Protein AF-A0A4S2UWN7-F1 (afdb_monomer)

Foldseek 3Di:
DDPVVVVVVVVVVVVVVVVVVVVVVVVVVVPDPPPPPQPPQPFDPVLVVLLVVLLVQLLVLVVLLVVLLVQQVVLVVVLVVLVVVLVVLVVVQVVVVVVPDRDPVSVVVNVVSVVVNVVSVVVNVVSQVVSVVSNVVSVVSNVVSLVSNVVSVVPRPDQPAFPVDAVADQPAAADDPDDDDQKDKDWDDQQLKTKIWIWHAFSSCSVSNHHALKDWDWDFLVQAPFTKIKTKIKGFDPQQQCSSVLNVLLRVLLSVLCNVCRPQCNCLFPNPPRDPVSNLVSQLVSLQSSLVSSQVSQQQSDVVRGRDFSNHWMWMKMKMWGGAAAQKTKMKIKTFAAWFKWKQDPLDIDTPDGQQPDPVRNHDTPPPNSNSMRMDMDIDGAQMKIKGWDNQQSVQCNDPVRVSVVSVVPGLANDDRVRVNCSQSDSGDTPRHMTIIMMMHRRHGSVSSVVSDD

Sequence (454 aa):
MTTTTWLIILLVLSVVANVALTARLTARRRARPALSPATAVTDSPQTLRELETTRLELDQARRAADHATGLVQGRDLELGRVRGLLAQARAQTADAAAAAEESLALRKEREELLARLRELEEDVRRRSRERDDSQAQALARIHELERRLAEAEDRAEGPLGPEPVSPAIPRQLPVGRDTTADSSVDGADLGPVVVRAASARGDRARHDGEHRRDAVLLRFAEEIPAPTLLSAVAAGSPRGRWSQSAADRACRSLATQVGRYGEGLGRALYGPDGDDGALGALLRTALQGVAHSMRLVTRGEGPGGEADDAAIEVALTGLLTRLGDGREREHLAFGIGDGALLRLRDGEWSTVFTPGDSAPHRTLRLPADAARVGWERLTTLPGDVLAVCSPPMAELLLRDDAGPWFAARWAGRQPYLTSFLSEVNVPVRSTGGDRSVVCLWDFGDAREARSATP

pLDDT: mean 82.29, std 15.59, range [32.41, 98.81]

Mean predicted aligned error: 13.96 Å

Secondary structure (DSSP, 8-state):
--HHHHHHHHHHHHHHHHHHHHHHHHHHHH-PPP----------HHHHHHHHHHHHHHHHHHHHHHHHHHHHHHHHHHHHHHHHHHHHHHHHHHHHHTTT---HHHHHHHHHHHHHHHHHHHHHHHHHHHHHHHHHHHHHHHHHHHHHHHHHHHTS-S-----TTSSPP--SPPPSS----SEEEEEEEETTEEEEEEEE--HHHHHTTPPP-EEEEEEE-TTSSS-EEEEEEEEE-TT-TTHHHHHHHHHHHHHHHHHHTHHHHHHHHHSTT--HHHHHHHHHHHHHHHHHHHHTSSTTTSGGG---GGGG-EEEEEEEEE-SS-SSEEEEEEEESS-EEEEEETTEEEEEE-S-SSTTGGG--BTTTTT--EEEEEEE-TT-EEEEE-HHHHHHHH-TTTHHHHHHHHTT----HHHHHHHHT-S----S--EEEEEEEE--SHHHHTTS--

Structure (mmCIF, N/CA/C/O backbone):
data_AF-A0A4S2UWN7-F1
#
_entry.id   AF-A0A4S2UWN7-F1
#
loop_
_atom_site.group_PDB
_atom_site.id
_atom_site.type_symbol
_atom_site.label_atom_id
_atom_site.label_alt_id
_atom_site.label_comp_id
_atom_site.label_asym_id
_atom_site.label_entity_id
_atom_site.label_seq_id
_atom_site.pdbx_PDB_ins_code
_atom_site.Cartn_x
_atom_site.Cartn_y
_atom_site.Cartn_z
_atom_site.occupancy
_atom_site.B_iso_or_equiv
_atom_site.auth_seq_id
_atom_site.auth_comp_id
_atom_site.auth_asym_id
_atom_site.auth_atom_id
_atom_site.pdbx_PDB_model_num
ATOM 1 N N . MET A 1 1 ? -10.203 -1.532 75.865 1.00 55.03 1 MET A N 1
ATOM 2 C CA . MET A 1 1 ? -9.142 -2.049 74.970 1.00 55.03 1 MET A CA 1
ATOM 3 C C . MET A 1 1 ? -8.257 -0.878 74.581 1.00 55.03 1 MET A C 1
ATOM 5 O O . MET A 1 1 ? -8.795 0.165 74.237 1.00 55.03 1 MET A O 1
ATOM 9 N N . THR A 1 2 ? -6.939 -0.995 74.737 1.00 77.50 2 THR A N 1
ATOM 10 C CA . THR A 1 2 ? -5.992 0.112 74.515 1.00 77.50 2 THR A CA 1
ATOM 11 C C . THR A 1 2 ? -5.817 0.396 73.022 1.00 77.50 2 THR A C 1
ATOM 13 O O . THR A 1 2 ? -5.992 -0.498 72.194 1.00 77.50 2 THR A O 1
ATOM 16 N N . THR A 1 3 ? -5.450 1.628 72.666 1.00 76.06 3 THR A N 1
ATOM 17 C CA . THR A 1 3 ? -5.136 2.075 71.291 1.00 76.06 3 THR A CA 1
ATOM 18 C C . THR A 1 3 ? -4.150 1.150 70.570 1.00 76.06 3 THR A C 1
ATOM 20 O O . THR A 1 3 ? -4.300 0.892 69.378 1.00 76.06 3 THR A O 1
ATOM 23 N N . THR A 1 4 ? -3.214 0.546 71.302 1.00 79.31 4 THR A N 1
ATOM 24 C CA . THR A 1 4 ? -2.275 -0.467 70.798 1.00 79.31 4 THR A CA 1
ATOM 25 C C . THR A 1 4 ? -2.976 -1.726 70.281 1.00 79.31 4 THR A C 1
ATOM 27 O O . THR A 1 4 ? -2.561 -2.308 69.285 1.00 79.31 4 THR A O 1
ATOM 30 N N . THR A 1 5 ? -4.079 -2.127 70.918 1.00 86.06 5 THR A N 1
ATOM 31 C CA . THR A 1 5 ? -4.847 -3.320 70.528 1.00 86.06 5 THR A CA 1
ATOM 32 C C . THR A 1 5 ? -5.555 -3.098 69.189 1.00 86.06 5 THR A C 1
ATOM 34 O O . THR A 1 5 ? -5.565 -3.980 68.337 1.00 86.06 5 THR A O 1
ATOM 37 N N . TRP A 1 6 ? -6.080 -1.891 68.964 1.00 88.62 6 TRP A N 1
ATOM 38 C CA . TRP A 1 6 ? -6.693 -1.503 67.690 1.00 88.62 6 TRP A CA 1
ATOM 39 C C . TRP A 1 6 ? -5.685 -1.445 66.542 1.00 88.62 6 TRP A C 1
ATOM 41 O O . TRP A 1 6 ? -5.987 -1.877 65.431 1.00 88.62 6 TRP A O 1
ATOM 51 N N . LEU A 1 7 ? -4.474 -0.964 66.817 1.00 83.69 7 LEU A N 1
ATOM 52 C CA . LEU A 1 7 ? -3.415 -0.859 65.815 1.00 83.69 7 LEU A CA 1
ATOM 53 C C . LEU A 1 7 ? -2.923 -2.245 65.368 1.00 83.69 7 LEU A C 1
ATOM 55 O O . LEU A 1 7 ? -2.720 -2.471 64.178 1.00 83.69 7 LEU A O 1
ATOM 59 N N . ILE A 1 8 ? -2.836 -3.199 66.302 1.00 87.31 8 ILE A N 1
ATOM 60 C CA . ILE A 1 8 ? -2.527 -4.604 65.999 1.00 87.31 8 ILE A CA 1
ATOM 61 C C . ILE A 1 8 ? -3.642 -5.238 65.156 1.00 87.31 8 ILE A C 1
ATOM 63 O O . ILE A 1 8 ? -3.352 -5.898 64.162 1.00 87.31 8 ILE A O 1
ATOM 67 N N . ILE A 1 9 ? -4.913 -5.003 65.496 1.00 90.62 9 ILE A N 1
ATOM 68 C CA . ILE A 1 9 ? -6.055 -5.539 64.737 1.00 90.62 9 ILE A CA 1
ATOM 69 C C . ILE A 1 9 ? -6.065 -5.004 63.296 1.00 90.62 9 ILE A C 1
ATOM 71 O O . ILE A 1 9 ? -6.241 -5.780 62.356 1.00 90.62 9 ILE A O 1
ATOM 75 N N . LEU A 1 10 ? -5.820 -3.705 63.104 1.00 88.69 10 LEU A N 1
ATOM 76 C CA . LEU A 1 10 ? -5.747 -3.092 61.773 1.00 88.69 10 LEU A CA 1
ATOM 77 C C . LEU A 1 10 ? -4.553 -3.604 60.958 1.00 88.69 10 LEU A C 1
ATOM 79 O O . LEU A 1 10 ? -4.694 -3.848 59.759 1.00 88.69 10 LEU A O 1
ATOM 83 N N . LEU A 1 11 ? -3.400 -3.822 61.599 1.00 87.00 11 LEU A N 1
ATOM 84 C CA . LEU A 1 11 ? -2.228 -4.403 60.945 1.00 87.00 11 LEU A CA 1
ATOM 85 C C . LEU A 1 11 ? -2.520 -5.832 60.465 1.00 87.00 11 LEU A C 1
ATOM 87 O O . LEU A 1 11 ? -2.230 -6.171 59.320 1.00 87.00 11 LEU A O 1
ATOM 91 N N . VAL A 1 12 ? -3.154 -6.651 61.310 1.00 91.94 12 VAL A N 1
ATOM 92 C CA . VAL A 1 12 ? -3.537 -8.027 60.965 1.00 91.94 12 VAL A CA 1
ATOM 93 C C . VAL A 1 12 ? -4.555 -8.040 59.822 1.00 91.94 12 VAL A C 1
ATOM 95 O O . VAL A 1 12 ? -4.377 -8.789 58.864 1.00 91.94 12 VAL A O 1
ATOM 98 N N . LEU A 1 13 ? -5.570 -7.171 59.856 1.00 90.94 13 LEU A N 1
ATOM 99 C CA . LEU A 1 13 ? -6.546 -7.030 58.767 1.00 90.94 13 LEU A CA 1
ATOM 100 C C . LEU A 1 13 ? -5.893 -6.609 57.443 1.00 90.94 13 LEU A C 1
ATOM 102 O O . LEU A 1 13 ? -6.221 -7.170 56.400 1.00 90.94 13 LEU A O 1
ATOM 106 N N . SER A 1 14 ? -4.944 -5.671 57.482 1.00 82.69 14 SER A N 1
ATOM 107 C CA . SER A 1 14 ? -4.195 -5.221 56.301 1.00 82.69 14 SER A CA 1
ATOM 108 C C . SER A 1 14 ? -3.343 -6.342 55.700 1.00 82.69 14 SER A C 1
ATOM 110 O O . SER A 1 14 ? -3.373 -6.569 54.490 1.00 82.69 14 SER A O 1
ATOM 112 N N . VAL A 1 15 ? -2.645 -7.115 56.540 1.00 87.12 15 VAL A N 1
ATOM 113 C CA . VAL A 1 15 ? -1.847 -8.267 56.093 1.00 87.12 15 VAL A CA 1
ATOM 114 C C . VAL A 1 15 ? -2.741 -9.345 55.481 1.00 87.12 15 VAL A C 1
ATOM 116 O O . VAL A 1 15 ? -2.436 -9.845 54.400 1.00 87.12 15 VAL A O 1
ATOM 119 N N . VAL A 1 16 ? -3.876 -9.664 56.109 1.00 91.31 16 VAL A N 1
ATOM 120 C CA . VAL A 1 16 ? -4.836 -10.645 55.577 1.00 91.31 16 VAL A CA 1
ATOM 121 C C . VAL A 1 16 ? -5.428 -10.177 54.244 1.00 91.31 16 VAL A C 1
ATOM 123 O O . VAL A 1 16 ? -5.508 -10.967 53.302 1.00 91.31 16 VAL A O 1
ATOM 126 N N . ALA A 1 17 ? -5.776 -8.893 54.120 1.00 85.69 17 ALA A N 1
ATOM 127 C CA . ALA A 1 17 ? -6.272 -8.316 52.873 1.00 85.69 17 ALA A CA 1
ATOM 128 C C . ALA A 1 17 ? -5.215 -8.362 51.757 1.00 85.69 17 ALA A C 1
ATOM 130 O O . ALA A 1 17 ? -5.532 -8.750 50.631 1.00 85.69 17 ALA A O 1
ATOM 131 N N . ASN A 1 18 ? -3.953 -8.051 52.069 1.00 77.44 18 ASN A N 1
ATOM 132 C CA . ASN A 1 18 ? -2.852 -8.141 51.110 1.00 77.44 18 ASN A CA 1
ATOM 133 C C . ASN A 1 18 ? -2.587 -9.585 50.676 1.00 77.44 18 ASN A C 1
ATOM 135 O O . ASN A 1 18 ? -2.419 -9.844 49.484 1.00 77.44 18 ASN A O 1
ATOM 139 N N . VAL A 1 19 ? -2.609 -10.548 51.599 1.00 85.00 19 VAL A N 1
ATOM 140 C CA . VAL A 1 19 ? -2.453 -11.973 51.268 1.00 85.00 19 VAL A CA 1
ATOM 141 C C . VAL A 1 19 ? -3.609 -12.455 50.388 1.00 85.00 19 VAL A C 1
ATOM 143 O O . VAL A 1 19 ? -3.368 -13.119 49.380 1.00 85.00 19 VAL A O 1
ATOM 146 N N . ALA A 1 20 ? -4.849 -12.062 50.688 1.00 83.81 20 ALA A N 1
ATOM 147 C CA . ALA A 1 20 ? -6.017 -12.403 49.875 1.00 83.81 20 ALA A CA 1
ATOM 148 C C . ALA A 1 20 ? -5.969 -11.772 48.471 1.00 83.81 20 ALA A C 1
ATOM 150 O O . ALA A 1 20 ? -6.304 -12.430 47.481 1.00 83.81 20 ALA A O 1
ATOM 151 N N . LEU A 1 21 ? -5.512 -10.520 48.358 1.00 76.62 21 LEU A N 1
ATOM 152 C CA . LEU A 1 21 ? -5.334 -9.835 47.077 1.00 76.62 21 LEU A CA 1
ATOM 153 C C . LEU A 1 21 ? -4.227 -10.500 46.249 1.00 76.62 21 LEU A C 1
ATOM 155 O O . LEU A 1 21 ? -4.420 -10.777 45.065 1.00 76.62 21 LEU A O 1
ATOM 159 N N . THR A 1 22 ? -3.107 -10.846 46.884 1.00 74.31 22 THR A N 1
ATOM 160 C CA . THR A 1 22 ? -1.981 -11.537 46.238 1.00 74.31 22 THR A CA 1
ATOM 161 C C . THR A 1 22 ? -2.382 -12.947 45.790 1.00 74.31 22 THR A C 1
ATOM 163 O O . THR A 1 22 ? -2.046 -13.365 44.679 1.00 74.31 22 THR A O 1
ATOM 166 N N . ALA A 1 23 ? -3.182 -13.661 46.589 1.00 76.00 23 ALA A N 1
ATOM 167 C CA . ALA A 1 23 ? -3.763 -14.954 46.230 1.00 76.00 23 ALA A CA 1
ATOM 168 C C . ALA A 1 23 ? -4.744 -14.845 45.046 1.00 76.00 23 ALA A C 1
ATOM 170 O O . ALA A 1 23 ? -4.698 -15.660 44.127 1.00 76.00 23 ALA A O 1
ATOM 171 N N . ARG A 1 24 ? -5.587 -13.802 44.995 1.00 72.12 24 ARG A N 1
ATOM 172 C CA . ARG A 1 24 ? -6.478 -13.541 43.846 1.00 72.12 24 ARG A CA 1
ATOM 173 C C . ARG A 1 24 ? -5.713 -13.180 42.574 1.00 72.12 24 ARG A C 1
ATOM 175 O O . ARG A 1 24 ? -6.075 -13.650 41.497 1.00 72.12 24 ARG A O 1
ATOM 182 N N . LEU A 1 25 ? -4.658 -12.374 42.679 1.00 64.19 25 LEU A N 1
ATOM 183 C CA . LEU A 1 25 ? -3.822 -11.988 41.539 1.00 64.19 25 LEU A CA 1
ATOM 184 C C . LEU A 1 25 ? -3.011 -13.175 41.002 1.00 64.19 25 LEU A C 1
ATOM 186 O O . LEU A 1 25 ? -2.896 -13.347 39.788 1.00 64.19 25 LEU A O 1
ATOM 190 N N . THR A 1 26 ? -2.508 -14.043 41.883 1.00 65.50 26 THR A N 1
ATOM 191 C CA . THR A 1 26 ? -1.837 -15.289 41.478 1.00 65.50 26 THR A CA 1
ATOM 192 C C . THR A 1 26 ? -2.810 -16.331 40.919 1.00 65.50 26 THR A C 1
ATOM 194 O O . THR A 1 26 ? -2.474 -16.992 39.937 1.00 65.50 26 THR A O 1
ATOM 197 N N . ALA A 1 27 ? -4.039 -16.421 41.439 1.00 65.31 27 ALA A N 1
ATOM 198 C CA . ALA A 1 27 ? -5.100 -17.248 40.860 1.00 65.31 27 ALA A CA 1
ATOM 199 C C . ALA A 1 27 ? -5.520 -16.759 39.459 1.00 65.31 27 ALA A C 1
ATOM 201 O O . ALA A 1 27 ? -5.632 -17.571 38.543 1.00 65.31 27 ALA A O 1
ATOM 202 N N . ARG A 1 28 ? -5.650 -15.439 39.246 1.00 54.16 28 ARG A N 1
ATOM 203 C CA . ARG A 1 28 ? -5.915 -14.850 37.916 1.00 54.16 28 ARG A CA 1
ATOM 204 C C . ARG A 1 28 ? -4.761 -15.047 36.929 1.00 54.16 28 ARG A C 1
ATOM 206 O O . ARG A 1 28 ? -5.018 -15.265 35.755 1.00 54.16 28 ARG A O 1
ATOM 213 N N . ARG A 1 29 ? -3.499 -15.039 37.384 1.00 52.16 29 ARG A N 1
ATOM 214 C CA . ARG A 1 29 ? -2.340 -15.391 36.535 1.00 52.16 29 ARG A CA 1
ATOM 215 C C . ARG A 1 29 ? -2.294 -16.877 36.158 1.00 52.16 29 ARG A C 1
ATOM 217 O O . ARG A 1 29 ? -1.770 -17.203 35.097 1.00 52.16 29 ARG A O 1
ATOM 224 N N . ARG A 1 30 ? -2.818 -17.770 37.009 1.00 48.50 30 ARG A N 1
ATOM 225 C CA . ARG A 1 30 ? -2.950 -19.209 36.708 1.00 48.50 30 ARG A CA 1
ATOM 226 C C . ARG A 1 30 ? -4.137 -19.516 35.798 1.00 48.50 30 ARG A C 1
ATOM 228 O O . ARG A 1 30 ? -4.046 -20.453 35.016 1.00 48.50 30 ARG A O 1
ATOM 235 N N . ALA A 1 31 ? -5.187 -18.697 35.830 1.00 42.59 31 ALA A N 1
ATOM 236 C CA . ALA A 1 31 ? -6.267 -18.705 34.848 1.00 42.59 31 ALA A CA 1
ATOM 237 C C . ALA A 1 31 ? -5.829 -18.033 33.531 1.00 42.59 31 ALA A C 1
ATOM 239 O O . ALA A 1 31 ? -6.446 -17.084 33.054 1.00 42.59 31 ALA A O 1
ATOM 240 N N . ARG A 1 32 ? -4.743 -18.525 32.924 1.00 41.44 32 ARG A N 1
ATOM 241 C CA . ARG A 1 32 ? -4.624 -18.436 31.468 1.00 41.44 32 ARG A CA 1
ATOM 242 C C . ARG A 1 32 ? -5.780 -19.269 30.904 1.00 41.44 32 ARG A C 1
ATOM 244 O O . ARG A 1 32 ? -5.965 -20.383 31.402 1.00 41.44 32 ARG A O 1
ATOM 251 N N . PRO A 1 33 ? -6.546 -18.799 29.903 1.00 40.59 33 PRO A N 1
ATOM 252 C CA . PRO A 1 33 ? -7.322 -19.740 29.109 1.00 40.59 33 PRO A CA 1
ATOM 253 C C . PRO A 1 33 ? -6.336 -20.815 28.657 1.00 40.59 33 PRO A C 1
ATOM 255 O O . PRO A 1 33 ? -5.227 -20.489 28.217 1.00 40.59 33 PRO A O 1
ATOM 258 N N . ALA A 1 34 ? -6.679 -22.082 28.888 1.00 35.16 34 ALA A N 1
ATOM 259 C CA . ALA A 1 34 ? -5.910 -23.169 28.317 1.00 35.16 34 ALA A CA 1
ATOM 260 C C . ALA A 1 34 ? -5.764 -22.835 26.832 1.00 35.16 34 ALA A C 1
ATOM 262 O O . ALA A 1 34 ? -6.766 -22.596 26.159 1.00 35.16 34 ALA A O 1
ATOM 263 N N . LEU A 1 35 ? -4.522 -22.726 26.352 1.00 38.28 35 LEU A N 1
ATOM 264 C CA . LEU A 1 35 ? -4.270 -22.829 24.925 1.00 38.28 35 LEU A CA 1
ATOM 265 C C . LEU A 1 35 ? -4.975 -24.120 24.529 1.00 38.28 35 LEU A C 1
ATOM 267 O O . LEU A 1 35 ? -4.591 -25.182 25.030 1.00 38.28 35 LEU A O 1
ATOM 271 N N . SER A 1 36 ? -6.053 -24.017 23.746 1.00 34.66 36 SER A N 1
ATOM 272 C CA . SER A 1 36 ? -6.641 -25.194 23.120 1.00 34.66 36 SER A CA 1
ATOM 273 C C . SER A 1 36 ? -5.472 -25.993 22.555 1.00 34.66 36 SER A C 1
ATOM 275 O O . SER A 1 36 ? -4.597 -25.380 21.928 1.00 34.66 36 SER A O 1
ATOM 277 N N . PRO A 1 37 ? -5.373 -27.305 22.838 1.00 32.41 37 PRO A N 1
ATOM 278 C CA . PRO A 1 37 ? -4.341 -28.104 22.206 1.00 32.41 37 PRO A CA 1
ATOM 279 C C . PRO A 1 37 ? -4.462 -27.825 20.715 1.00 32.41 37 PRO A C 1
ATOM 281 O O . PRO A 1 37 ? -5.573 -27.891 20.183 1.00 32.41 37 PRO A O 1
ATOM 284 N N . ALA A 1 38 ? -3.354 -27.407 20.094 1.00 37.50 38 ALA A N 1
ATOM 285 C CA . ALA A 1 38 ? -3.301 -27.220 18.656 1.00 37.50 38 ALA A CA 1
ATOM 286 C C . ALA A 1 38 ? -3.914 -28.488 18.071 1.00 37.50 38 ALA A C 1
ATOM 288 O O . ALA A 1 38 ? -3.426 -29.587 18.352 1.00 37.50 38 ALA A O 1
ATOM 289 N N . THR A 1 39 ? -5.053 -28.351 17.399 1.00 36.25 39 THR A N 1
ATOM 290 C CA . THR A 1 39 ? -5.679 -29.452 16.687 1.00 36.25 39 THR A CA 1
ATOM 291 C C . THR A 1 39 ? -4.582 -30.004 15.796 1.00 36.25 39 THR A C 1
ATOM 293 O O . THR A 1 39 ? -4.101 -29.311 14.903 1.00 36.25 39 THR A O 1
ATOM 296 N N . ALA A 1 40 ? -4.091 -31.200 16.119 1.00 39.38 40 ALA A N 1
ATOM 297 C CA . ALA A 1 40 ? -3.106 -31.880 15.306 1.00 39.38 40 ALA A CA 1
ATOM 298 C C . ALA A 1 40 ? -3.831 -32.293 14.026 1.00 39.38 40 ALA A C 1
ATOM 300 O O . ALA A 1 40 ? -4.412 -33.374 13.942 1.00 39.38 40 ALA A O 1
ATOM 301 N N . VAL A 1 41 ? -3.872 -31.371 13.069 1.00 45.06 41 VAL A N 1
ATOM 302 C CA . VAL A 1 41 ? -4.258 -31.656 11.697 1.00 45.06 41 VAL A CA 1
ATOM 303 C C . VAL A 1 41 ? -3.180 -32.584 11.159 1.00 45.06 41 VAL A C 1
ATOM 305 O O . VAL A 1 41 ? -1.990 -32.267 11.165 1.00 45.06 41 VAL A O 1
ATOM 308 N N . THR A 1 42 ? -3.594 -33.794 10.809 1.00 47.53 42 THR A N 1
ATOM 309 C CA . THR A 1 42 ? -2.724 -34.808 10.224 1.00 47.53 42 THR A CA 1
ATOM 310 C C . THR A 1 42 ? -2.750 -34.604 8.720 1.00 47.53 42 THR A C 1
ATOM 312 O O . THR A 1 42 ? -3.496 -35.270 8.011 1.00 47.53 42 THR A O 1
ATOM 315 N N . ASP A 1 43 ? -1.963 -33.646 8.230 1.00 52.25 43 ASP A N 1
ATOM 316 C CA . ASP A 1 43 ? -1.778 -33.510 6.789 1.00 52.25 43 ASP A CA 1
ATOM 317 C C . ASP A 1 43 ? -1.203 -34.809 6.224 1.00 52.25 43 ASP A C 1
ATOM 319 O O . ASP A 1 43 ? -0.278 -35.410 6.787 1.00 52.25 43 ASP A O 1
ATOM 323 N N . SER A 1 44 ? -1.739 -35.248 5.085 1.00 56.69 44 SER A N 1
ATOM 324 C CA . SER A 1 44 ? -1.167 -36.383 4.372 1.00 56.69 44 SER A CA 1
ATOM 325 C C . SER A 1 44 ? 0.285 -36.046 3.998 1.00 56.69 44 SER A C 1
ATOM 327 O O . SER A 1 44 ? 0.536 -35.002 3.389 1.00 56.69 44 SER A O 1
ATOM 329 N N . PRO A 1 45 ? 1.264 -36.933 4.263 1.00 62.69 45 PRO A N 1
ATOM 330 C CA . PRO A 1 45 ? 2.653 -36.763 3.832 1.00 62.69 45 PRO A CA 1
ATOM 331 C C . PRO A 1 45 ? 2.819 -36.536 2.322 1.00 62.69 45 PRO A C 1
ATOM 333 O O . PRO A 1 45 ? 3.917 -36.213 1.872 1.00 62.69 45 PRO A O 1
ATOM 336 N N . GLN A 1 46 ? 1.775 -36.790 1.529 1.00 64.31 46 GLN A N 1
ATOM 337 C CA . GLN A 1 46 ? 1.722 -36.499 0.099 1.00 64.31 46 GLN A CA 1
ATOM 338 C C . GLN A 1 46 ? 1.474 -35.009 -0.169 1.00 64.31 46 GLN A C 1
ATOM 340 O O . GLN A 1 46 ? 2.233 -34.427 -0.934 1.00 64.31 46 GLN A O 1
ATOM 345 N N . THR A 1 47 ? 0.527 -34.367 0.522 1.00 63.62 47 THR A N 1
ATOM 346 C CA . THR A 1 47 ? 0.211 -32.935 0.362 1.00 63.62 47 THR A CA 1
ATOM 347 C C . THR A 1 47 ? 1.411 -32.050 0.705 1.00 63.62 47 THR A C 1
ATOM 349 O O . THR A 1 47 ? 1.750 -31.135 -0.039 1.00 63.62 47 THR A O 1
ATOM 352 N N . LEU A 1 48 ? 2.133 -32.374 1.785 1.00 60.28 48 LEU A N 1
ATOM 353 C CA . LEU A 1 48 ? 3.356 -31.653 2.165 1.00 60.28 48 LEU A CA 1
ATOM 354 C C . LEU A 1 48 ? 4.476 -31.814 1.126 1.00 60.28 48 LEU A C 1
ATOM 356 O O . LEU A 1 48 ? 5.148 -30.844 0.787 1.00 60.28 48 LEU A O 1
ATOM 360 N N . ARG A 1 49 ? 4.641 -33.017 0.562 1.00 67.00 49 ARG A N 1
ATOM 361 C CA . ARG A 1 49 ? 5.601 -33.259 -0.526 1.00 67.00 49 ARG A CA 1
ATOM 362 C C . ARG A 1 49 ? 5.208 -32.528 -1.810 1.00 67.00 49 ARG A C 1
ATOM 364 O O . ARG A 1 49 ? 6.077 -32.015 -2.508 1.00 67.00 49 ARG A O 1
ATOM 371 N N . GLU A 1 50 ? 3.920 -32.448 -2.128 1.00 71.12 50 GLU A N 1
ATOM 372 C CA . GLU A 1 50 ? 3.413 -31.671 -3.265 1.00 71.12 50 GLU A CA 1
ATOM 373 C C . GLU A 1 50 ? 3.662 -30.165 -3.089 1.00 71.12 50 GLU A C 1
ATOM 375 O O . GLU A 1 50 ? 4.080 -29.499 -4.038 1.00 71.12 50 GLU A O 1
ATOM 380 N N . LEU A 1 51 ? 3.498 -29.634 -1.875 1.00 64.88 51 LEU A N 1
ATOM 381 C CA . LEU A 1 51 ? 3.838 -28.245 -1.550 1.00 64.88 51 LEU A CA 1
ATOM 382 C C . LEU A 1 51 ? 5.342 -27.984 -1.691 1.00 64.88 51 LEU A C 1
ATOM 384 O O . LEU A 1 51 ? 5.739 -27.044 -2.376 1.00 64.88 51 LEU A O 1
ATOM 388 N N . GLU A 1 52 ? 6.190 -28.825 -1.095 1.00 69.12 52 GLU A N 1
ATOM 389 C CA . GLU A 1 52 ? 7.652 -28.692 -1.183 1.00 69.12 52 GLU A CA 1
ATOM 390 C C . GLU A 1 52 ? 8.160 -28.787 -2.628 1.00 69.12 52 GLU A C 1
ATOM 392 O O . GLU A 1 52 ? 9.000 -27.991 -3.048 1.00 69.12 52 GLU A O 1
ATOM 397 N N . THR A 1 53 ? 7.628 -29.724 -3.415 1.00 74.31 53 THR A N 1
ATOM 398 C CA . THR A 1 53 ? 7.999 -29.876 -4.832 1.00 74.31 53 THR A CA 1
ATOM 399 C C . THR A 1 53 ? 7.539 -28.689 -5.670 1.00 74.31 53 THR A C 1
ATOM 401 O O . THR A 1 53 ? 8.330 -28.159 -6.450 1.00 74.31 53 THR A O 1
ATOM 404 N N . THR A 1 54 ? 6.309 -28.209 -5.471 1.00 71.12 54 THR A N 1
ATOM 405 C CA . THR A 1 54 ? 5.791 -27.025 -6.175 1.00 71.12 54 THR A CA 1
ATOM 406 C C . THR A 1 54 ? 6.590 -25.772 -5.814 1.00 71.12 54 THR A C 1
ATOM 408 O O . THR A 1 54 ? 6.924 -24.987 -6.701 1.00 71.12 54 THR A O 1
ATOM 411 N N . ARG A 1 55 ? 6.980 -25.612 -4.540 1.00 69.00 55 ARG A N 1
ATOM 412 C CA . ARG A 1 55 ? 7.884 -24.539 -4.095 1.00 69.00 55 ARG A CA 1
ATOM 413 C C . ARG A 1 55 ? 9.238 -24.625 -4.797 1.00 69.00 55 ARG A C 1
ATOM 415 O O . ARG A 1 55 ? 9.702 -23.622 -5.323 1.00 69.00 55 ARG A O 1
ATOM 422 N N . LEU A 1 56 ? 9.837 -25.812 -4.889 1.00 74.31 56 LEU A N 1
ATOM 423 C CA . LEU A 1 56 ? 11.126 -25.999 -5.563 1.00 74.31 56 LEU A CA 1
ATOM 424 C C . LEU A 1 56 ? 11.054 -25.711 -7.074 1.00 74.31 56 LEU A C 1
ATOM 426 O O . LEU A 1 56 ? 11.971 -25.099 -7.627 1.00 74.31 56 LEU A O 1
ATOM 430 N N . GLU A 1 57 ? 9.965 -26.107 -7.740 1.00 74.81 57 GLU A N 1
ATOM 431 C CA . GLU A 1 57 ? 9.697 -25.758 -9.144 1.00 74.81 57 GLU A CA 1
ATOM 432 C C . GLU A 1 57 ? 9.545 -24.241 -9.330 1.00 74.81 57 GLU A C 1
ATOM 434 O O . GLU A 1 57 ? 10.071 -23.681 -10.295 1.00 74.81 57 GLU A O 1
ATOM 439 N N . LEU A 1 58 ? 8.853 -23.566 -8.406 1.00 67.38 58 LEU A N 1
ATOM 440 C CA . LEU A 1 58 ? 8.663 -22.114 -8.434 1.00 67.38 58 LEU A CA 1
ATOM 441 C C . LEU A 1 58 ? 10.000 -21.387 -8.291 1.00 67.38 58 LEU A C 1
ATOM 443 O O . LEU A 1 58 ? 10.297 -20.463 -9.045 1.00 67.38 58 LEU A O 1
ATOM 447 N N . ASP A 1 59 ? 10.836 -21.871 -7.383 1.00 67.31 59 ASP A N 1
ATOM 448 C CA . ASP A 1 59 ? 12.169 -21.350 -7.120 1.00 67.31 59 ASP A CA 1
ATOM 449 C C . ASP A 1 59 ? 13.093 -21.489 -8.346 1.00 67.31 59 ASP A C 1
ATOM 451 O O . ASP A 1 59 ? 13.856 -20.587 -8.699 1.00 67.31 59 ASP A O 1
ATOM 455 N N . GLN A 1 60 ? 12.992 -22.611 -9.068 1.00 74.56 60 GLN A N 1
ATOM 456 C CA . GLN A 1 60 ? 13.686 -22.804 -10.346 1.00 74.56 60 GLN A CA 1
ATOM 457 C C . GLN A 1 60 ? 13.169 -21.861 -11.439 1.00 74.56 60 GLN A C 1
ATOM 459 O O . GLN A 1 60 ? 13.975 -21.292 -12.178 1.00 74.56 60 GLN A O 1
ATOM 464 N N . ALA A 1 61 ? 11.852 -21.667 -11.534 1.00 70.44 61 ALA A N 1
ATOM 465 C CA . ALA A 1 61 ? 11.254 -20.765 -12.514 1.00 70.44 61 ALA A CA 1
ATOM 466 C C . ALA A 1 61 ? 11.647 -19.297 -12.261 1.00 70.44 61 ALA A C 1
ATOM 468 O O . ALA A 1 61 ? 11.957 -18.574 -13.209 1.00 70.44 61 ALA A O 1
ATOM 469 N N . ARG A 1 62 ? 11.724 -18.874 -10.992 1.00 69.19 62 ARG A N 1
ATOM 470 C CA . ARG A 1 62 ? 12.224 -17.543 -10.606 1.00 69.19 62 ARG A CA 1
ATOM 471 C C . ARG A 1 62 ? 13.687 -17.348 -10.989 1.00 69.19 62 ARG A C 1
ATOM 473 O O . ARG A 1 62 ? 14.004 -16.381 -11.675 1.00 69.19 62 ARG A O 1
ATOM 480 N N . ARG A 1 63 ? 14.557 -18.320 -10.687 1.00 69.44 63 ARG A N 1
ATOM 481 C CA . ARG A 1 63 ? 15.966 -18.285 -11.127 1.00 69.44 63 ARG A CA 1
ATOM 482 C C . ARG A 1 63 ? 16.111 -18.179 -12.647 1.00 69.44 63 ARG A C 1
ATOM 484 O O . ARG A 1 63 ? 17.014 -17.496 -13.126 1.00 69.44 63 ARG A O 1
ATOM 491 N N . ALA A 1 64 ? 15.238 -18.831 -13.415 1.00 71.06 64 ALA A N 1
ATOM 492 C CA . ALA A 1 64 ? 15.234 -18.710 -14.872 1.00 71.06 64 ALA A CA 1
ATOM 493 C C . ALA A 1 64 ? 14.844 -17.293 -15.337 1.00 71.06 64 ALA A C 1
ATOM 495 O O . ALA A 1 64 ? 15.461 -16.767 -16.265 1.00 71.06 64 ALA A O 1
ATOM 496 N N . ALA A 1 65 ? 13.878 -16.651 -14.671 1.00 67.12 65 ALA A N 1
ATOM 497 C CA . ALA A 1 65 ? 13.503 -15.261 -14.937 1.00 67.12 65 ALA A CA 1
ATOM 498 C C . ALA A 1 65 ? 14.638 -14.271 -14.594 1.00 67.12 65 ALA A C 1
ATOM 500 O O . ALA A 1 65 ? 14.919 -13.346 -15.365 1.00 67.12 65 ALA A O 1
ATOM 501 N N . ASP A 1 66 ? 15.341 -14.492 -13.481 1.00 63.16 66 ASP A N 1
ATOM 502 C CA . ASP A 1 66 ? 16.511 -13.693 -13.096 1.00 63.16 66 ASP A CA 1
ATOM 503 C C . ASP A 1 66 ? 17.655 -13.861 -14.101 1.00 63.16 66 ASP A C 1
ATOM 505 O O . ASP A 1 66 ? 18.254 -12.881 -14.550 1.00 63.16 66 ASP A O 1
ATOM 509 N N . HIS A 1 67 ? 17.914 -15.099 -14.527 1.00 70.50 67 HIS A N 1
ATOM 510 C CA . HIS A 1 67 ? 18.900 -15.388 -15.563 1.00 70.50 67 HIS A CA 1
ATOM 511 C C . HIS A 1 67 ? 18.556 -14.691 -16.885 1.00 70.50 67 HIS A C 1
ATOM 513 O O . HIS A 1 67 ? 19.436 -14.082 -17.493 1.00 70.50 67 HIS A O 1
ATOM 519 N N . ALA A 1 68 ? 17.285 -14.722 -17.309 1.00 70.62 68 ALA A N 1
ATOM 520 C CA . ALA A 1 68 ? 16.829 -13.998 -18.494 1.00 70.62 68 ALA A CA 1
ATOM 521 C C . ALA A 1 68 ? 17.135 -12.496 -18.372 1.00 70.62 68 ALA A C 1
ATOM 523 O O . ALA A 1 68 ? 17.710 -11.904 -19.285 1.00 70.62 68 ALA A O 1
ATOM 524 N N . THR A 1 69 ? 16.861 -11.900 -17.210 1.00 64.62 69 THR A N 1
ATOM 525 C CA . THR A 1 69 ? 17.170 -10.488 -16.922 1.00 64.62 69 THR A CA 1
ATOM 526 C C . THR A 1 69 ? 18.673 -10.187 -17.060 1.00 64.62 69 THR A C 1
ATOM 528 O O . THR A 1 69 ? 19.058 -9.144 -17.591 1.00 64.62 69 THR A O 1
ATOM 531 N N . GLY A 1 70 ? 19.536 -11.124 -16.660 1.00 68.00 70 GLY A N 1
ATOM 532 C CA . GLY A 1 70 ? 20.993 -11.009 -16.784 1.00 68.00 70 GLY A CA 1
ATOM 533 C C . GLY A 1 70 ? 21.552 -11.108 -18.213 1.00 68.00 70 GLY A C 1
ATOM 534 O O . GLY A 1 70 ? 22.711 -10.748 -18.427 1.00 68.00 70 GLY A O 1
ATOM 535 N N . LEU A 1 71 ? 20.766 -11.544 -19.210 1.00 74.31 71 LEU A N 1
ATOM 536 C CA . LEU A 1 71 ? 21.260 -11.826 -20.573 1.00 74.31 71 LEU A CA 1
ATOM 537 C C . LEU A 1 71 ? 21.845 -10.605 -21.306 1.00 74.31 71 LEU A C 1
ATOM 539 O O . LEU A 1 71 ? 22.688 -10.769 -22.202 1.00 74.31 71 LEU A O 1
ATOM 543 N N . VAL A 1 72 ? 21.414 -9.393 -20.938 1.00 71.81 72 VAL A N 1
ATOM 544 C CA . VAL A 1 72 ? 21.737 -8.148 -21.660 1.00 71.81 72 VAL A CA 1
ATOM 545 C C . VAL A 1 72 ? 22.786 -7.289 -20.930 1.00 71.81 72 VAL A C 1
ATOM 547 O O . VAL A 1 72 ? 23.592 -6.635 -21.594 1.00 71.81 72 VAL A O 1
ATOM 550 N N . GLN A 1 73 ? 22.897 -7.389 -19.596 1.00 72.12 73 GLN A N 1
ATOM 551 C CA . GLN A 1 73 ? 23.763 -6.528 -18.764 1.00 72.12 73 GLN A CA 1
ATOM 552 C C . GLN A 1 73 ? 25.222 -6.458 -19.245 1.00 72.12 73 GLN A C 1
ATOM 554 O O . GLN A 1 73 ? 25.814 -5.382 -19.325 1.00 72.12 73 GLN A O 1
ATOM 559 N N . GLY A 1 74 ? 25.818 -7.600 -19.603 1.00 74.56 74 GLY A N 1
ATOM 560 C CA . GLY A 1 74 ? 27.208 -7.642 -20.067 1.00 74.56 74 GLY A CA 1
ATOM 561 C C . GLY A 1 74 ? 27.432 -6.973 -21.429 1.00 74.56 74 GLY A C 1
ATOM 562 O O . GLY A 1 74 ? 28.515 -6.448 -21.679 1.00 74.56 74 GLY A O 1
ATOM 563 N N . ARG A 1 75 ? 26.425 -6.979 -22.315 1.00 79.25 75 ARG A N 1
ATOM 564 C CA . ARG A 1 75 ? 26.520 -6.355 -23.644 1.00 79.25 75 ARG A CA 1
ATOM 565 C C . ARG A 1 75 ? 26.285 -4.851 -23.579 1.00 79.25 75 ARG A C 1
ATOM 567 O O . ARG A 1 75 ? 27.000 -4.122 -24.259 1.00 79.25 75 ARG A O 1
ATOM 574 N N . ASP A 1 76 ? 25.375 -4.386 -22.726 1.00 73.06 76 ASP A N 1
ATOM 575 C CA . ASP A 1 76 ? 25.135 -2.950 -22.535 1.00 73.06 76 ASP A CA 1
ATOM 576 C C . ASP A 1 76 ? 26.378 -2.224 -22.005 1.00 73.06 76 ASP A C 1
ATOM 578 O O . ASP A 1 76 ? 26.708 -1.130 -22.467 1.00 73.06 76 ASP A O 1
ATOM 582 N N . LEU A 1 77 ? 27.134 -2.863 -21.104 1.00 73.31 77 LEU A N 1
ATOM 583 C CA . LEU A 1 77 ? 28.420 -2.342 -20.629 1.00 73.31 77 LEU A CA 1
ATOM 584 C C . LEU A 1 77 ? 29.454 -2.220 -21.762 1.00 73.31 77 LEU A C 1
ATOM 586 O O . LEU A 1 77 ? 30.158 -1.211 -21.857 1.00 73.31 77 LEU A O 1
ATOM 590 N N . GLU A 1 78 ? 29.543 -3.224 -22.639 1.00 78.50 78 GLU A N 1
ATOM 591 C CA . GLU A 1 78 ? 30.444 -3.198 -23.800 1.00 78.50 78 GLU A CA 1
ATOM 592 C C . GLU A 1 78 ? 30.026 -2.111 -24.801 1.00 78.50 78 GLU A C 1
ATOM 594 O O . GLU A 1 78 ? 30.860 -1.342 -25.280 1.00 78.50 78 GLU A O 1
ATOM 599 N N . LEU A 1 79 ? 28.725 -1.987 -25.055 1.00 74.88 79 LEU A N 1
ATOM 600 C CA . LEU A 1 79 ? 28.150 -0.986 -25.945 1.00 74.88 79 LEU A CA 1
ATOM 601 C C . LEU A 1 79 ? 28.393 0.440 -25.420 1.00 74.88 79 LEU A C 1
ATOM 603 O O . LEU A 1 79 ? 28.810 1.321 -26.178 1.00 74.88 79 LEU A O 1
ATOM 607 N N . GLY A 1 80 ? 28.231 0.659 -24.112 1.00 71.56 80 GLY A N 1
ATOM 608 C CA . GLY A 1 80 ? 28.600 1.908 -23.441 1.00 71.56 80 GLY A CA 1
ATOM 609 C C . GLY A 1 80 ? 30.090 2.239 -23.578 1.00 71.56 80 GLY A C 1
ATOM 610 O O . GLY A 1 80 ? 30.442 3.378 -23.894 1.00 71.56 80 GLY A O 1
ATOM 611 N N . ARG A 1 81 ? 30.972 1.239 -23.433 1.00 82.00 81 ARG A N 1
ATOM 612 C CA . ARG A 1 81 ? 32.424 1.401 -23.618 1.00 82.00 81 ARG A CA 1
ATOM 613 C C . ARG A 1 81 ? 32.776 1.832 -25.043 1.00 82.00 81 ARG A C 1
ATOM 615 O O . ARG A 1 81 ? 33.543 2.776 -25.211 1.00 82.00 81 ARG A O 1
ATOM 622 N N . VAL A 1 82 ? 32.201 1.186 -26.060 1.00 81.88 82 VAL A N 1
ATOM 623 C CA . VAL A 1 82 ? 32.453 1.519 -27.476 1.00 81.88 82 VAL A CA 1
ATOM 624 C C . VAL A 1 82 ? 31.936 2.917 -27.822 1.00 81.88 82 VAL A C 1
ATOM 626 O O . VAL A 1 82 ? 32.633 3.671 -28.499 1.00 81.88 82 VAL A O 1
ATOM 629 N N . ARG A 1 83 ? 30.767 3.319 -27.303 1.00 83.25 83 ARG A N 1
ATOM 630 C CA . ARG A 1 83 ? 30.269 4.701 -27.445 1.00 83.25 83 ARG A CA 1
ATOM 631 C C . ARG A 1 83 ? 31.227 5.724 -26.829 1.00 83.25 83 ARG A C 1
ATOM 633 O O . ARG A 1 83 ? 31.472 6.761 -27.443 1.00 83.25 83 ARG A O 1
ATOM 640 N N . GLY A 1 84 ? 31.789 5.419 -25.658 1.00 79.75 84 GLY A N 1
ATOM 641 C CA . GLY A 1 84 ? 32.803 6.251 -25.006 1.00 79.75 84 GLY A CA 1
ATOM 642 C C . GLY A 1 84 ? 34.071 6.406 -25.849 1.00 79.75 84 GLY A C 1
ATOM 643 O O . GLY A 1 84 ? 34.512 7.528 -26.086 1.00 79.75 84 GLY A O 1
ATOM 644 N N . LEU A 1 85 ? 34.603 5.299 -26.377 1.00 85.62 85 LEU A N 1
ATOM 645 C CA . LEU A 1 85 ? 35.769 5.314 -27.272 1.00 85.62 85 LEU A CA 1
ATOM 646 C C . LEU A 1 85 ? 35.495 6.106 -28.556 1.00 85.62 85 LEU A C 1
ATOM 648 O O . LEU A 1 85 ? 36.324 6.906 -28.977 1.00 85.62 85 LEU A O 1
ATOM 652 N N . LEU A 1 86 ? 34.307 5.956 -29.148 1.00 83.69 86 LEU A N 1
ATOM 653 C CA . LEU A 1 86 ? 33.917 6.714 -30.335 1.00 83.69 86 LEU A CA 1
ATOM 654 C C . LEU A 1 86 ? 33.825 8.223 -30.050 1.00 83.69 86 LEU A C 1
ATOM 656 O O . LEU A 1 86 ? 34.208 9.033 -30.893 1.00 83.69 86 LEU A O 1
ATOM 660 N N . ALA A 1 87 ? 33.324 8.616 -28.875 1.00 81.81 87 ALA A N 1
ATOM 661 C CA . ALA A 1 87 ? 33.291 10.015 -28.454 1.00 81.81 87 ALA A CA 1
ATOM 662 C C . ALA A 1 87 ? 34.707 10.580 -28.246 1.00 81.81 87 ALA A C 1
ATOM 664 O O . ALA A 1 87 ? 34.988 11.695 -28.686 1.00 81.81 87 ALA A O 1
ATOM 665 N N . GLN A 1 88 ? 35.606 9.793 -27.650 1.00 83.69 88 GLN A N 1
ATOM 666 C CA . GLN A 1 88 ? 37.012 10.154 -27.481 1.00 83.69 88 GLN A CA 1
ATOM 667 C C . GLN A 1 88 ? 37.725 10.315 -28.831 1.00 83.69 88 GLN A C 1
ATOM 669 O O . GLN A 1 88 ? 38.376 11.334 -29.053 1.00 83.69 88 GLN A O 1
ATOM 674 N N . ALA A 1 89 ? 37.539 9.368 -29.754 1.00 81.81 89 ALA A N 1
ATOM 675 C CA . ALA A 1 89 ? 38.092 9.445 -31.104 1.00 81.81 89 ALA A CA 1
ATOM 676 C C . ALA A 1 89 ? 37.580 10.689 -31.850 1.00 81.81 89 ALA A C 1
ATOM 678 O O . ALA A 1 89 ? 38.353 11.387 -32.500 1.00 81.81 89 ALA A O 1
ATOM 679 N N . ARG A 1 90 ? 36.290 11.035 -31.702 1.00 80.06 90 ARG A N 1
ATOM 680 C CA . ARG A 1 90 ? 35.716 12.268 -32.273 1.00 80.06 90 ARG A CA 1
ATOM 681 C C . ARG A 1 90 ? 36.366 13.535 -31.713 1.00 80.06 90 ARG A C 1
ATOM 683 O O . ARG A 1 90 ? 36.671 14.437 -32.490 1.00 80.06 90 ARG A O 1
ATOM 690 N N . ALA A 1 91 ? 36.595 13.600 -30.402 1.00 81.25 91 ALA A N 1
ATOM 691 C CA . ALA A 1 91 ? 37.278 14.732 -29.776 1.00 81.25 91 ALA A CA 1
ATOM 692 C C . ALA A 1 91 ? 38.719 14.873 -30.300 1.00 81.25 91 ALA A C 1
ATOM 694 O O . ALA A 1 91 ? 39.103 15.944 -30.756 1.00 81.25 91 ALA A O 1
ATOM 695 N N . GLN A 1 92 ? 39.462 13.765 -30.374 1.00 75.81 92 GLN A N 1
ATOM 696 C CA . GLN A 1 92 ? 40.821 13.742 -30.926 1.00 75.81 92 GLN A CA 1
ATOM 697 C C . GLN A 1 92 ? 40.869 14.172 -32.397 1.00 75.81 92 GLN A C 1
ATOM 699 O O . GLN A 1 92 ? 41.786 14.883 -32.798 1.00 75.81 92 GLN A O 1
ATOM 704 N N . THR A 1 93 ? 39.879 13.786 -33.212 1.00 69.06 93 THR A N 1
ATOM 705 C CA . THR A 1 93 ? 39.792 14.253 -34.605 1.00 69.06 93 THR A CA 1
ATOM 706 C C . THR A 1 93 ? 39.446 15.736 -34.716 1.00 69.06 93 THR A C 1
ATOM 708 O O . THR A 1 93 ? 39.927 16.383 -35.639 1.00 69.06 93 THR A O 1
ATOM 711 N N . ALA A 1 94 ? 38.657 16.296 -33.792 1.00 71.19 94 ALA A N 1
ATOM 712 C CA . ALA A 1 94 ? 38.371 17.731 -33.761 1.00 71.19 94 ALA A CA 1
ATOM 713 C C . ALA A 1 94 ? 39.628 18.543 -33.399 1.00 71.19 94 ALA A C 1
ATOM 715 O O . ALA A 1 94 ? 39.917 19.544 -34.056 1.00 71.19 94 ALA A O 1
ATOM 716 N N . ASP A 1 95 ? 40.420 18.054 -32.441 1.00 68.75 95 ASP A N 1
ATOM 717 C CA . ASP A 1 95 ? 41.707 18.648 -32.062 1.00 68.75 95 ASP A CA 1
ATOM 718 C C . ASP A 1 95 ? 42.757 18.510 -33.185 1.00 68.75 95 ASP A C 1
ATOM 720 O O . ASP A 1 95 ? 43.494 19.450 -33.479 1.00 68.75 95 ASP A O 1
ATOM 724 N N . ALA A 1 96 ? 42.797 17.363 -33.875 1.00 63.28 96 ALA A N 1
ATOM 725 C CA . ALA A 1 96 ? 43.705 17.119 -35.000 1.00 63.28 96 ALA A CA 1
ATOM 726 C C . ALA A 1 96 ? 43.316 17.893 -36.275 1.00 63.28 96 ALA A C 1
ATOM 728 O O . ALA A 1 96 ? 44.191 18.342 -37.014 1.00 63.28 96 ALA A O 1
ATOM 729 N N . ALA A 1 97 ? 42.019 18.094 -36.531 1.00 58.16 97 ALA A N 1
ATOM 730 C CA . ALA A 1 97 ? 41.530 18.931 -37.628 1.00 58.16 97 ALA A CA 1
ATOM 731 C C . ALA A 1 97 ? 41.888 20.413 -37.421 1.00 58.16 97 ALA A C 1
ATOM 733 O O . ALA A 1 97 ? 42.177 21.110 -38.393 1.00 58.16 97 ALA A O 1
ATOM 734 N N . ALA A 1 98 ? 41.958 20.877 -36.167 1.00 60.78 98 ALA A N 1
ATOM 735 C CA . ALA A 1 98 ? 42.531 22.181 -35.830 1.00 60.78 98 ALA A CA 1
ATOM 736 C C . ALA A 1 98 ? 44.061 22.247 -36.060 1.00 60.78 98 ALA A C 1
ATOM 738 O O . ALA A 1 98 ? 44.609 23.341 -36.183 1.00 60.78 98 ALA A O 1
ATOM 739 N N . ALA A 1 99 ? 44.738 21.095 -36.173 1.00 57.22 99 ALA A N 1
ATOM 740 C CA . ALA A 1 99 ? 46.185 20.945 -36.368 1.00 57.22 99 ALA A CA 1
ATOM 741 C C . ALA A 1 99 ? 46.616 20.530 -37.801 1.00 57.22 99 ALA A C 1
ATOM 743 O O . ALA A 1 99 ? 47.779 20.201 -38.016 1.00 57.22 99 ALA A O 1
ATOM 744 N N . ALA A 1 100 ? 45.720 20.640 -38.789 1.00 57.62 100 ALA A N 1
ATOM 745 C CA . ALA A 1 100 ? 45.964 20.574 -40.242 1.00 57.62 100 ALA A CA 1
ATOM 746 C C . ALA A 1 100 ? 45.963 19.211 -40.977 1.00 57.62 100 ALA A C 1
ATOM 748 O O . ALA A 1 100 ? 45.922 19.243 -42.203 1.00 57.62 100 ALA A O 1
ATOM 749 N N . GL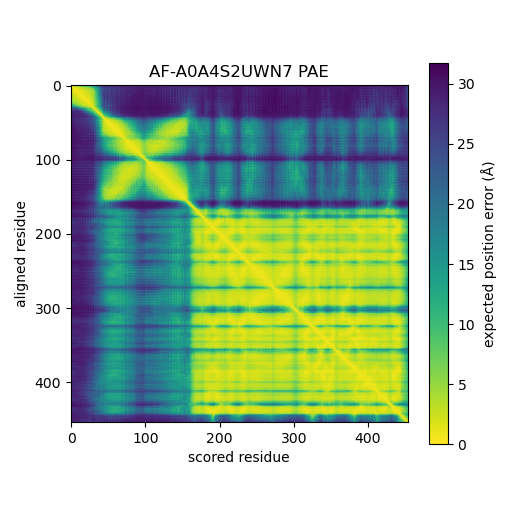U A 1 101 ? 45.878 18.036 -40.339 1.00 62.53 101 GLU A N 1
ATOM 750 C CA . GLU A 1 101 ? 45.603 16.786 -41.087 1.00 62.53 101 GLU A CA 1
ATOM 751 C C . GLU A 1 101 ? 45.058 15.658 -40.190 1.00 62.53 101 GLU A C 1
ATOM 753 O O . GLU A 1 101 ? 45.744 15.132 -39.314 1.00 62.53 101 GLU A O 1
ATOM 758 N N . GLU A 1 102 ? 43.805 15.244 -40.412 1.00 66.56 102 GLU A N 1
ATOM 759 C CA . GLU A 1 102 ? 43.245 14.050 -39.766 1.00 66.56 102 GLU A CA 1
ATOM 760 C C . GLU A 1 102 ? 43.965 12.803 -40.314 1.00 66.56 102 GLU A C 1
ATOM 762 O O . GLU A 1 102 ? 43.870 12.472 -41.502 1.00 66.56 102 GLU A O 1
ATOM 767 N N . SER A 1 103 ? 44.706 12.121 -39.437 1.00 69.19 103 SER A N 1
ATOM 768 C CA . SER A 1 103 ? 45.510 10.951 -39.790 1.00 69.19 103 SER A CA 1
ATOM 769 C C . SER A 1 103 ? 44.625 9.811 -40.316 1.00 69.19 103 SER A C 1
ATOM 771 O O . SER A 1 103 ? 43.560 9.510 -39.770 1.00 69.19 103 SER A O 1
ATOM 773 N N . LEU A 1 104 ? 45.082 9.132 -41.374 1.00 77.31 104 LEU A N 1
ATOM 774 C CA . LEU A 1 104 ? 44.419 7.945 -41.931 1.00 77.31 104 LEU A CA 1
ATOM 775 C C . LEU A 1 104 ? 44.163 6.864 -40.862 1.00 77.31 104 LEU A C 1
ATOM 777 O O . LEU A 1 104 ? 43.167 6.148 -40.941 1.00 77.31 104 LEU A O 1
ATOM 781 N N . ALA A 1 105 ? 45.029 6.776 -39.846 1.00 77.62 105 ALA A N 1
ATOM 782 C CA . ALA A 1 105 ? 44.884 5.828 -38.747 1.00 77.62 105 ALA A CA 1
ATOM 783 C C . ALA A 1 105 ? 43.666 6.144 -37.862 1.00 77.62 105 ALA A C 1
ATOM 785 O O . ALA A 1 105 ? 42.904 5.232 -37.558 1.00 77.62 105 ALA A O 1
ATOM 786 N N . LEU A 1 106 ? 43.424 7.420 -37.533 1.00 76.00 106 LEU A N 1
ATOM 787 C CA . LEU A 1 106 ? 42.256 7.837 -36.741 1.00 76.00 106 LEU A CA 1
ATOM 788 C C . LEU A 1 106 ? 40.940 7.603 -37.496 1.00 76.00 106 LEU A C 1
ATOM 790 O O . LEU A 1 106 ? 39.947 7.181 -36.903 1.00 76.00 106 LEU A O 1
ATOM 794 N N . ARG A 1 107 ? 40.929 7.821 -38.821 1.00 78.69 107 ARG A N 1
ATOM 795 C CA . ARG A 1 107 ? 39.761 7.497 -39.663 1.00 78.69 107 ARG A CA 1
ATOM 796 C C . ARG A 1 107 ? 39.448 6.009 -39.642 1.00 78.69 107 ARG A C 1
ATOM 798 O O . ARG A 1 107 ? 38.296 5.634 -39.437 1.00 78.69 107 ARG A O 1
ATOM 805 N N . LYS A 1 108 ? 40.478 5.178 -39.818 1.00 84.56 108 LYS A N 1
ATOM 806 C CA . LYS A 1 108 ? 40.346 3.721 -39.802 1.00 84.56 108 LYS A CA 1
ATOM 807 C C . LYS A 1 108 ? 39.849 3.218 -38.443 1.00 84.56 108 LYS A C 1
ATOM 809 O O . LYS A 1 108 ? 38.900 2.446 -38.397 1.00 84.56 108 LYS A O 1
ATOM 814 N N . GLU A 1 109 ? 40.413 3.724 -37.348 1.00 83.94 109 GLU A N 1
ATOM 815 C CA . GLU A 1 109 ? 39.971 3.404 -35.985 1.00 83.94 109 GLU A CA 1
ATOM 816 C C . GLU A 1 109 ? 38.499 3.791 -35.756 1.00 83.94 109 GLU A C 1
ATOM 818 O O . GLU A 1 109 ? 37.717 3.016 -35.204 1.00 83.94 109 GLU A O 1
ATOM 823 N N . ARG A 1 110 ? 38.068 4.959 -36.249 1.00 83.19 110 ARG A N 1
ATOM 824 C CA . ARG A 1 110 ? 36.663 5.385 -36.171 1.00 83.19 110 ARG A CA 1
ATOM 825 C C . ARG A 1 110 ? 35.730 4.467 -36.959 1.00 83.19 110 ARG A C 1
ATOM 827 O O . ARG A 1 110 ? 34.637 4.161 -36.482 1.00 83.19 110 ARG A O 1
ATOM 834 N N . GLU A 1 111 ? 36.116 4.068 -38.168 1.00 87.38 111 GLU A N 1
ATOM 835 C CA . GLU A 1 111 ? 35.339 3.136 -38.994 1.00 87.38 111 GLU A CA 1
ATOM 836 C C . GLU A 1 111 ? 35.218 1.759 -38.334 1.00 87.38 111 GLU A C 1
ATOM 838 O O . GLU A 1 111 ? 34.119 1.199 -38.303 1.00 87.38 111 GLU A O 1
ATOM 843 N N . GLU A 1 112 ? 36.299 1.259 -37.730 1.00 89.44 112 GLU A N 1
ATOM 844 C CA . GLU A 1 112 ? 36.309 0.016 -36.951 1.00 89.44 112 GLU A CA 1
ATOM 845 C C . GLU A 1 112 ? 35.380 0.110 -35.728 1.00 89.44 112 GLU A C 1
ATOM 847 O O . GLU A 1 112 ? 34.540 -0.769 -35.520 1.00 89.44 112 GLU A O 1
ATOM 852 N N . LEU A 1 113 ? 35.435 1.210 -34.966 1.00 85.69 113 LEU A N 1
ATOM 853 C CA . LEU A 1 113 ? 34.530 1.448 -33.833 1.00 85.69 113 LEU A CA 1
ATOM 854 C C . LEU A 1 113 ? 33.059 1.560 -34.266 1.00 85.69 113 LEU A C 1
ATOM 856 O O . LEU A 1 113 ? 32.180 1.046 -33.577 1.00 85.69 113 LEU A O 1
ATOM 860 N N . LEU A 1 114 ? 32.766 2.197 -35.405 1.00 85.62 114 LEU A N 1
ATOM 861 C CA . LEU A 1 114 ? 31.407 2.289 -35.959 1.00 85.62 114 LEU A CA 1
ATOM 862 C C . LEU A 1 114 ? 30.886 0.938 -36.465 1.00 85.62 114 LEU A C 1
ATOM 864 O O . LEU A 1 114 ? 29.697 0.646 -36.328 1.00 85.62 114 LEU A O 1
ATOM 868 N N . ALA A 1 115 ? 31.746 0.113 -37.064 1.00 90.56 115 ALA A N 1
ATOM 869 C CA . ALA A 1 115 ? 31.399 -1.255 -37.436 1.00 90.56 115 ALA A CA 1
ATOM 870 C C . ALA A 1 115 ? 31.092 -2.093 -36.188 1.00 90.56 115 ALA A C 1
ATOM 872 O O . ALA A 1 115 ? 30.034 -2.718 -36.121 1.00 90.56 115 ALA A O 1
ATOM 873 N N . ARG A 1 116 ? 31.948 -2.005 -35.163 1.00 89.31 116 ARG A N 1
ATOM 874 C CA . ARG A 1 116 ? 31.753 -2.704 -33.890 1.00 89.31 116 ARG A CA 1
ATOM 875 C C . ARG A 1 116 ? 30.503 -2.239 -33.143 1.00 89.31 116 ARG A C 1
ATOM 877 O O . ARG A 1 116 ? 29.811 -3.059 -32.548 1.00 89.31 116 ARG A O 1
ATOM 884 N N . LEU A 1 117 ? 30.187 -0.944 -33.187 1.00 82.25 117 LEU A N 1
ATOM 885 C CA . LEU A 1 117 ? 28.961 -0.400 -32.601 1.00 82.25 117 LEU A CA 1
ATOM 886 C C . LEU A 1 117 ? 27.714 -1.002 -33.258 1.00 82.25 117 LEU A C 1
ATOM 888 O O . LEU A 1 117 ? 26.809 -1.415 -32.544 1.00 82.25 117 LEU A O 1
ATOM 892 N N . ARG A 1 118 ? 27.680 -1.088 -34.596 1.00 86.31 118 ARG A N 1
ATOM 893 C CA . ARG A 1 118 ? 26.551 -1.688 -35.328 1.00 86.31 118 ARG A CA 1
ATOM 894 C C . ARG A 1 118 ? 26.361 -3.163 -34.980 1.00 86.31 118 ARG A C 1
ATOM 896 O O . ARG A 1 118 ? 25.241 -3.570 -34.695 1.00 86.31 118 ARG A O 1
ATOM 903 N N . GLU A 1 119 ? 27.450 -3.927 -34.941 1.00 90.69 119 GLU A N 1
ATOM 904 C CA . GLU A 1 119 ? 27.434 -5.339 -34.536 1.00 90.69 119 GLU A CA 1
ATOM 905 C C . GLU A 1 119 ? 26.883 -5.506 -33.109 1.00 90.69 119 GLU A C 1
ATOM 907 O O . GLU A 1 119 ? 25.984 -6.311 -32.874 1.00 90.69 119 GLU A O 1
ATOM 912 N N . LEU A 1 120 ? 27.361 -4.692 -32.159 1.00 79.19 120 LEU A N 1
ATOM 913 C CA . LEU A 1 120 ? 26.877 -4.719 -30.777 1.00 79.19 120 LEU A CA 1
ATOM 914 C C . LEU A 1 120 ? 25.408 -4.295 -30.657 1.00 79.19 120 LEU A C 1
ATOM 916 O O . LEU A 1 120 ? 24.677 -4.883 -29.865 1.00 79.19 120 LEU A O 1
ATOM 920 N N . GLU A 1 121 ? 24.955 -3.302 -31.425 1.00 79.56 121 GLU A N 1
ATOM 921 C CA . GLU A 1 121 ? 23.551 -2.877 -31.442 1.00 79.56 121 GLU A CA 1
ATOM 922 C C . GLU A 1 121 ? 22.622 -3.976 -31.986 1.00 79.56 121 GLU A C 1
ATOM 924 O O . GLU A 1 121 ? 21.530 -4.180 -31.449 1.00 79.56 121 GLU A O 1
ATOM 929 N N . GLU A 1 122 ? 23.046 -4.720 -33.010 1.00 86.44 122 GLU A N 1
ATOM 930 C CA . GLU A 1 122 ? 22.310 -5.881 -33.526 1.00 86.44 122 GLU A CA 1
ATOM 931 C C . GLU A 1 122 ? 22.284 -7.044 -32.526 1.00 86.44 122 GLU A C 1
ATOM 933 O O . GLU A 1 122 ? 21.224 -7.632 -32.289 1.00 86.44 122 GLU A O 1
ATOM 938 N N . ASP A 1 123 ? 23.414 -7.335 -31.882 1.00 81.75 123 ASP A N 1
ATOM 939 C CA . ASP A 1 123 ? 23.513 -8.358 -30.841 1.00 81.75 123 ASP A CA 1
ATOM 940 C C . ASP A 1 123 ? 22.645 -8.030 -29.618 1.00 81.75 123 ASP A C 1
ATOM 942 O O . ASP A 1 123 ? 21.965 -8.916 -29.092 1.00 81.75 123 ASP A O 1
ATOM 946 N N . VAL A 1 124 ? 22.618 -6.765 -29.182 1.00 75.19 124 VAL A N 1
ATOM 947 C CA . VAL A 1 124 ? 21.731 -6.300 -28.104 1.00 75.19 124 VAL A CA 1
ATOM 948 C C . VAL A 1 124 ? 20.268 -6.450 -28.510 1.00 75.19 124 VAL A C 1
ATOM 950 O O . VAL A 1 124 ? 19.476 -6.965 -27.723 1.00 75.19 124 VAL A O 1
ATOM 953 N N . ARG A 1 125 ? 19.889 -6.097 -29.747 1.00 79.06 125 ARG A N 1
ATOM 954 C CA . ARG A 1 125 ? 18.516 -6.315 -30.242 1.00 79.06 125 ARG A CA 1
ATOM 955 C C . ARG A 1 125 ? 18.132 -7.794 -30.249 1.00 79.06 125 ARG A C 1
ATOM 957 O O . ARG A 1 125 ? 17.020 -8.122 -29.840 1.00 79.06 125 ARG A O 1
ATOM 964 N N . ARG A 1 126 ? 19.025 -8.683 -30.700 1.00 84.88 126 ARG A N 1
ATOM 965 C CA . ARG A 1 126 ? 18.787 -10.137 -30.706 1.00 84.88 126 ARG A CA 1
ATOM 966 C C . ARG A 1 126 ? 18.589 -10.664 -29.285 1.00 84.88 126 ARG A C 1
ATOM 968 O O . ARG A 1 126 ? 17.567 -11.283 -29.010 1.00 84.88 126 ARG A O 1
ATOM 975 N N . ARG A 1 127 ? 19.510 -10.342 -28.374 1.00 78.81 127 ARG A N 1
ATOM 976 C CA . ARG A 1 127 ? 19.428 -10.753 -26.965 1.00 78.81 127 ARG A CA 1
ATOM 977 C C . ARG A 1 127 ? 18.240 -10.146 -26.230 1.00 78.81 127 ARG A C 1
ATOM 979 O O . ARG A 1 127 ? 17.708 -10.797 -25.343 1.00 78.81 127 ARG A O 1
ATOM 986 N N . SER A 1 128 ? 17.807 -8.937 -26.592 1.00 71.06 128 SER A N 1
ATOM 987 C CA . SER A 1 128 ? 16.578 -8.349 -26.048 1.00 71.06 128 SER A CA 1
ATOM 988 C C . SER A 1 128 ? 15.379 -9.224 -26.386 1.00 71.06 128 SER A C 1
ATOM 990 O O . SER A 1 128 ? 14.621 -9.554 -25.488 1.00 71.06 128 SER A O 1
ATOM 992 N N . ARG A 1 129 ? 15.244 -9.668 -27.644 1.00 78.31 129 ARG A N 1
ATOM 993 C CA . ARG A 1 129 ? 14.152 -10.574 -28.041 1.00 78.31 129 ARG A CA 1
ATOM 994 C C . ARG A 1 129 ? 14.228 -11.910 -27.303 1.00 78.31 129 ARG A C 1
ATOM 996 O O . ARG A 1 129 ? 13.234 -12.342 -26.743 1.00 78.31 129 ARG A O 1
ATOM 1003 N N . GLU A 1 130 ? 15.414 -12.519 -27.237 1.00 80.00 130 GLU A N 1
ATOM 1004 C CA . GLU A 1 130 ? 15.628 -13.776 -26.500 1.00 80.00 130 GLU A CA 1
ATOM 1005 C C . GLU A 1 130 ? 15.289 -13.639 -25.008 1.00 80.00 130 GLU A C 1
ATOM 1007 O O . GLU A 1 130 ? 14.663 -14.531 -24.430 1.00 80.00 130 GLU A O 1
ATOM 1012 N N . ARG A 1 131 ? 15.680 -12.520 -24.384 1.00 81.75 131 ARG A N 1
ATOM 1013 C CA . ARG A 1 131 ? 15.301 -12.179 -23.011 1.00 81.75 131 ARG A CA 1
ATOM 1014 C C . ARG A 1 131 ? 13.793 -12.057 -22.891 1.00 81.75 131 ARG A C 1
ATOM 1016 O O . ARG A 1 131 ? 13.245 -12.666 -21.985 1.00 81.75 131 ARG A O 1
ATOM 1023 N N . ASP A 1 132 ? 13.153 -11.270 -23.748 1.00 70.31 132 ASP A N 1
ATOM 1024 C CA . ASP A 1 132 ? 11.723 -10.974 -23.653 1.00 70.31 132 ASP A CA 1
ATOM 1025 C C . ASP A 1 132 ? 10.897 -12.264 -23.810 1.00 70.31 132 ASP A C 1
ATOM 1027 O O . ASP A 1 132 ? 10.007 -12.526 -23.000 1.00 70.31 132 ASP A O 1
ATOM 1031 N N . ASP A 1 133 ? 11.271 -13.135 -24.754 1.00 77.88 133 ASP A N 1
ATOM 1032 C CA . ASP A 1 133 ? 10.661 -14.457 -24.942 1.00 77.88 133 ASP A CA 1
ATOM 1033 C C . ASP A 1 133 ? 10.893 -15.376 -23.728 1.00 77.88 133 ASP A C 1
ATOM 1035 O O . ASP A 1 133 ? 9.955 -15.993 -23.216 1.00 77.88 133 ASP A O 1
ATOM 1039 N N . SER A 1 134 ? 12.133 -15.450 -23.228 1.00 73.50 134 SER A N 1
ATOM 1040 C CA . SER A 1 134 ? 12.482 -16.268 -22.054 1.00 73.50 134 SER A CA 1
ATOM 1041 C C . SER A 1 134 ? 11.779 -15.774 -20.788 1.00 73.50 134 SER A C 1
ATOM 1043 O O . SER A 1 134 ? 11.309 -16.571 -19.977 1.00 73.50 134 SER A O 1
ATOM 1045 N N . GLN A 1 135 ? 11.677 -14.456 -20.626 1.00 72.31 135 GLN A N 1
ATOM 1046 C CA . GLN A 1 135 ? 10.995 -13.804 -19.517 1.00 72.31 135 GLN A CA 1
ATOM 1047 C C . GLN A 1 135 ? 9.490 -14.062 -19.590 1.00 72.31 135 GLN A C 1
ATOM 1049 O O . GLN A 1 135 ? 8.898 -14.425 -18.576 1.00 72.31 135 GLN A O 1
ATOM 1054 N N . ALA A 1 136 ? 8.872 -13.954 -20.769 1.00 70.94 136 ALA A N 1
ATOM 1055 C CA . ALA A 1 136 ? 7.459 -14.270 -20.956 1.00 70.94 136 ALA A CA 1
ATOM 1056 C C . ALA A 1 136 ? 7.149 -15.736 -20.604 1.00 70.94 136 ALA A C 1
ATOM 1058 O O . ALA A 1 136 ? 6.189 -16.009 -19.881 1.00 70.94 136 ALA A O 1
ATOM 1059 N N . GLN A 1 137 ? 7.990 -16.679 -21.045 1.00 78.12 137 GLN A N 1
ATOM 1060 C CA . GLN A 1 137 ? 7.847 -18.102 -20.712 1.00 78.12 137 GLN A CA 1
ATOM 1061 C C . GLN A 1 137 ? 8.025 -18.368 -19.211 1.00 78.12 137 GLN A C 1
ATOM 1063 O O . GLN A 1 137 ? 7.221 -19.086 -18.611 1.00 78.12 137 GLN A O 1
ATOM 1068 N N . ALA A 1 138 ? 9.047 -17.773 -18.590 1.00 69.69 138 ALA A N 1
ATOM 1069 C CA . ALA A 1 138 ? 9.297 -17.921 -17.161 1.00 69.69 138 ALA A CA 1
ATOM 1070 C C . ALA A 1 138 ? 8.145 -17.346 -16.323 1.00 69.69 138 ALA A C 1
ATOM 1072 O O . ALA A 1 138 ? 7.677 -18.007 -15.399 1.00 69.69 138 ALA A O 1
ATOM 1073 N N . LEU A 1 139 ? 7.624 -16.168 -16.684 1.00 71.44 139 LEU A N 1
ATOM 1074 C CA . LEU A 1 139 ? 6.475 -15.550 -16.017 1.00 71.44 139 LEU A CA 1
ATOM 1075 C C . LEU A 1 139 ? 5.205 -16.396 -16.153 1.00 71.44 139 LEU A C 1
ATOM 1077 O O . LEU A 1 139 ? 4.516 -16.620 -15.160 1.00 71.44 139 LEU A O 1
ATOM 1081 N N . ALA A 1 140 ? 4.922 -16.931 -17.344 1.00 74.31 140 ALA A N 1
ATOM 1082 C CA . ALA A 1 140 ? 3.793 -17.838 -17.543 1.00 74.31 140 ALA A CA 1
ATOM 1083 C C . ALA A 1 140 ? 3.914 -19.097 -16.666 1.00 74.31 140 ALA A C 1
ATOM 1085 O O . ALA A 1 140 ? 2.935 -19.531 -16.055 1.00 74.31 140 ALA A O 1
ATOM 1086 N N . ARG A 1 141 ? 5.125 -19.659 -16.543 1.00 79.38 141 ARG A N 1
ATOM 1087 C CA . ARG A 1 141 ? 5.387 -20.811 -15.673 1.00 79.38 141 ARG A CA 1
ATOM 1088 C C . ARG A 1 141 ? 5.250 -20.464 -14.190 1.00 79.38 141 ARG A C 1
ATOM 1090 O O . ARG A 1 141 ? 4.682 -21.263 -13.452 1.00 79.38 141 ARG A O 1
ATOM 1097 N N . ILE A 1 142 ? 5.731 -19.294 -13.767 1.00 69.00 142 ILE A N 1
ATOM 1098 C CA . ILE A 1 142 ? 5.558 -18.776 -12.403 1.00 69.00 142 ILE A CA 1
ATOM 1099 C C . ILE A 1 142 ? 4.068 -18.657 -12.076 1.00 69.00 142 ILE A C 1
ATOM 1101 O O . ILE A 1 142 ? 3.647 -19.191 -11.058 1.00 69.00 142 ILE A O 1
ATOM 1105 N N . HIS A 1 143 ? 3.263 -18.046 -12.952 1.00 71.56 143 HIS A N 1
ATOM 1106 C CA . HIS A 1 143 ? 1.817 -17.902 -12.735 1.00 71.56 143 HIS A CA 1
ATOM 1107 C C . HIS A 1 143 ? 1.124 -19.255 -12.557 1.00 71.56 143 HIS A C 1
ATOM 1109 O O . HIS A 1 143 ? 0.303 -19.424 -11.658 1.00 71.56 143 HIS A O 1
ATOM 1115 N N . GLU A 1 144 ? 1.471 -20.230 -13.396 1.00 82.44 144 GLU A N 1
ATOM 1116 C CA . GLU A 1 144 ? 0.914 -21.577 -13.297 1.00 82.44 144 GLU A CA 1
ATOM 1117 C C . GLU A 1 144 ? 1.315 -22.274 -11.988 1.00 82.44 144 GLU A C 1
ATOM 1119 O O . GLU A 1 144 ? 0.501 -22.955 -11.368 1.00 82.44 144 GLU A O 1
ATOM 1124 N N . LEU A 1 145 ? 2.559 -22.095 -11.538 1.00 72.50 145 LEU A N 1
ATOM 1125 C CA . LEU A 1 145 ? 3.050 -22.677 -10.288 1.00 72.50 145 LEU A CA 1
ATOM 1126 C C . LEU A 1 145 ? 2.468 -21.998 -9.049 1.00 72.50 145 LEU A C 1
ATOM 1128 O O . LEU A 1 145 ? 2.133 -22.693 -8.097 1.00 72.50 145 LEU A O 1
ATOM 1132 N N . GLU A 1 146 ? 2.297 -20.678 -9.069 1.00 70.25 146 GLU A N 1
ATOM 1133 C CA . GLU A 1 146 ? 1.610 -19.932 -8.009 1.00 70.25 146 GLU A CA 1
ATOM 1134 C C . GLU A 1 146 ? 0.149 -20.377 -7.884 1.00 70.25 146 GLU A C 1
ATOM 1136 O O . GLU A 1 146 ? -0.322 -20.605 -6.773 1.00 70.25 146 GLU A O 1
ATOM 1141 N N . ARG A 1 147 ? -0.547 -20.588 -9.011 1.00 73.00 147 ARG A N 1
ATOM 1142 C CA . ARG A 1 147 ? -1.912 -21.135 -9.016 1.00 73.00 147 ARG A CA 1
ATOM 1143 C C . ARG A 1 147 ? -1.956 -22.549 -8.434 1.00 73.00 147 ARG A C 1
ATOM 1145 O O . ARG A 1 147 ? -2.778 -22.822 -7.569 1.00 73.00 147 ARG A O 1
ATOM 1152 N N . ARG A 1 148 ? -1.052 -23.435 -8.867 1.00 74.88 148 ARG A N 1
ATOM 1153 C CA . ARG A 1 148 ? -0.940 -24.802 -8.323 1.00 74.88 148 ARG A CA 1
ATOM 1154 C C . ARG A 1 148 ? -0.619 -24.807 -6.830 1.00 74.88 148 ARG A C 1
ATOM 1156 O O . ARG A 1 148 ? -1.110 -25.679 -6.120 1.00 74.88 148 ARG A O 1
ATOM 1163 N N . LEU A 1 149 ? 0.209 -23.868 -6.370 1.00 66.06 149 LEU A N 1
ATOM 1164 C CA . LEU A 1 149 ? 0.548 -23.716 -4.959 1.00 66.06 149 LEU A CA 1
ATOM 1165 C C . LEU A 1 149 ? -0.684 -23.293 -4.157 1.00 66.06 149 LEU A C 1
ATOM 1167 O O . LEU A 1 149 ? -0.996 -23.962 -3.181 1.00 66.06 149 LEU A O 1
ATOM 1171 N N . ALA A 1 150 ? -1.423 -22.282 -4.620 1.00 62.84 150 ALA A N 1
ATOM 1172 C CA . ALA A 1 150 ? -2.674 -21.856 -3.995 1.00 62.84 150 ALA A CA 1
ATOM 1173 C C . ALA A 1 150 ? -3.709 -22.997 -3.942 1.00 62.84 150 ALA A C 1
ATOM 1175 O O . ALA A 1 150 ? -4.269 -23.275 -2.892 1.00 62.84 150 ALA A O 1
ATOM 1176 N N . GLU A 1 151 ? -3.891 -23.748 -5.035 1.00 67.69 151 GLU A N 1
ATOM 1177 C CA . GLU A 1 151 ? -4.792 -24.912 -5.068 1.00 67.69 151 GLU A CA 1
ATOM 1178 C C . GLU A 1 151 ? -4.345 -26.048 -4.134 1.00 67.69 151 GLU A C 1
ATOM 1180 O O . GLU A 1 151 ? -5.169 -26.784 -3.590 1.00 67.69 151 GLU A O 1
ATOM 1185 N N . ALA A 1 152 ? -3.036 -26.244 -3.960 1.00 65.56 152 ALA A N 1
ATOM 1186 C CA . ALA A 1 152 ? -2.501 -27.219 -3.015 1.00 65.56 152 ALA A CA 1
ATOM 1187 C C . ALA A 1 152 ? -2.676 -26.760 -1.560 1.00 65.56 152 ALA A C 1
ATOM 1189 O O . ALA A 1 152 ? -2.968 -27.592 -0.702 1.00 65.56 152 ALA A O 1
ATOM 1190 N N . GLU A 1 153 ? -2.536 -25.459 -1.301 1.00 60.62 153 GLU A N 1
ATOM 1191 C CA . GLU A 1 153 ? -2.810 -24.835 -0.006 1.00 60.62 153 GLU A CA 1
ATOM 1192 C C . GLU A 1 153 ? -4.302 -24.925 0.354 1.00 60.62 153 GLU A C 1
ATOM 1194 O O . GLU A 1 153 ? -4.617 -25.302 1.479 1.00 60.62 153 GLU A O 1
ATOM 1199 N N . ASP A 1 154 ? -5.207 -24.705 -0.606 1.00 58.59 154 ASP A N 1
ATOM 1200 C CA . ASP A 1 154 ? -6.665 -24.812 -0.423 1.00 58.59 154 ASP A CA 1
ATOM 1201 C C . ASP A 1 154 ? -7.141 -26.252 -0.164 1.00 58.59 154 ASP A C 1
ATOM 1203 O O . ASP A 1 154 ? -8.121 -26.476 0.548 1.00 58.59 154 ASP A O 1
ATOM 1207 N N . ARG A 1 155 ? -6.466 -27.256 -0.746 1.00 62.41 155 ARG A N 1
ATOM 1208 C CA . ARG A 1 155 ? -6.797 -28.685 -0.558 1.00 62.41 155 ARG A CA 1
ATOM 1209 C C . ARG A 1 155 ? -6.327 -29.259 0.776 1.00 62.41 155 ARG A C 1
ATOM 1211 O O . ARG A 1 155 ? -6.740 -30.364 1.130 1.00 62.41 155 ARG A O 1
ATOM 1218 N N . ALA A 1 156 ? -5.447 -28.569 1.493 1.00 55.78 156 ALA A N 1
ATOM 1219 C CA . ALA A 1 156 ? -5.047 -28.985 2.826 1.00 55.78 156 ALA A CA 1
ATOM 1220 C C . ALA A 1 156 ? -6.169 -28.634 3.826 1.00 55.78 156 ALA A C 1
ATOM 1222 O O . ALA A 1 156 ? -6.311 -27.487 4.239 1.00 55.78 156 ALA A O 1
ATOM 1223 N N . GLU A 1 157 ? -7.015 -29.609 4.187 1.00 41.62 157 GLU A N 1
ATOM 1224 C CA . GLU A 1 157 ? -8.092 -29.406 5.168 1.00 41.62 157 GLU A CA 1
ATOM 1225 C C . GLU A 1 157 ? -7.550 -29.179 6.591 1.00 41.62 157 GLU A C 1
ATOM 1227 O O . GLU A 1 157 ? -6.795 -29.989 7.124 1.00 41.62 157 GLU A O 1
ATOM 1232 N N . GLY A 1 158 ? -8.047 -28.127 7.254 1.00 44.59 158 GLY A N 1
ATOM 1233 C CA . GLY A 1 158 ? -7.812 -27.819 8.670 1.00 44.59 158 GLY A CA 1
ATOM 1234 C C . GLY A 1 158 ? -6.936 -26.578 8.881 1.00 44.59 158 GLY A C 1
ATOM 1235 O O . GLY A 1 158 ? -6.233 -26.160 7.963 1.00 44.59 158 GLY A O 1
ATOM 1236 N N . PRO A 1 159 ? -6.957 -25.944 10.074 1.00 36.03 159 PRO A N 1
ATOM 1237 C CA . PRO A 1 159 ? -6.003 -24.900 10.419 1.00 36.03 159 PRO A CA 1
ATOM 1238 C C . PRO A 1 159 ? -4.640 -25.567 10.468 1.00 36.03 159 PRO A C 1
ATOM 1240 O O . PRO A 1 159 ? -4.232 -26.153 11.469 1.00 36.03 159 PRO A O 1
ATOM 1243 N N . LEU A 1 160 ? -3.982 -25.541 9.324 1.00 38.81 160 LEU A N 1
ATOM 1244 C CA . LEU A 1 160 ? -2.679 -26.108 9.097 1.00 38.81 160 LEU A CA 1
ATOM 1245 C C . LEU A 1 160 ? -1.838 -25.359 10.158 1.00 38.81 160 LEU A C 1
ATOM 1247 O O . LEU A 1 160 ? -1.798 -24.121 10.205 1.00 38.81 160 LEU A O 1
ATOM 1251 N N . GLY A 1 161 ? -1.370 -26.103 11.168 1.00 38.41 161 GLY A N 1
ATOM 1252 C CA . GLY A 1 161 ? -0.738 -25.546 12.369 1.00 38.41 161 GLY A CA 1
ATOM 1253 C C . GLY A 1 161 ? 0.442 -24.657 11.978 1.00 38.41 161 GLY A C 1
ATOM 1254 O O . GLY A 1 161 ? 0.773 -24.601 10.791 1.00 38.41 161 GLY A O 1
ATOM 1255 N N . PRO A 1 162 ? 1.090 -23.932 12.906 1.00 35.41 162 PRO A N 1
ATOM 1256 C CA . PRO A 1 162 ? 2.261 -23.142 12.537 1.00 35.41 162 PRO A CA 1
ATOM 1257 C C . PRO A 1 162 ? 3.170 -24.020 11.662 1.00 35.41 162 PRO A C 1
ATOM 1259 O O . PRO A 1 162 ? 3.462 -25.157 12.047 1.00 35.41 162 PRO A O 1
ATOM 1262 N N . GLU A 1 163 ? 3.613 -23.535 10.488 1.00 44.72 163 GLU A N 1
ATOM 1263 C CA . GLU A 1 163 ? 4.888 -24.059 9.985 1.00 44.72 163 GLU A CA 1
ATOM 1264 C C . GLU A 1 163 ? 5.823 -24.037 11.203 1.00 44.72 163 GLU A C 1
ATOM 1266 O O . GLU A 1 163 ? 5.708 -23.098 12.002 1.00 44.72 163 GLU A O 1
ATOM 1271 N N . PRO A 1 164 ? 6.686 -25.045 11.423 1.00 45.34 164 PRO A N 1
ATOM 1272 C CA . PRO A 1 164 ? 7.444 -25.177 12.668 1.00 45.34 164 PRO A CA 1
ATOM 1273 C C . PRO A 1 164 ? 8.213 -23.912 13.084 1.00 45.34 164 PRO A C 1
ATOM 1275 O O . PRO A 1 164 ? 8.696 -23.850 14.210 1.00 45.34 164 PRO A O 1
ATOM 1278 N N . VAL A 1 165 ? 8.279 -22.901 12.213 1.00 50.88 165 VAL A N 1
ATOM 1279 C CA . VAL A 1 165 ? 8.555 -21.507 12.533 1.00 50.88 165 VAL A CA 1
ATOM 1280 C C . VAL A 1 165 ? 7.788 -20.519 11.635 1.00 50.88 165 VAL A C 1
ATOM 1282 O O . VAL A 1 165 ? 8.379 -19.985 10.716 1.00 50.88 165 VAL A O 1
ATOM 1285 N N . SER A 1 166 ? 6.505 -20.232 11.879 1.00 52.75 166 SER A N 1
ATOM 1286 C CA . SER A 1 166 ? 5.912 -18.931 11.496 1.00 52.75 166 SER A CA 1
ATOM 1287 C C . SER A 1 166 ? 5.980 -17.999 12.716 1.00 52.75 166 SER A C 1
ATOM 1289 O O . SER A 1 166 ? 5.668 -18.477 13.808 1.00 52.75 166 SER A O 1
ATOM 1291 N N . PRO A 1 167 ? 6.394 -16.723 12.596 1.00 63.66 167 PRO A N 1
ATOM 1292 C CA . PRO A 1 167 ? 7.043 -16.161 11.416 1.00 63.66 167 PRO A CA 1
ATOM 1293 C C . PRO A 1 167 ? 8.329 -16.928 11.062 1.00 63.66 167 PRO A C 1
ATOM 1295 O O . PRO A 1 167 ? 9.043 -17.388 11.959 1.00 63.66 167 PRO A O 1
ATOM 1298 N N . ALA A 1 168 ? 8.611 -17.058 9.763 1.00 62.34 168 ALA A N 1
ATOM 1299 C CA . ALA A 1 168 ? 9.768 -17.771 9.219 1.00 62.34 168 ALA A CA 1
ATOM 1300 C C . ALA A 1 168 ? 11.061 -17.346 9.924 1.00 62.34 168 ALA A C 1
ATOM 1302 O O . ALA A 1 168 ? 11.350 -16.151 10.031 1.00 62.34 168 ALA A O 1
ATOM 1303 N N . ILE A 1 169 ? 11.873 -18.315 10.379 1.00 71.56 169 ILE A N 1
ATOM 1304 C CA . ILE A 1 169 ? 13.219 -18.003 10.887 1.00 71.56 169 ILE A CA 1
ATOM 1305 C C . ILE A 1 169 ? 13.998 -17.325 9.752 1.00 71.56 169 ILE A C 1
ATOM 1307 O O . ILE A 1 169 ? 14.145 -17.934 8.688 1.00 71.56 169 ILE A O 1
ATOM 1311 N N . PRO A 1 170 ? 14.563 -16.123 9.967 1.00 76.81 170 PRO A N 1
ATOM 1312 C CA . PRO A 1 170 ? 15.391 -15.452 8.974 1.00 76.81 170 PRO A CA 1
ATOM 1313 C C . PRO A 1 170 ? 16.734 -16.185 8.840 1.00 76.81 170 PRO A C 1
ATOM 1315 O O . PRO A 1 170 ? 17.701 -15.885 9.536 1.00 76.81 170 PRO A O 1
ATOM 1318 N N . ARG A 1 171 ? 16.784 -17.202 7.970 1.00 76.94 171 ARG A N 1
ATOM 1319 C CA . ARG A 1 171 ? 17.982 -18.032 7.740 1.00 76.94 171 ARG A CA 1
ATOM 1320 C C . ARG A 1 171 ? 18.962 -17.416 6.745 1.00 76.94 171 ARG A C 1
ATOM 1322 O O . ARG A 1 171 ? 20.127 -17.800 6.740 1.00 76.94 171 ARG A O 1
ATOM 1329 N N . GLN A 1 172 ? 18.489 -16.509 5.894 1.00 76.62 172 GLN A N 1
ATOM 1330 C CA . GLN A 1 172 ? 19.268 -15.914 4.812 1.00 76.62 172 GLN A CA 1
ATOM 1331 C C . GLN A 1 172 ? 19.012 -14.407 4.729 1.00 76.62 172 GLN A C 1
ATOM 1333 O O . GLN A 1 172 ? 17.885 -13.936 4.919 1.00 76.62 172 GLN A O 1
ATOM 1338 N N . LEU A 1 173 ? 20.074 -13.652 4.442 1.00 80.50 173 LEU A N 1
ATOM 1339 C CA . LEU A 1 173 ? 19.962 -12.239 4.097 1.00 80.50 173 LEU A CA 1
ATOM 1340 C C . LEU A 1 173 ? 19.545 -12.105 2.631 1.00 80.50 173 LEU A C 1
ATOM 1342 O O . LEU A 1 173 ? 20.029 -12.882 1.805 1.00 80.50 173 LEU A O 1
ATOM 1346 N N . PRO A 1 174 ? 18.698 -11.119 2.296 1.00 81.00 174 PRO A N 1
ATOM 1347 C CA . PRO A 1 174 ? 18.405 -10.833 0.908 1.00 81.00 174 PRO A CA 1
ATOM 1348 C C . PRO A 1 174 ? 19.649 -10.470 0.102 1.00 81.00 174 PRO A C 1
ATOM 1350 O O . PRO A 1 174 ? 20.501 -9.706 0.561 1.00 81.00 174 PRO A O 1
ATOM 1353 N N . VAL A 1 175 ? 19.728 -10.991 -1.119 1.00 71.06 175 VAL A N 1
ATOM 1354 C CA . VAL A 1 175 ? 20.767 -10.630 -2.087 1.00 71.06 175 VAL A CA 1
ATOM 1355 C C . VAL A 1 175 ? 20.246 -9.486 -2.954 1.00 71.06 175 VAL A C 1
ATOM 1357 O O . VAL A 1 175 ? 19.095 -9.494 -3.377 1.00 71.06 175 VAL A O 1
ATOM 1360 N N . GLY A 1 176 ? 21.076 -8.481 -3.222 1.00 68.00 176 GLY A N 1
ATOM 1361 C CA . GLY A 1 176 ? 20.705 -7.358 -4.081 1.00 68.00 176 GLY A CA 1
ATOM 1362 C C . GLY A 1 176 ? 21.429 -6.072 -3.705 1.00 68.00 176 GLY A C 1
ATOM 1363 O O . GLY A 1 176 ? 22.250 -6.050 -2.792 1.00 68.00 176 GLY A O 1
ATOM 1364 N N . ARG A 1 177 ? 21.131 -4.996 -4.438 1.00 65.94 177 ARG A N 1
ATOM 1365 C CA . ARG A 1 177 ? 21.665 -3.651 -4.153 1.00 65.94 177 ARG A CA 1
ATOM 1366 C C . ARG A 1 177 ? 20.881 -2.922 -3.058 1.00 65.94 177 ARG A C 1
ATOM 1368 O O . ARG A 1 177 ? 21.369 -1.927 -2.532 1.00 65.94 177 ARG A O 1
ATOM 1375 N N . ASP A 1 178 ? 19.687 -3.406 -2.737 1.00 70.31 178 ASP A N 1
ATOM 1376 C CA . ASP A 1 178 ? 18.775 -2.758 -1.804 1.00 70.31 178 ASP A CA 1
ATOM 1377 C C . ASP A 1 178 ? 19.143 -3.020 -0.339 1.00 70.31 178 ASP A C 1
ATOM 1379 O O . ASP A 1 178 ? 19.664 -4.075 0.023 1.00 70.31 178 ASP A O 1
ATOM 1383 N N . THR A 1 179 ? 18.858 -2.039 0.519 1.00 69.81 179 THR A N 1
ATOM 1384 C CA . THR A 1 179 ? 19.257 -2.017 1.939 1.00 69.81 179 THR A CA 1
ATOM 1385 C C . THR A 1 179 ? 18.063 -1.956 2.895 1.00 69.81 179 THR A C 1
ATOM 1387 O O . THR A 1 179 ? 18.178 -1.478 4.025 1.00 69.81 179 THR A O 1
ATOM 1390 N N . THR A 1 180 ? 16.894 -2.429 2.457 1.00 78.88 180 THR A N 1
ATOM 1391 C CA . THR A 1 180 ? 15.668 -2.367 3.263 1.00 78.88 180 THR A CA 1
ATOM 1392 C C . THR A 1 180 ? 15.758 -3.274 4.483 1.00 78.88 180 THR A C 1
ATOM 1394 O O . THR A 1 180 ? 16.115 -4.446 4.390 1.00 78.88 180 THR A O 1
ATOM 1397 N N . ALA A 1 181 ? 15.417 -2.724 5.650 1.00 88.12 181 ALA A N 1
ATOM 1398 C CA . ALA A 1 181 ? 15.328 -3.494 6.884 1.00 88.12 181 ALA A CA 1
ATOM 1399 C C . ALA A 1 181 ? 14.265 -4.596 6.757 1.00 88.12 181 ALA A C 1
ATOM 1401 O O . ALA A 1 181 ? 13.203 -4.347 6.191 1.00 88.12 181 ALA A O 1
ATOM 1402 N N . ASP A 1 182 ? 14.501 -5.772 7.354 1.00 89.56 182 ASP A N 1
ATOM 1403 C CA . ASP A 1 182 ? 13.531 -6.885 7.362 1.00 89.56 182 ASP A CA 1
ATOM 1404 C C . ASP A 1 182 ? 12.151 -6.423 7.840 1.00 89.56 182 ASP A C 1
ATOM 1406 O O . ASP A 1 182 ? 11.134 -6.622 7.181 1.00 89.56 182 ASP A O 1
ATOM 1410 N N . SER A 1 183 ? 12.132 -5.722 8.969 1.00 92.31 183 SER A N 1
ATOM 1411 C CA . SER A 1 183 ? 10.925 -5.190 9.581 1.00 92.31 183 SER A CA 1
ATOM 1412 C C . SER A 1 183 ? 11.167 -3.749 10.026 1.00 92.31 183 SER A C 1
ATOM 1414 O O . SER A 1 183 ? 12.266 -3.405 10.461 1.00 92.31 183 SER A O 1
ATOM 1416 N N . SER A 1 184 ? 10.155 -2.896 9.911 1.00 95.38 184 SER A N 1
ATOM 1417 C CA . SER A 1 184 ? 10.194 -1.502 10.362 1.00 95.38 184 SER A CA 1
ATOM 1418 C C . SER A 1 184 ? 8.965 -1.177 11.194 1.00 95.38 184 SER A C 1
ATOM 1420 O O . SER A 1 184 ? 7.874 -1.661 10.895 1.00 95.38 184 SER A O 1
ATOM 1422 N N . VAL A 1 185 ? 9.141 -0.332 12.208 1.00 97.81 185 VAL A N 1
ATOM 1423 C CA . VAL A 1 185 ? 8.060 0.180 13.050 1.00 97.81 185 VAL A CA 1
ATOM 1424 C C . VAL A 1 185 ? 8.266 1.672 13.306 1.00 97.81 185 VAL A C 1
ATOM 1426 O O . VAL A 1 185 ? 9.398 2.109 13.503 1.00 97.81 185 VAL A O 1
ATOM 1429 N N . ASP A 1 186 ? 7.182 2.438 13.280 1.00 97.94 186 ASP A N 1
ATOM 1430 C CA . ASP A 1 186 ? 7.142 3.882 13.531 1.00 97.94 186 ASP A CA 1
ATOM 1431 C C . ASP A 1 186 ? 5.831 4.233 14.261 1.00 97.94 186 ASP A C 1
ATOM 1433 O O . ASP A 1 186 ? 4.900 3.424 14.316 1.00 97.94 186 ASP A O 1
ATOM 1437 N N . GLY A 1 187 ? 5.736 5.415 14.856 1.00 97.81 187 GLY A N 1
ATOM 1438 C CA . GLY A 1 187 ? 4.520 5.851 15.530 1.00 97.81 187 GLY A CA 1
ATOM 1439 C C . GLY A 1 187 ? 4.701 7.082 16.401 1.00 97.81 187 GLY A C 1
ATOM 1440 O O . GLY A 1 187 ? 5.812 7.457 16.766 1.00 97.81 187 GLY A O 1
ATOM 1441 N N . ALA A 1 188 ? 3.577 7.697 16.754 1.00 96.69 188 ALA A N 1
ATOM 1442 C CA . ALA A 1 188 ? 3.537 8.884 17.593 1.00 96.69 188 ALA A CA 1
ATOM 1443 C C . ALA A 1 188 ? 2.242 8.951 18.410 1.00 96.69 188 ALA A C 1
ATOM 1445 O O . ALA A 1 188 ? 1.205 8.423 17.998 1.00 96.69 188 ALA A O 1
ATOM 1446 N N . ASP A 1 189 ? 2.317 9.636 19.549 1.00 94.88 189 ASP A N 1
ATOM 1447 C CA . ASP A 1 189 ? 1.165 9.994 20.376 1.00 94.88 189 ASP A CA 1
ATOM 1448 C C . ASP A 1 189 ? 0.868 11.478 20.137 1.00 94.88 189 ASP A C 1
ATOM 1450 O O . ASP A 1 189 ? 1.620 12.356 20.557 1.00 94.88 189 ASP A O 1
ATOM 1454 N N . LEU A 1 190 ? -0.202 11.757 19.395 1.00 93.12 190 LEU A N 1
ATOM 1455 C CA . LEU A 1 190 ? -0.562 13.070 18.852 1.00 93.12 190 LEU A CA 1
ATOM 1456 C C . LEU A 1 190 ? -1.774 13.655 19.591 1.00 93.12 190 LEU A C 1
ATOM 1458 O O . LEU A 1 190 ? -2.732 14.134 18.983 1.00 93.12 190 LEU A O 1
ATOM 1462 N N . GLY A 1 191 ? -1.746 13.586 20.924 1.00 88.88 191 GLY A N 1
ATOM 1463 C CA . GLY A 1 191 ? -2.859 13.994 21.783 1.00 88.88 191 GLY A CA 1
ATOM 1464 C C . GLY A 1 191 ? -3.988 12.956 21.766 1.00 88.88 191 GLY A C 1
ATOM 1465 O O . GLY A 1 191 ? -3.750 11.828 22.196 1.00 88.88 191 GLY A O 1
ATOM 1466 N N . PRO A 1 192 ? -5.207 13.296 21.301 1.00 90.62 192 PRO A N 1
ATOM 1467 C CA . PRO A 1 192 ? -6.305 12.334 21.217 1.00 90.62 192 PRO A CA 1
ATOM 1468 C C . PRO A 1 192 ? -6.131 11.306 20.096 1.00 90.62 192 PRO A C 1
ATOM 1470 O O . PRO A 1 192 ? -6.900 10.358 20.026 1.00 90.62 192 PRO A O 1
ATOM 1473 N N . VAL A 1 193 ? -5.135 11.472 19.225 1.00 94.19 193 VAL A N 1
ATOM 1474 C CA . VAL A 1 193 ? -4.842 10.529 18.147 1.00 94.19 193 VAL A CA 1
ATOM 1475 C C . VAL A 1 193 ? -3.546 9.804 18.458 1.00 94.19 193 VAL A C 1
ATOM 1477 O O . VAL A 1 193 ? -2.510 10.432 18.662 1.00 94.19 193 VAL A O 1
ATOM 1480 N N . VAL A 1 194 ? -3.576 8.479 18.446 1.00 96.19 194 VAL A N 1
ATOM 1481 C CA . VAL A 1 194 ? -2.368 7.651 18.527 1.00 96.19 194 VAL A CA 1
ATOM 1482 C C . VAL A 1 194 ? -2.189 6.945 17.199 1.00 96.19 194 VAL A C 1
ATOM 1484 O O . VAL A 1 194 ? -3.141 6.387 16.666 1.00 96.19 194 VAL A O 1
ATOM 1487 N N . VAL A 1 195 ? -0.975 6.958 16.654 1.00 98.12 195 VAL A N 1
ATOM 1488 C CA . VAL A 1 195 ? -0.668 6.284 15.390 1.00 98.12 195 VAL A CA 1
ATOM 1489 C C . VAL A 1 195 ? 0.498 5.324 15.556 1.00 98.12 195 VAL A C 1
ATOM 1491 O O . VAL A 1 195 ? 1.494 5.641 16.215 1.00 98.12 195 VAL A O 1
ATOM 1494 N N . ARG A 1 196 ? 0.381 4.141 14.955 1.00 98.50 196 ARG A N 1
ATOM 1495 C CA . ARG A 1 196 ? 1.447 3.140 14.859 1.00 98.50 196 ARG A CA 1
ATOM 1496 C C . ARG A 1 196 ? 1.497 2.595 13.444 1.00 98.50 196 ARG A C 1
ATOM 1498 O O . ARG A 1 196 ? 0.468 2.273 12.869 1.00 98.50 196 ARG A O 1
ATOM 1505 N N . ALA A 1 197 ? 2.693 2.469 12.901 1.00 98.56 197 ALA A N 1
ATOM 1506 C CA . ALA A 1 197 ? 2.949 1.900 11.592 1.00 98.56 197 ALA A CA 1
ATOM 1507 C C . ALA A 1 197 ? 3.929 0.743 11.735 1.00 98.56 197 ALA A C 1
ATOM 1509 O O . ALA A 1 197 ? 4.923 0.854 12.450 1.00 98.56 197 ALA A O 1
ATOM 1510 N N . ALA A 1 198 ? 3.663 -0.365 11.058 1.00 98.44 198 ALA A N 1
ATOM 1511 C CA . ALA A 1 198 ? 4.562 -1.502 11.006 1.00 98.44 198 ALA A CA 1
ATOM 1512 C C . ALA A 1 198 ? 4.545 -2.109 9.609 1.00 98.44 198 ALA A C 1
ATOM 1514 O O . ALA A 1 198 ? 3.514 -2.142 8.944 1.00 98.44 198 ALA A O 1
ATOM 1515 N N . SER A 1 199 ? 5.701 -2.599 9.181 1.00 97.38 199 SER A N 1
ATOM 1516 C CA . SER A 1 199 ? 5.853 -3.390 7.967 1.00 97.38 199 SER A CA 1
ATOM 1517 C C . SER A 1 199 ? 6.814 -4.520 8.283 1.00 97.38 199 SER A C 1
ATOM 1519 O O . SER A 1 199 ? 7.967 -4.265 8.636 1.00 97.38 199 SER A O 1
ATOM 1521 N N . ALA A 1 200 ? 6.321 -5.751 8.237 1.00 94.12 200 ALA A N 1
ATOM 1522 C CA . ALA A 1 200 ? 7.075 -6.954 8.550 1.00 94.12 200 ALA A CA 1
ATOM 1523 C C . ALA A 1 200 ? 7.207 -7.819 7.296 1.00 94.12 200 ALA A C 1
ATOM 1525 O O . ALA A 1 200 ? 6.229 -8.035 6.578 1.00 94.12 200 ALA A O 1
ATOM 1526 N N . ARG A 1 201 ? 8.421 -8.319 7.045 1.00 91.81 201 ARG A N 1
ATOM 1527 C CA . ARG A 1 201 ? 8.683 -9.246 5.943 1.00 91.81 201 ARG A CA 1
ATOM 1528 C C . ARG A 1 201 ? 7.848 -10.511 6.103 1.00 91.81 201 ARG A C 1
ATOM 1530 O O . ARG A 1 201 ? 7.794 -11.085 7.189 1.00 91.81 201 ARG A O 1
ATOM 1537 N N . GLY A 1 202 ? 7.211 -10.934 5.025 1.00 87.81 202 GLY A N 1
ATOM 1538 C CA . GLY A 1 202 ? 6.385 -12.127 4.980 1.00 87.81 202 GLY A CA 1
ATOM 1539 C C . GLY A 1 202 ? 7.207 -13.408 5.045 1.00 87.81 202 GLY A C 1
ATOM 1540 O O . GLY A 1 202 ? 8.399 -13.434 4.721 1.00 87.81 202 GLY A O 1
ATOM 1541 N N . ASP A 1 203 ? 6.554 -14.499 5.436 1.00 80.06 203 ASP A N 1
ATOM 1542 C CA . ASP A 1 203 ? 7.192 -15.811 5.564 1.00 80.06 203 ASP A CA 1
ATOM 1543 C C . ASP A 1 203 ? 7.740 -16.317 4.227 1.00 80.06 203 ASP A C 1
ATOM 1545 O O . ASP A 1 203 ? 8.852 -16.844 4.189 1.00 80.06 203 ASP A O 1
ATOM 1549 N N . ARG A 1 204 ? 7.028 -16.057 3.121 1.00 77.19 204 ARG A N 1
ATOM 1550 C CA . ARG A 1 204 ? 7.490 -16.394 1.769 1.00 77.19 204 ARG A CA 1
ATOM 1551 C C . ARG A 1 204 ? 8.765 -15.633 1.426 1.00 77.19 204 ARG A C 1
ATOM 1553 O O . ARG A 1 204 ? 9.766 -16.241 1.073 1.00 77.19 204 ARG A O 1
ATOM 1560 N N . ALA A 1 205 ? 8.769 -14.315 1.622 1.00 80.50 205 ALA A N 1
ATOM 1561 C CA . ALA A 1 205 ? 9.944 -13.493 1.348 1.00 80.50 205 ALA A CA 1
ATOM 1562 C C . ALA A 1 205 ? 11.151 -13.907 2.210 1.00 80.50 205 ALA A C 1
ATOM 1564 O O . ALA A 1 205 ? 12.281 -13.909 1.725 1.00 80.50 205 ALA A O 1
ATOM 1565 N N . ARG A 1 206 ? 10.942 -14.296 3.477 1.00 82.81 206 ARG A N 1
ATOM 1566 C CA . ARG A 1 206 ? 12.007 -14.830 4.350 1.00 82.81 206 ARG A CA 1
ATOM 1567 C C . ARG A 1 206 ? 12.520 -16.194 3.898 1.00 82.81 206 ARG A C 1
ATOM 1569 O O . ARG A 1 206 ? 13.730 -16.407 3.943 1.00 82.81 206 ARG A O 1
ATOM 1576 N N . HIS A 1 207 ? 11.623 -17.090 3.494 1.00 74.88 207 HIS A N 1
ATOM 1577 C CA . HIS A 1 207 ? 11.971 -18.417 2.991 1.00 74.88 207 HIS A CA 1
ATOM 1578 C C . HIS A 1 207 ? 12.794 -18.321 1.704 1.00 74.88 207 HIS A C 1
ATOM 1580 O O . HIS A 1 207 ? 13.868 -18.914 1.618 1.00 74.88 207 HIS A O 1
ATOM 1586 N N . ASP A 1 208 ? 12.329 -17.493 0.770 1.00 73.81 208 ASP A N 1
ATOM 1587 C CA . ASP A 1 208 ? 12.899 -17.327 -0.569 1.00 73.81 208 ASP A CA 1
ATOM 1588 C C . ASP A 1 208 ? 14.152 -16.428 -0.571 1.00 73.81 208 ASP A C 1
ATOM 1590 O O . ASP A 1 208 ? 14.779 -16.216 -1.605 1.00 73.81 208 ASP A O 1
ATOM 1594 N N . GLY A 1 209 ? 14.527 -15.851 0.578 1.00 77.94 209 GLY A N 1
ATOM 1595 C CA . GLY A 1 209 ? 15.648 -14.914 0.649 1.00 77.94 209 GLY A CA 1
ATOM 1596 C C . GLY A 1 209 ? 15.389 -13.595 -0.095 1.00 77.94 209 GLY A C 1
ATOM 1597 O O . GLY A 1 209 ? 16.332 -12.902 -0.449 1.00 77.94 209 GLY A O 1
ATOM 1598 N N . GLU A 1 210 ? 14.133 -13.205 -0.312 1.00 81.38 210 GLU A N 1
ATOM 1599 C CA . GLU A 1 210 ? 13.751 -11.970 -1.015 1.00 81.38 210 GLU A CA 1
ATOM 1600 C C . GLU A 1 210 ? 13.527 -10.794 -0.060 1.00 81.38 210 GLU A C 1
ATOM 1602 O O . GLU A 1 210 ? 13.008 -10.982 1.035 1.00 81.38 210 GLU A O 1
ATOM 1607 N N . HIS A 1 211 ? 13.837 -9.559 -0.459 1.00 87.56 211 HIS A N 1
ATOM 1608 C CA . HIS A 1 211 ? 13.533 -8.374 0.358 1.00 87.56 211 HIS A CA 1
ATOM 1609 C C . HIS A 1 211 ? 12.037 -8.242 0.683 1.00 87.56 211 HIS A C 1
ATOM 1611 O O . HIS A 1 211 ? 11.184 -8.684 -0.086 1.00 87.56 211 HIS A O 1
ATOM 1617 N N . ARG A 1 212 ? 11.723 -7.557 1.791 1.00 92.38 212 ARG A N 1
ATOM 1618 C CA . ARG A 1 212 ? 10.369 -7.036 2.018 1.00 92.38 212 ARG A CA 1
ATOM 1619 C C . ARG A 1 212 ? 10.035 -6.042 0.903 1.00 92.38 212 ARG A C 1
ATOM 1621 O O . ARG A 1 212 ? 10.803 -5.111 0.671 1.00 92.38 212 ARG A O 1
ATOM 1628 N N . ARG A 1 213 ? 8.909 -6.244 0.232 1.00 92.81 213 ARG A N 1
ATOM 1629 C CA . ARG A 1 213 ? 8.390 -5.467 -0.900 1.00 92.81 213 ARG A CA 1
ATOM 1630 C C . ARG A 1 213 ? 7.394 -4.390 -0.490 1.00 92.81 213 ARG A C 1
ATOM 1632 O O . ARG A 1 213 ? 7.054 -3.546 -1.313 1.00 92.81 213 ARG A O 1
ATOM 1639 N N . ASP A 1 214 ? 6.981 -4.383 0.768 1.00 95.94 214 ASP A N 1
ATOM 1640 C CA . ASP A 1 214 ? 6.130 -3.337 1.316 1.00 95.94 214 ASP A CA 1
ATOM 1641 C C . ASP A 1 214 ? 6.903 -2.212 2.021 1.00 95.94 214 ASP A C 1
ATOM 1643 O O . ASP A 1 214 ? 7.956 -2.411 2.646 1.00 95.94 214 ASP A O 1
ATOM 1647 N N . ALA A 1 215 ? 6.303 -1.022 2.007 1.00 97.12 215 ALA A N 1
ATOM 1648 C CA . ALA A 1 215 ? 6.738 0.141 2.764 1.00 97.12 215 ALA A CA 1
ATOM 1649 C C . ALA A 1 215 ? 5.559 0.827 3.466 1.00 97.12 215 ALA A C 1
ATOM 1651 O O . ALA A 1 215 ? 4.425 0.824 2.986 1.00 97.12 215 ALA A O 1
ATOM 1652 N N . VAL A 1 216 ? 5.847 1.456 4.605 1.00 98.31 216 VAL A N 1
ATOM 1653 C CA . VAL A 1 216 ? 4.897 2.290 5.351 1.00 98.31 216 VAL A CA 1
ATOM 1654 C C . VAL A 1 216 ? 5.512 3.651 5.639 1.00 98.31 216 VAL A C 1
ATOM 1656 O O . VAL A 1 216 ? 6.732 3.771 5.770 1.00 98.31 216 VAL A O 1
ATOM 1659 N N . LEU A 1 217 ? 4.675 4.682 5.744 1.00 98.06 217 LEU A N 1
ATOM 1660 C CA . LEU A 1 217 ? 5.119 6.042 6.036 1.00 98.06 217 LEU A CA 1
ATOM 1661 C C . LEU A 1 217 ? 4.115 6.793 6.912 1.00 98.06 217 LEU A C 1
ATOM 1663 O O . LEU A 1 217 ? 2.912 6.746 6.665 1.00 98.06 217 LEU A O 1
ATOM 1667 N N . LEU A 1 218 ? 4.648 7.547 7.875 1.00 98.50 218 LEU A N 1
ATOM 1668 C CA . LEU A 1 218 ? 3.935 8.538 8.680 1.00 98.50 218 LEU A CA 1
ATOM 1669 C C . LEU A 1 218 ? 4.601 9.900 8.512 1.00 98.50 218 LEU A C 1
ATOM 1671 O O . LEU A 1 218 ? 5.786 10.031 8.814 1.00 98.50 218 LEU A O 1
ATOM 1675 N N . ARG A 1 219 ? 3.892 10.929 8.049 1.00 97.94 219 ARG A N 1
ATOM 1676 C CA . ARG A 1 219 ? 4.434 12.297 7.952 1.00 97.94 219 ARG A CA 1
ATOM 1677 C C . ARG A 1 219 ? 3.366 13.333 8.250 1.00 97.94 219 ARG A C 1
ATOM 1679 O O . ARG A 1 219 ? 2.218 13.155 7.867 1.00 97.94 219 ARG A O 1
ATOM 1686 N N . PHE A 1 220 ? 3.744 14.432 8.892 1.00 97.44 220 PHE A N 1
ATOM 1687 C CA . PHE A 1 220 ? 2.882 15.609 8.908 1.00 97.44 220 PHE A CA 1
ATOM 1688 C C . PHE A 1 220 ? 2.835 16.217 7.506 1.00 97.44 220 PHE A C 1
ATOM 1690 O O . PHE A 1 220 ? 3.858 16.297 6.828 1.00 97.44 220 PHE A O 1
ATOM 1697 N N . ALA A 1 221 ? 1.642 16.611 7.074 1.00 95.69 221 ALA A N 1
ATOM 1698 C CA . ALA A 1 221 ? 1.440 17.399 5.867 1.00 95.69 221 ALA A CA 1
ATOM 1699 C C . ALA A 1 221 ? 1.388 18.877 6.276 1.00 95.69 221 ALA A C 1
ATOM 1701 O O . ALA A 1 221 ? 0.311 19.444 6.439 1.00 95.69 221 ALA A O 1
ATOM 1702 N N . GLU A 1 222 ? 2.559 19.460 6.537 1.00 94.12 222 GLU A N 1
ATOM 1703 C CA . GLU A 1 222 ? 2.708 20.793 7.144 1.00 94.12 222 GLU A CA 1
ATOM 1704 C C . GLU A 1 222 ? 2.165 21.920 6.254 1.00 94.12 222 GLU A C 1
ATOM 1706 O O . GLU A 1 222 ? 1.728 22.956 6.748 1.00 94.12 222 GLU A O 1
ATOM 1711 N N . GLU A 1 223 ? 2.144 21.705 4.940 1.00 94.81 223 GLU A N 1
ATOM 1712 C CA . GLU A 1 223 ? 1.629 22.646 3.946 1.00 94.81 223 GLU A CA 1
ATOM 1713 C C . GLU A 1 223 ? 0.095 22.642 3.847 1.00 94.81 223 GLU A C 1
ATOM 1715 O O . GLU A 1 223 ? -0.487 23.472 3.145 1.00 94.81 223 GLU A O 1
ATOM 1720 N N . ILE A 1 224 ? -0.578 21.715 4.535 1.00 94.38 224 ILE A N 1
ATOM 1721 C CA . ILE A 1 224 ? -2.026 21.759 4.726 1.00 94.38 224 ILE A CA 1
ATOM 1722 C C . ILE A 1 224 ? -2.308 22.685 5.924 1.00 94.38 224 ILE A C 1
ATOM 1724 O O . ILE A 1 224 ? -1.849 22.392 7.026 1.00 94.38 224 ILE A O 1
ATOM 1728 N N . PRO A 1 225 ? -3.097 23.772 5.769 1.00 88.25 225 PRO A N 1
ATOM 1729 C CA . PRO A 1 225 ? -3.308 24.745 6.848 1.00 88.25 225 PRO A CA 1
ATOM 1730 C C . PRO A 1 225 ? -3.892 24.156 8.140 1.00 88.25 225 PRO A C 1
ATOM 1732 O O . PRO A 1 225 ? -3.605 24.641 9.234 1.00 88.25 225 PRO A O 1
ATOM 1735 N N . ALA A 1 226 ? -4.728 23.121 8.024 1.00 91.00 226 ALA A N 1
ATOM 1736 C CA . ALA A 1 226 ? -5.200 22.359 9.172 1.00 91.00 226 ALA A CA 1
ATOM 1737 C C . ALA A 1 226 ? -4.163 21.282 9.546 1.00 91.00 226 ALA A C 1
ATOM 1739 O O . ALA A 1 226 ? -3.751 20.532 8.655 1.00 91.00 226 ALA A O 1
ATOM 1740 N N . PRO A 1 227 ? -3.797 21.125 10.836 1.00 94.38 227 PRO A N 1
ATOM 1741 C CA . PRO A 1 227 ? -2.872 20.084 11.278 1.00 94.38 227 PRO A CA 1
ATOM 1742 C C . PRO A 1 227 ? -3.300 18.709 10.762 1.00 94.38 227 PRO A C 1
ATOM 1744 O O . PRO A 1 227 ? -4.361 18.210 11.132 1.00 94.38 227 PRO A O 1
ATOM 1747 N N . THR A 1 228 ? -2.501 18.110 9.878 1.00 97.06 228 THR A N 1
ATOM 1748 C CA . THR A 1 228 ? -2.882 16.887 9.160 1.00 97.06 228 THR A CA 1
ATOM 1749 C C . THR A 1 228 ? -1.750 15.868 9.181 1.00 97.06 228 THR A C 1
ATOM 1751 O O . THR A 1 228 ? -0.594 16.191 8.903 1.00 97.06 228 THR A O 1
ATOM 1754 N N . LEU A 1 229 ? -2.091 14.618 9.489 1.00 98.19 229 LEU A N 1
ATOM 1755 C CA . LEU A 1 229 ? -1.201 13.468 9.381 1.00 98.19 229 LEU A CA 1
ATOM 1756 C C . LEU A 1 229 ? -1.453 12.741 8.057 1.00 98.19 229 LEU A C 1
ATOM 1758 O O . LEU A 1 229 ? -2.575 12.315 7.793 1.00 98.19 229 LEU A O 1
ATOM 1762 N N . LEU A 1 230 ? -0.402 12.541 7.268 1.00 98.62 230 LEU A N 1
ATOM 1763 C CA . LEU A 1 230 ? -0.364 11.597 6.159 1.00 98.62 230 LEU A CA 1
ATOM 1764 C C . LEU A 1 230 ? 0.138 10.239 6.656 1.00 98.62 230 LEU A C 1
ATOM 1766 O O . LEU A 1 230 ? 1.262 10.112 7.145 1.00 98.62 230 LEU A O 1
ATOM 1770 N N . SER A 1 231 ? -0.690 9.222 6.461 1.00 98.69 231 SER A N 1
ATOM 1771 C CA . SER A 1 231 ? -0.352 7.811 6.632 1.00 98.69 231 SER A CA 1
ATOM 1772 C C . SER A 1 231 ? -0.379 7.117 5.277 1.00 98.69 231 SER A C 1
ATOM 1774 O O . SER A 1 231 ? -1.288 7.368 4.489 1.00 98.69 231 SER A O 1
ATOM 1776 N N . ALA A 1 232 ? 0.588 6.251 4.985 1.00 98.56 232 ALA A N 1
ATOM 1777 C CA . ALA A 1 232 ? 0.615 5.518 3.723 1.00 98.56 232 ALA A CA 1
ATOM 1778 C C . ALA A 1 232 ? 1.136 4.090 3.884 1.00 98.56 232 ALA A C 1
ATOM 1780 O O . ALA A 1 232 ? 2.079 3.851 4.639 1.00 98.56 232 ALA A O 1
ATOM 1781 N N . VAL A 1 233 ? 0.552 3.176 3.109 1.00 98.75 233 VAL A N 1
ATOM 1782 C CA . VAL A 1 233 ? 1.039 1.812 2.887 1.00 98.75 233 VAL A CA 1
ATOM 1783 C C . VAL A 1 233 ? 1.214 1.605 1.388 1.00 98.75 233 VAL A C 1
ATOM 1785 O O . VAL A 1 233 ? 0.278 1.811 0.614 1.00 98.75 233 VAL A O 1
ATOM 1788 N N . ALA A 1 234 ? 2.414 1.202 0.988 1.00 98.25 234 ALA A N 1
ATOM 1789 C CA . ALA A 1 234 ? 2.746 0.808 -0.371 1.00 98.25 234 ALA A CA 1
ATOM 1790 C C . ALA A 1 234 ? 3.079 -0.685 -0.387 1.00 98.25 234 ALA A C 1
ATOM 1792 O O . ALA A 1 234 ? 3.948 -1.116 0.368 1.00 98.25 234 ALA A O 1
ATOM 1793 N N . ALA A 1 235 ? 2.408 -1.450 -1.244 1.00 96.19 235 ALA A N 1
ATOM 1794 C CA . ALA A 1 235 ? 2.638 -2.877 -1.421 1.00 96.19 235 ALA A CA 1
ATOM 1795 C C . ALA A 1 235 ? 3.203 -3.150 -2.816 1.00 96.19 235 ALA A C 1
ATOM 1797 O O . ALA A 1 235 ? 2.536 -2.926 -3.832 1.00 96.19 235 ALA A O 1
ATOM 1798 N N . GLY A 1 236 ? 4.459 -3.587 -2.866 1.00 94.06 236 GLY A N 1
ATOM 1799 C CA . GLY A 1 236 ? 5.143 -3.918 -4.108 1.00 94.06 236 GLY A CA 1
ATOM 1800 C C . GLY A 1 236 ? 4.636 -5.226 -4.710 1.00 94.06 236 GLY A C 1
ATOM 1801 O O . GLY A 1 236 ? 4.402 -6.208 -4.007 1.00 94.06 236 GLY A O 1
ATOM 1802 N N . SER A 1 237 ? 4.512 -5.273 -6.037 1.00 85.94 237 SER A N 1
ATOM 1803 C CA . SER A 1 237 ? 4.129 -6.490 -6.755 1.00 85.94 237 SER A CA 1
ATOM 1804 C C . SER A 1 237 ? 5.101 -7.642 -6.440 1.00 85.94 237 SER A C 1
ATOM 1806 O O . SER A 1 237 ? 6.322 -7.438 -6.510 1.00 85.94 237 SER A O 1
ATOM 1808 N N . PRO A 1 238 ? 4.607 -8.866 -6.157 1.00 72.06 238 PRO A N 1
ATOM 1809 C CA . PRO A 1 238 ? 5.431 -10.067 -5.974 1.00 72.06 238 PRO A CA 1
ATOM 1810 C C . PRO A 1 238 ? 6.336 -10.412 -7.160 1.00 72.06 238 PRO A C 1
ATOM 1812 O O . PRO A 1 238 ? 7.266 -11.200 -7.010 1.00 72.06 238 PRO A O 1
ATOM 1815 N N . ARG A 1 239 ? 6.064 -9.846 -8.340 1.00 69.94 239 ARG A N 1
ATOM 1816 C CA . ARG A 1 239 ? 6.793 -10.136 -9.583 1.00 69.94 239 ARG A CA 1
ATOM 1817 C C . ARG A 1 239 ? 7.709 -8.994 -10.018 1.00 69.94 239 ARG A C 1
ATOM 1819 O O . ARG A 1 239 ? 8.566 -9.189 -10.873 1.00 69.94 239 ARG A O 1
ATOM 1826 N N . GLY A 1 240 ? 7.577 -7.821 -9.399 1.00 77.50 240 GLY A N 1
ATOM 1827 C CA . GLY A 1 240 ? 8.437 -6.683 -9.694 1.00 77.50 240 GLY A CA 1
ATOM 1828 C C . GLY A 1 240 ? 9.831 -6.888 -9.108 1.00 77.50 240 GLY A C 1
ATOM 1829 O O . GLY A 1 240 ? 9.976 -6.992 -7.891 1.00 77.50 240 GLY A O 1
ATOM 1830 N N . ARG A 1 241 ? 10.862 -6.931 -9.960 1.00 76.31 241 ARG A N 1
ATOM 1831 C CA . ARG A 1 241 ? 12.268 -7.091 -9.532 1.00 76.31 241 ARG A CA 1
ATOM 1832 C C . ARG A 1 241 ? 12.727 -5.987 -8.579 1.00 76.31 241 ARG A C 1
ATOM 1834 O O . ARG A 1 241 ? 13.580 -6.218 -7.734 1.00 76.31 241 ARG A O 1
ATOM 1841 N N . TRP A 1 242 ? 12.137 -4.804 -8.713 1.00 85.25 242 TRP A N 1
ATOM 1842 C CA . TRP A 1 242 ? 12.491 -3.599 -7.970 1.00 85.25 242 TRP A CA 1
ATOM 1843 C C . TRP A 1 242 ? 11.305 -3.056 -7.167 1.00 85.25 242 TRP A C 1
ATOM 1845 O O . TRP A 1 242 ? 11.309 -1.891 -6.767 1.00 85.25 242 TRP A O 1
ATOM 1855 N N . SER A 1 243 ? 10.271 -3.876 -6.938 1.00 87.38 243 SER A N 1
ATOM 1856 C CA . SER A 1 243 ? 9.029 -3.419 -6.307 1.00 87.38 243 SER A CA 1
ATOM 1857 C C . SER A 1 243 ? 9.217 -2.988 -4.852 1.00 87.38 243 SER A C 1
ATOM 1859 O O . SER A 1 243 ? 8.550 -2.057 -4.416 1.00 87.38 243 SER A O 1
ATOM 1861 N N . GLN A 1 244 ? 10.192 -3.557 -4.135 1.00 89.12 244 GLN A N 1
ATOM 1862 C CA . GLN A 1 244 ? 10.612 -3.072 -2.815 1.00 89.12 244 GLN A CA 1
ATOM 1863 C C . GLN A 1 244 ? 11.080 -1.609 -2.869 1.00 89.12 244 GLN A C 1
ATOM 1865 O O . GLN A 1 244 ? 10.602 -0.765 -2.108 1.00 89.12 244 GLN A O 1
ATOM 1870 N N . SER A 1 245 ? 12.015 -1.292 -3.767 1.00 90.88 245 SER A N 1
ATOM 1871 C CA . SER A 1 245 ? 12.580 0.056 -3.879 1.00 90.88 245 SER A CA 1
ATOM 1872 C C . SER A 1 245 ? 11.563 1.030 -4.464 1.00 90.88 245 SER A C 1
ATOM 1874 O O . SER A 1 245 ? 11.515 2.200 -4.079 1.00 90.88 245 SER A O 1
ATOM 1876 N N . ALA A 1 246 ? 10.682 0.533 -5.330 1.00 94.19 246 ALA A N 1
ATOM 1877 C CA . ALA A 1 246 ? 9.536 1.276 -5.820 1.00 94.19 246 ALA A CA 1
ATOM 1878 C C . ALA A 1 246 ? 8.530 1.607 -4.709 1.00 94.19 246 ALA A C 1
ATOM 1880 O O . ALA A 1 246 ? 8.027 2.727 -4.694 1.00 94.19 246 ALA A O 1
ATOM 1881 N N . ALA A 1 247 ? 8.261 0.697 -3.766 1.00 95.75 247 ALA A N 1
ATOM 1882 C CA . ALA A 1 247 ? 7.333 0.928 -2.660 1.00 95.75 247 ALA A CA 1
ATOM 1883 C C . ALA A 1 247 ? 7.846 2.010 -1.693 1.00 95.75 247 ALA A C 1
ATOM 1885 O O . ALA A 1 247 ? 7.116 2.957 -1.391 1.00 95.75 247 ALA A O 1
ATOM 1886 N N . ASP A 1 248 ? 9.121 1.949 -1.278 1.00 94.50 248 ASP A N 1
ATOM 1887 C CA . ASP A 1 248 ? 9.737 3.018 -0.467 1.00 94.50 248 ASP A CA 1
ATOM 1888 C C . ASP A 1 248 ? 9.728 4.357 -1.225 1.00 94.50 248 ASP A C 1
ATOM 1890 O O . ASP A 1 248 ? 9.326 5.393 -0.678 1.00 94.50 248 ASP A O 1
ATOM 1894 N N . ARG A 1 249 ? 10.069 4.336 -2.524 1.00 96.00 249 ARG A N 1
ATOM 1895 C CA . ARG A 1 249 ? 10.012 5.528 -3.377 1.00 96.00 249 ARG A CA 1
ATOM 1896 C C . ARG A 1 249 ? 8.597 6.093 -3.483 1.00 96.00 249 ARG A C 1
ATOM 1898 O O . ARG A 1 249 ? 8.446 7.315 -3.431 1.00 96.00 249 ARG A O 1
ATOM 1905 N N . ALA A 1 250 ? 7.585 5.240 -3.619 1.00 98.00 250 ALA A N 1
ATOM 1906 C CA . ALA A 1 250 ? 6.189 5.639 -3.734 1.00 98.00 250 ALA A CA 1
ATOM 1907 C C . ALA A 1 250 ? 5.721 6.362 -2.467 1.00 98.00 250 ALA A C 1
ATOM 1909 O O . ALA A 1 250 ? 5.213 7.479 -2.559 1.00 98.00 250 ALA A O 1
ATOM 1910 N N . CYS A 1 251 ? 5.981 5.789 -1.288 1.00 97.19 251 CYS A N 1
ATOM 1911 C CA . CYS A 1 251 ? 5.676 6.414 -0.002 1.00 97.19 251 CYS A CA 1
ATOM 1912 C C . CYS A 1 251 ? 6.361 7.780 0.151 1.00 97.19 251 CYS A C 1
ATOM 1914 O O . CYS A 1 251 ? 5.695 8.783 0.414 1.00 97.19 251 CYS A O 1
ATOM 1916 N N . ARG A 1 252 ? 7.686 7.849 -0.042 1.00 96.38 252 ARG A N 1
ATOM 1917 C CA . ARG A 1 252 ? 8.437 9.111 0.106 1.00 96.38 252 ARG A CA 1
ATOM 1918 C C . ARG A 1 252 ? 7.965 10.170 -0.878 1.00 96.38 252 ARG A C 1
ATOM 1920 O O . ARG A 1 252 ? 7.758 11.319 -0.495 1.00 96.38 252 ARG A O 1
ATOM 1927 N N . SER A 1 253 ? 7.772 9.775 -2.134 1.00 98.06 253 SER A N 1
ATOM 1928 C CA . SER A 1 253 ? 7.284 10.685 -3.158 1.00 98.06 253 SER A CA 1
ATOM 1929 C C . SER A 1 253 ? 5.865 11.149 -2.852 1.00 98.06 253 SER A C 1
ATOM 1931 O O . SER A 1 253 ? 5.570 12.310 -3.111 1.00 98.06 253 SER A O 1
ATOM 1933 N N . LEU A 1 254 ? 4.998 10.300 -2.290 1.00 98.44 254 LEU A N 1
ATOM 1934 C CA . LEU A 1 254 ? 3.645 10.701 -1.913 1.00 98.44 254 LEU A CA 1
ATOM 1935 C C . LEU A 1 254 ? 3.674 11.844 -0.898 1.00 98.44 254 LEU A C 1
ATOM 1937 O O . LEU A 1 254 ? 2.982 12.834 -1.107 1.00 98.44 254 LEU A O 1
ATOM 1941 N N . ALA A 1 255 ? 4.514 11.763 0.138 1.00 97.75 255 ALA A N 1
ATOM 1942 C CA . ALA A 1 255 ? 4.668 12.863 1.092 1.00 97.75 255 ALA A CA 1
ATOM 1943 C C . ALA A 1 255 ? 5.122 14.163 0.411 1.00 97.75 255 ALA A C 1
ATOM 1945 O O . ALA A 1 255 ? 4.540 15.216 0.657 1.00 97.75 255 ALA A O 1
ATOM 1946 N N . THR A 1 256 ? 6.086 14.089 -0.514 1.00 97.88 256 THR A N 1
ATOM 1947 C CA . THR A 1 256 ? 6.508 15.257 -1.304 1.00 97.88 256 THR A CA 1
ATOM 1948 C C . THR A 1 256 ? 5.369 15.832 -2.151 1.00 97.88 256 THR A C 1
ATOM 1950 O O . THR A 1 256 ? 5.226 17.050 -2.232 1.00 97.88 256 THR A O 1
ATOM 1953 N N . GLN A 1 257 ? 4.552 14.988 -2.791 1.00 98.00 257 GLN A N 1
ATOM 1954 C CA . GLN A 1 257 ? 3.440 15.465 -3.620 1.00 98.00 257 GLN A CA 1
ATOM 1955 C C . GLN A 1 257 ? 2.301 16.044 -2.774 1.00 98.00 257 GLN A C 1
ATOM 1957 O O . GLN A 1 257 ? 1.748 17.076 -3.141 1.00 98.00 257 GLN A O 1
ATOM 1962 N N . VAL A 1 258 ? 1.981 15.438 -1.628 1.00 97.06 258 VAL A N 1
ATOM 1963 C CA . VAL A 1 258 ? 0.988 15.977 -0.687 1.00 97.06 258 VAL A CA 1
ATOM 1964 C C . VAL A 1 258 ? 1.420 17.349 -0.176 1.00 97.06 258 VAL A C 1
ATOM 1966 O O . VAL A 1 258 ? 0.607 18.264 -0.220 1.00 97.06 258 VAL A O 1
ATOM 1969 N N . GLY A 1 259 ? 2.688 17.526 0.215 1.00 95.88 259 GLY A N 1
ATOM 1970 C CA . GLY A 1 259 ? 3.200 18.840 0.616 1.00 95.88 259 GLY A CA 1
ATOM 1971 C C . GLY A 1 259 ? 3.126 19.862 -0.523 1.00 95.88 259 GLY A C 1
ATOM 1972 O O . GLY A 1 259 ? 2.609 20.964 -0.356 1.00 95.88 259 GLY A O 1
ATOM 1973 N N . ARG A 1 260 ? 3.519 19.465 -1.743 1.00 96.81 260 ARG A N 1
ATOM 1974 C CA . ARG A 1 260 ? 3.448 20.329 -2.937 1.00 96.81 260 ARG A CA 1
ATOM 1975 C C . ARG A 1 260 ? 2.036 20.848 -3.234 1.00 96.81 260 ARG A C 1
ATOM 1977 O O . ARG A 1 260 ? 1.899 21.976 -3.702 1.00 96.81 260 ARG A O 1
ATOM 1984 N N . TYR A 1 261 ? 1.010 20.031 -3.010 1.00 95.88 261 TYR A N 1
ATOM 1985 C CA . TYR A 1 261 ? -0.393 20.375 -3.269 1.00 95.88 261 TYR A CA 1
ATOM 1986 C C . TYR A 1 261 ? -1.185 20.690 -1.985 1.00 95.88 261 TYR A C 1
ATOM 1988 O O . TYR A 1 261 ? -2.414 20.782 -2.037 1.00 95.88 261 TYR A O 1
ATOM 1996 N N . GLY A 1 262 ? -0.500 20.877 -0.851 1.00 93.81 262 GLY A N 1
ATOM 1997 C CA . GLY A 1 262 ? -1.095 20.931 0.487 1.00 93.81 262 GLY A CA 1
ATOM 1998 C C . GLY A 1 262 ? -2.150 22.022 0.657 1.00 93.81 262 GLY A C 1
ATOM 1999 O O . GLY A 1 262 ? -3.240 21.747 1.149 1.00 93.81 262 GLY A O 1
ATOM 2000 N N . GLU A 1 263 ? -1.899 23.234 0.161 1.00 92.88 263 GLU A N 1
ATOM 2001 C CA . GLU A 1 263 ? -2.864 24.335 0.275 1.00 92.88 263 GLU A CA 1
ATOM 2002 C C . GLU A 1 263 ? -4.176 24.031 -0.473 1.00 92.88 263 GLU A C 1
ATOM 2004 O O . GLU A 1 263 ? -5.274 24.246 0.046 1.00 92.88 263 GLU A O 1
ATOM 2009 N N . GLY A 1 264 ? -4.069 23.481 -1.688 1.00 94.12 264 GLY A N 1
ATOM 2010 C CA . GLY A 1 264 ? -5.222 23.091 -2.500 1.00 94.12 264 GLY A CA 1
ATOM 2011 C C . GLY A 1 264 ? -5.995 21.926 -1.883 1.00 94.12 264 GLY A C 1
ATOM 2012 O O . GLY A 1 264 ? -7.221 21.983 -1.804 1.00 94.12 264 GLY A O 1
ATOM 2013 N N . LEU A 1 265 ? -5.279 20.907 -1.396 1.00 94.38 265 LEU A N 1
ATOM 2014 C CA . LEU A 1 265 ? -5.871 19.767 -0.696 1.00 94.38 265 LEU A CA 1
ATOM 2015 C C . LEU A 1 265 ? -6.572 20.215 0.589 1.00 94.38 265 LEU A C 1
ATOM 2017 O O . LEU A 1 265 ? -7.712 19.834 0.820 1.00 94.38 265 LEU A O 1
ATOM 2021 N N . GLY A 1 266 ? -5.938 21.073 1.388 1.00 92.12 266 GLY A N 1
ATOM 2022 C CA . GLY A 1 266 ? -6.511 21.609 2.619 1.00 92.12 266 GLY A CA 1
ATOM 2023 C C . GLY A 1 266 ? -7.785 22.410 2.383 1.00 92.12 266 GLY A C 1
ATOM 2024 O O . GLY A 1 266 ? -8.755 22.238 3.116 1.00 92.12 266 GLY A O 1
ATOM 2025 N N . ARG A 1 26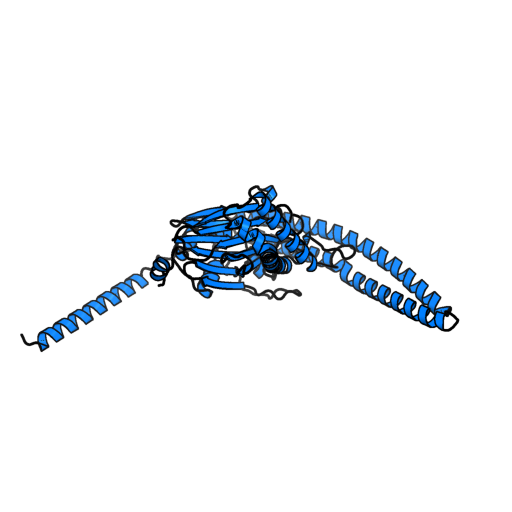7 ? -7.819 23.234 1.329 1.00 92.00 267 ARG A N 1
ATOM 2026 C CA . ARG A 1 267 ? -9.027 23.974 0.942 1.00 92.00 267 ARG A CA 1
ATOM 2027 C C . ARG A 1 267 ? -10.149 23.041 0.487 1.00 92.00 267 ARG A C 1
ATOM 2029 O O . ARG A 1 267 ? -11.288 23.243 0.883 1.00 92.00 267 ARG A O 1
ATOM 2036 N N . ALA A 1 268 ? -9.833 22.022 -0.311 1.00 92.25 268 ALA A N 1
ATOM 2037 C CA . ALA A 1 268 ? -10.825 21.070 -0.811 1.00 92.25 268 ALA A CA 1
ATOM 2038 C C . ALA A 1 268 ? -11.325 20.080 0.263 1.00 92.25 268 ALA A C 1
ATOM 2040 O O . ALA A 1 268 ? -12.430 19.548 0.148 1.00 92.25 268 ALA A O 1
ATOM 2041 N N . LEU A 1 269 ? -10.512 19.818 1.292 1.00 89.06 269 LEU A N 1
ATOM 2042 C CA . LEU A 1 269 ? -10.844 18.911 2.390 1.00 89.06 269 LEU A CA 1
ATOM 2043 C C . LEU A 1 269 ? -11.554 19.595 3.551 1.00 89.06 269 LEU A C 1
ATOM 2045 O O . LEU A 1 269 ? -12.536 19.057 4.041 1.00 89.06 269 LEU A O 1
ATOM 2049 N N . TYR A 1 270 ? -11.051 20.747 3.992 1.00 89.00 270 TYR A N 1
ATOM 2050 C CA . TYR A 1 270 ? -11.484 21.390 5.236 1.00 89.00 270 TYR A CA 1
ATOM 2051 C C . TYR A 1 270 ? -12.063 22.794 5.024 1.00 89.00 270 TYR A C 1
ATOM 2053 O O . TYR A 1 270 ? -12.427 23.463 5.992 1.00 89.00 270 TYR A O 1
ATOM 2061 N N . GLY A 1 271 ? -12.093 23.282 3.781 1.00 87.56 271 GLY A N 1
ATOM 2062 C CA . GLY A 1 271 ? -12.687 24.570 3.444 1.00 87.56 271 GLY A CA 1
ATOM 2063 C C . GLY A 1 271 ? -14.218 24.503 3.381 1.00 87.56 271 GLY A C 1
ATOM 2064 O O . GLY A 1 271 ? -14.774 23.449 3.076 1.00 87.56 271 GLY A O 1
ATOM 2065 N N . PRO A 1 272 ? -14.913 25.630 3.624 1.00 82.12 272 PRO A N 1
ATOM 2066 C CA . PRO A 1 272 ? -16.377 25.694 3.571 1.00 82.12 272 PRO A CA 1
ATOM 2067 C C . PRO A 1 272 ? -16.942 25.446 2.162 1.00 82.12 272 PRO A C 1
ATOM 2069 O O . PRO A 1 272 ? -18.065 24.971 2.038 1.00 82.12 272 PRO A O 1
ATOM 2072 N N . ASP A 1 273 ? -16.145 25.718 1.122 1.00 81.44 273 ASP A N 1
ATOM 2073 C CA . ASP A 1 273 ? -16.493 25.559 -0.297 1.00 81.44 273 ASP A CA 1
ATOM 2074 C C . ASP A 1 273 ? -15.733 24.380 -0.941 1.00 81.44 273 ASP A C 1
ATOM 2076 O O . ASP A 1 273 ? -15.217 24.490 -2.055 1.00 81.44 273 ASP A O 1
ATOM 2080 N N . GLY A 1 274 ? -15.565 23.272 -0.209 1.00 81.69 274 GLY A N 1
ATOM 2081 C CA . GLY A 1 274 ? -14.848 22.093 -0.704 1.00 81.69 274 GLY A CA 1
ATOM 2082 C C . GLY A 1 274 ? -15.417 21.575 -2.034 1.00 81.69 274 GLY A C 1
ATOM 2083 O O . GLY A 1 274 ? -16.619 21.354 -2.155 1.00 81.69 274 GLY A O 1
ATOM 2084 N N . ASP A 1 275 ? -14.546 21.367 -3.026 1.00 88.19 275 ASP A N 1
ATOM 2085 C CA . ASP A 1 275 ? -14.907 20.860 -4.357 1.00 88.19 275 ASP A CA 1
ATOM 2086 C C . ASP A 1 275 ? -14.283 19.479 -4.605 1.00 88.19 275 ASP A C 1
ATOM 2088 O O . ASP A 1 275 ? -13.060 19.324 -4.694 1.00 88.19 275 ASP A O 1
ATOM 2092 N N . ASP A 1 276 ? -15.143 18.475 -4.761 1.00 90.38 276 ASP A N 1
ATOM 2093 C CA . ASP A 1 276 ? -14.778 17.082 -5.033 1.00 90.38 276 ASP A CA 1
ATOM 2094 C C . ASP A 1 276 ? -14.097 16.905 -6.395 1.00 90.38 276 ASP A C 1
ATOM 2096 O O . ASP A 1 276 ? -13.213 16.056 -6.554 1.00 90.38 276 ASP A O 1
ATOM 2100 N N . GLY A 1 277 ? -14.460 17.736 -7.376 1.00 92.38 277 GLY A N 1
ATOM 2101 C CA . GLY A 1 277 ? -13.827 17.759 -8.690 1.00 92.38 277 GLY A CA 1
ATOM 2102 C C . GLY A 1 277 ? -12.371 18.210 -8.597 1.00 92.38 277 GLY A C 1
ATOM 2103 O O . GLY A 1 277 ? -11.470 17.519 -9.095 1.00 92.38 277 GLY A O 1
ATOM 2104 N N . ALA A 1 278 ? -12.130 19.330 -7.910 1.00 93.06 278 ALA A N 1
ATOM 2105 C CA . ALA A 1 278 ? -10.790 19.830 -7.618 1.00 93.06 278 ALA A CA 1
ATOM 2106 C C . ALA A 1 278 ? -9.976 18.844 -6.767 1.00 93.06 278 ALA A C 1
ATOM 2108 O O . ALA A 1 278 ? -8.814 18.583 -7.091 1.00 93.06 278 ALA A O 1
ATOM 2109 N N . LEU A 1 279 ? -10.579 18.242 -5.735 1.00 95.06 279 LEU A N 1
ATOM 2110 C CA . LEU A 1 279 ? -9.920 17.243 -4.892 1.00 95.06 279 LEU A CA 1
ATOM 2111 C C . LEU A 1 279 ? -9.431 16.051 -5.719 1.00 95.06 279 LEU A C 1
ATOM 2113 O O . LEU A 1 279 ? -8.245 15.713 -5.694 1.00 95.06 279 LEU A O 1
ATOM 2117 N N . GLY A 1 280 ? -10.319 15.455 -6.519 1.00 95.31 280 GLY A N 1
ATOM 2118 C CA . GLY A 1 280 ? -9.966 14.337 -7.387 1.00 95.31 280 GLY A CA 1
ATOM 2119 C C . GLY A 1 280 ? -8.879 14.701 -8.405 1.00 95.31 280 GLY A C 1
ATOM 2120 O O . GLY A 1 280 ? -7.999 13.886 -8.690 1.00 95.31 280 GLY A O 1
ATOM 2121 N N . ALA A 1 281 ? -8.897 15.923 -8.948 1.00 96.25 281 ALA A N 1
ATOM 2122 C CA . ALA A 1 281 ? -7.866 16.399 -9.871 1.00 96.25 281 ALA A CA 1
ATOM 2123 C C . ALA A 1 281 ? -6.492 16.551 -9.197 1.00 96.25 281 ALA A C 1
ATOM 2125 O O . ALA A 1 281 ? -5.482 16.127 -9.769 1.00 96.25 281 ALA A O 1
ATOM 2126 N N . LEU A 1 282 ? -6.451 17.093 -7.977 1.00 97.06 282 LEU A N 1
ATOM 2127 C CA . LEU A 1 282 ? -5.225 17.218 -7.188 1.00 97.06 282 LEU A CA 1
ATOM 2128 C C . LEU A 1 282 ? -4.645 15.845 -6.833 1.00 97.06 282 LEU A C 1
ATOM 2130 O O . LEU A 1 282 ? -3.452 15.628 -7.034 1.00 97.06 282 LEU A O 1
ATOM 2134 N N . LEU A 1 283 ? -5.480 14.895 -6.397 1.00 97.25 283 LEU A N 1
ATOM 2135 C CA . LEU A 1 283 ? -5.043 13.532 -6.075 1.00 97.25 283 LEU A CA 1
ATOM 2136 C C . LEU A 1 283 ? -4.464 12.803 -7.294 1.00 97.25 283 LEU A C 1
ATOM 2138 O O . LEU A 1 283 ? -3.385 12.219 -7.203 1.00 97.25 283 LEU A O 1
ATOM 2142 N N . ARG A 1 284 ? -5.127 12.882 -8.458 1.00 97.44 284 ARG A N 1
ATOM 2143 C CA . ARG A 1 284 ? -4.594 12.313 -9.712 1.00 97.44 284 ARG A CA 1
ATOM 2144 C C . ARG A 1 284 ? -3.250 12.934 -10.086 1.00 97.44 284 ARG A C 1
ATOM 2146 O O . ARG A 1 284 ? -2.324 12.213 -10.441 1.00 97.44 284 ARG A O 1
ATOM 2153 N N . THR A 1 285 ? -3.127 14.255 -9.972 1.00 98.00 285 THR A N 1
ATOM 2154 C CA . THR A 1 285 ? -1.876 14.965 -10.279 1.00 98.00 285 THR A CA 1
ATOM 2155 C C . THR A 1 285 ? -0.756 14.559 -9.314 1.00 98.00 285 THR A C 1
ATOM 2157 O O . THR A 1 285 ? 0.368 14.288 -9.739 1.00 98.00 285 THR A O 1
ATOM 2160 N N . ALA A 1 286 ? -1.064 14.439 -8.020 1.00 97.75 286 ALA A N 1
ATOM 2161 C CA . ALA A 1 286 ? -0.122 13.962 -7.016 1.00 97.75 286 ALA A CA 1
ATOM 2162 C C . ALA A 1 286 ? 0.358 12.536 -7.332 1.00 97.75 286 ALA A C 1
ATOM 2164 O O . ALA A 1 286 ? 1.563 12.297 -7.394 1.00 97.75 286 ALA A O 1
ATOM 2165 N N . LEU A 1 287 ? -0.547 11.592 -7.614 1.00 97.94 287 LEU A N 1
ATOM 2166 C CA . LEU A 1 287 ? -0.164 10.211 -7.932 1.00 97.94 287 LEU A CA 1
ATOM 2167 C C . LEU A 1 287 ? 0.593 10.090 -9.265 1.00 97.94 287 LEU A C 1
ATOM 2169 O O . LEU A 1 287 ? 1.494 9.259 -9.372 1.00 97.94 287 LEU A O 1
ATOM 2173 N N . GLN A 1 288 ? 0.332 10.955 -10.249 1.00 97.88 288 GLN A N 1
ATOM 2174 C CA . GLN A 1 288 ? 1.173 11.064 -11.450 1.00 97.88 288 GLN A CA 1
ATOM 2175 C C . GLN A 1 288 ? 2.609 11.496 -11.111 1.00 97.88 288 GLN A C 1
ATOM 2177 O O . GLN A 1 288 ? 3.566 10.941 -11.656 1.00 97.88 288 GLN A O 1
ATOM 2182 N N . GLY A 1 289 ? 2.778 12.437 -10.177 1.00 97.94 289 GLY A N 1
ATOM 2183 C CA . GLY A 1 289 ? 4.091 12.819 -9.650 1.00 97.94 289 GLY A CA 1
ATOM 2184 C C . GLY A 1 289 ? 4.801 11.664 -8.932 1.00 97.94 289 GLY A C 1
ATOM 2185 O O . GLY A 1 289 ? 6.002 11.463 -9.126 1.00 97.94 289 GLY A O 1
ATOM 2186 N N . VAL A 1 290 ? 4.058 10.859 -8.162 1.00 98.44 290 VAL A N 1
ATOM 2187 C CA . VAL A 1 290 ? 4.573 9.627 -7.533 1.00 98.44 290 VAL A CA 1
ATOM 2188 C C . VAL A 1 290 ? 5.047 8.628 -8.588 1.00 98.44 290 VAL A C 1
ATOM 2190 O O . VAL A 1 290 ? 6.189 8.174 -8.529 1.00 98.44 290 VAL A O 1
ATOM 2193 N N . ALA A 1 291 ? 4.221 8.349 -9.597 1.00 97.56 291 ALA A N 1
ATOM 2194 C CA . ALA A 1 291 ? 4.563 7.455 -10.700 1.00 97.56 291 ALA A CA 1
ATOM 2195 C C . ALA A 1 291 ? 5.819 7.907 -11.459 1.00 97.56 291 ALA A C 1
ATOM 2197 O O . ALA A 1 291 ? 6.683 7.092 -11.780 1.00 97.56 291 ALA A O 1
ATOM 2198 N N . HIS A 1 292 ? 5.964 9.212 -11.711 1.00 96.38 292 HIS A N 1
ATOM 2199 C CA . HIS A 1 292 ? 7.175 9.758 -12.322 1.00 96.38 292 HIS A CA 1
ATOM 2200 C C . HIS A 1 292 ? 8.422 9.503 -11.461 1.00 96.38 292 HIS A C 1
ATOM 2202 O O . HIS A 1 292 ? 9.456 9.080 -11.975 1.00 96.38 292 HIS A O 1
ATOM 2208 N N . SER A 1 293 ? 8.317 9.702 -10.146 1.00 96.25 293 SER A N 1
ATOM 2209 C CA . SER A 1 293 ? 9.413 9.460 -9.203 1.00 96.25 293 SER A CA 1
ATOM 2210 C C . SER A 1 293 ? 9.794 7.978 -9.092 1.00 96.25 293 SER A C 1
ATOM 2212 O O . SER A 1 293 ? 10.979 7.660 -8.966 1.00 96.25 293 SER A O 1
ATOM 2214 N N . MET A 1 294 ? 8.816 7.068 -9.178 1.00 95.19 294 MET A N 1
ATOM 2215 C CA . MET A 1 294 ? 9.043 5.617 -9.199 1.00 95.19 294 MET A CA 1
ATOM 2216 C C . MET A 1 294 ? 9.817 5.170 -10.440 1.00 95.19 294 MET A C 1
ATOM 2218 O O . MET A 1 294 ? 10.754 4.390 -10.311 1.00 95.19 294 MET A O 1
ATOM 2222 N N . ARG A 1 295 ? 9.509 5.711 -11.627 1.00 94.38 295 ARG A N 1
ATOM 2223 C CA . ARG A 1 295 ? 10.227 5.387 -12.879 1.00 94.38 295 ARG A CA 1
ATOM 2224 C C . ARG A 1 295 ? 11.721 5.708 -12.839 1.00 94.38 295 ARG A C 1
ATOM 2226 O O . ARG A 1 295 ? 12.492 5.173 -13.627 1.00 94.38 295 ARG A O 1
ATOM 2233 N N . LEU A 1 296 ? 12.158 6.553 -11.904 1.00 90.88 296 LEU A N 1
ATOM 2234 C CA . LEU A 1 296 ? 13.581 6.808 -11.678 1.00 90.88 296 LEU A CA 1
ATOM 2235 C C . LEU A 1 296 ? 14.315 5.617 -11.040 1.00 90.88 296 LEU A C 1
ATOM 2237 O O . LEU A 1 296 ? 15.540 5.599 -11.092 1.00 90.88 296 LEU A O 1
ATOM 2241 N N . VAL A 1 297 ? 13.606 4.651 -10.443 1.00 86.69 297 VAL A N 1
ATOM 2242 C CA . VAL A 1 297 ? 14.194 3.430 -9.859 1.00 86.69 297 VAL A CA 1
ATOM 2243 C C . VAL A 1 297 ? 14.752 2.509 -10.948 1.00 86.69 297 VAL A C 1
ATOM 2245 O O . VAL A 1 297 ? 15.824 1.947 -10.764 1.00 86.69 297 VAL A O 1
ATOM 2248 N N . THR A 1 298 ? 14.070 2.398 -12.091 1.00 81.75 298 THR A N 1
ATOM 2249 C CA . THR A 1 298 ? 14.450 1.523 -13.220 1.00 81.75 298 THR A CA 1
ATOM 2250 C C . THR A 1 298 ? 14.938 2.285 -14.444 1.00 81.75 298 THR A C 1
ATOM 2252 O O . THR A 1 298 ? 14.959 1.753 -15.554 1.00 81.75 298 THR A O 1
ATOM 2255 N N . ARG A 1 299 ? 15.332 3.550 -14.280 1.00 77.50 299 ARG A N 1
ATOM 2256 C CA . ARG A 1 299 ? 15.809 4.355 -15.403 1.00 77.50 299 ARG A CA 1
ATOM 2257 C C . ARG A 1 299 ? 17.081 3.737 -15.984 1.00 77.50 299 ARG A C 1
ATOM 2259 O O . ARG A 1 299 ? 18.089 3.655 -15.291 1.00 77.50 299 ARG A O 1
ATOM 2266 N N . GLY A 1 300 ? 17.043 3.384 -17.267 1.00 63.78 300 GLY A N 1
ATOM 2267 C CA . GLY A 1 300 ? 18.160 2.732 -17.949 1.00 63.78 300 GLY A CA 1
ATOM 2268 C C . GLY A 1 300 ? 18.090 1.203 -17.971 1.00 63.78 300 GLY A C 1
ATOM 2269 O O . GLY A 1 300 ? 18.934 0.599 -18.621 1.00 63.78 300 GLY A O 1
ATOM 2270 N N . GLU A 1 301 ? 17.105 0.587 -17.309 1.00 66.06 301 GLU A N 1
ATOM 2271 C CA . GLU A 1 301 ? 16.976 -0.877 -17.206 1.00 66.06 301 GLU A CA 1
ATOM 2272 C C . GLU A 1 301 ? 16.048 -1.482 -18.282 1.00 66.06 301 GLU A C 1
ATOM 2274 O O . GLU A 1 301 ? 16.110 -2.680 -18.563 1.00 66.06 301 GLU A O 1
ATOM 2279 N N . GLY A 1 302 ? 15.173 -0.676 -18.893 1.00 59.62 302 GLY A N 1
ATOM 2280 C CA . GLY A 1 302 ? 14.261 -1.099 -19.956 1.00 59.62 302 GLY A CA 1
ATOM 2281 C C . GLY A 1 302 ? 14.887 -1.066 -21.360 1.00 59.62 302 GLY A C 1
ATOM 2282 O O . GLY A 1 302 ? 15.974 -0.511 -21.559 1.00 59.62 302 GLY A O 1
ATOM 2283 N N . PRO A 1 303 ? 14.208 -1.638 -22.375 1.00 49.75 303 PRO A N 1
ATOM 2284 C CA . PRO A 1 303 ? 14.637 -1.547 -23.771 1.00 49.75 303 PRO A CA 1
ATOM 2285 C C . PRO A 1 303 ? 14.927 -0.094 -24.175 1.00 49.75 303 PRO A C 1
ATOM 2287 O O . PRO A 1 303 ? 14.115 0.797 -23.951 1.00 49.75 303 PRO A O 1
ATOM 2290 N N . GLY A 1 304 ? 16.107 0.168 -24.744 1.00 59.91 304 GLY A N 1
ATOM 2291 C CA . GLY A 1 304 ? 16.499 1.527 -25.143 1.00 59.91 304 GLY A CA 1
ATOM 2292 C C . GLY A 1 304 ? 16.824 2.482 -23.983 1.00 59.91 304 GLY A C 1
ATOM 2293 O O . GLY A 1 304 ? 17.027 3.670 -24.224 1.00 59.91 304 GLY A O 1
ATOM 2294 N N . GLY A 1 305 ? 16.915 1.980 -22.746 1.00 65.81 305 GLY A N 1
ATOM 2295 C CA . GLY A 1 305 ? 17.183 2.772 -21.544 1.00 65.81 305 GLY A CA 1
ATOM 2296 C C . GLY A 1 305 ? 15.936 3.408 -20.916 1.00 65.81 305 GLY A C 1
ATOM 2297 O O . GLY A 1 305 ? 16.064 4.259 -20.029 1.00 65.81 305 GLY A O 1
ATOM 2298 N N . GLU A 1 306 ? 14.741 3.017 -21.365 1.00 70.94 306 GLU A N 1
ATOM 2299 C CA . GLU A 1 306 ? 13.469 3.430 -20.765 1.00 70.94 306 GLU A CA 1
ATOM 2300 C C . GLU A 1 306 ? 13.263 2.799 -19.377 1.00 70.94 306 GLU A C 1
ATOM 2302 O O . GLU A 1 306 ? 14.013 1.918 -18.954 1.00 70.94 306 GLU A O 1
ATOM 2307 N N . ALA A 1 307 ? 12.273 3.290 -18.630 1.00 76.69 307 ALA A N 1
ATOM 2308 C CA . ALA A 1 307 ? 11.883 2.671 -17.368 1.00 76.69 307 ALA A CA 1
ATOM 2309 C C . ALA A 1 307 ? 11.044 1.414 -17.638 1.00 76.69 307 ALA A C 1
ATOM 2311 O O . ALA A 1 307 ? 10.164 1.424 -18.496 1.00 76.69 307 ALA A O 1
ATOM 2312 N N . ASP A 1 308 ? 11.299 0.348 -16.885 1.00 80.94 308 ASP A N 1
ATOM 2313 C CA . ASP A 1 308 ? 10.482 -0.868 -16.905 1.00 80.94 308 ASP A CA 1
ATOM 2314 C C . ASP A 1 308 ? 9.394 -0.766 -15.826 1.00 80.94 308 ASP A C 1
ATOM 2316 O O . ASP A 1 308 ? 9.664 -1.054 -14.658 1.00 80.94 308 ASP A O 1
ATOM 2320 N N . ASP A 1 309 ? 8.194 -0.307 -16.208 1.00 87.69 309 ASP A N 1
ATOM 2321 C CA . ASP A 1 309 ? 7.046 -0.119 -15.303 1.00 87.69 309 ASP A CA 1
ATOM 2322 C C . ASP A 1 309 ? 6.611 -1.448 -14.648 1.00 87.69 309 ASP A C 1
ATOM 2324 O O . ASP A 1 309 ? 6.281 -1.461 -13.461 1.00 87.69 309 ASP A O 1
ATOM 2328 N N . ALA A 1 310 ? 6.690 -2.574 -15.371 1.00 84.31 310 ALA A N 1
ATOM 2329 C CA . ALA A 1 310 ? 6.306 -3.896 -14.861 1.00 84.31 310 ALA A CA 1
ATOM 2330 C C . ALA A 1 310 ? 7.237 -4.381 -13.733 1.00 84.31 310 ALA A C 1
ATOM 2332 O O . ALA A 1 310 ? 6.832 -5.126 -12.840 1.00 84.31 310 ALA A O 1
ATOM 2333 N N . ALA A 1 311 ? 8.495 -3.932 -13.727 1.00 83.75 311 ALA A N 1
ATOM 2334 C CA . ALA A 1 311 ? 9.453 -4.287 -12.684 1.00 83.75 311 ALA A CA 1
ATOM 2335 C C . ALA A 1 311 ? 9.269 -3.506 -11.366 1.00 83.75 311 ALA A C 1
ATOM 2337 O O . ALA A 1 311 ? 9.876 -3.886 -10.360 1.00 83.75 311 ALA A O 1
ATOM 2338 N N . ILE A 1 312 ? 8.459 -2.440 -11.354 1.00 91.31 312 ILE A N 1
ATOM 2339 C CA . ILE A 1 312 ? 8.284 -1.503 -10.223 1.00 91.31 312 ILE A CA 1
ATOM 2340 C C . ILE A 1 312 ? 6.821 -1.309 -9.818 1.00 91.31 312 ILE A C 1
ATOM 2342 O O . ILE A 1 312 ? 6.476 -0.294 -9.214 1.00 91.31 312 ILE A O 1
ATOM 2346 N N . GLU A 1 313 ? 5.953 -2.260 -10.149 1.00 94.62 313 GLU A N 1
ATOM 2347 C CA . GLU A 1 313 ? 4.532 -2.158 -9.834 1.00 94.62 313 GLU A CA 1
ATOM 2348 C C . GLU A 1 313 ? 4.271 -2.083 -8.324 1.00 94.62 313 GLU A C 1
ATOM 2350 O O . GLU A 1 313 ? 4.796 -2.890 -7.549 1.00 94.62 313 GLU A O 1
ATOM 2355 N N . VAL A 1 314 ? 3.427 -1.133 -7.913 1.00 97.06 314 VAL A N 1
ATOM 2356 C CA . VAL A 1 314 ? 3.072 -0.882 -6.508 1.00 97.06 314 VAL A CA 1
ATOM 2357 C C . VAL A 1 314 ? 1.586 -0.543 -6.382 1.00 97.06 314 VAL A C 1
ATOM 2359 O O . VAL A 1 314 ? 1.067 0.307 -7.111 1.00 97.06 314 VAL A O 1
ATOM 2362 N N . ALA A 1 315 ? 0.903 -1.180 -5.431 1.00 97.25 315 ALA A N 1
ATOM 2363 C CA . ALA A 1 315 ? -0.372 -0.703 -4.897 1.00 97.25 315 ALA A CA 1
ATOM 2364 C C . ALA A 1 315 ? -0.095 0.301 -3.769 1.00 97.25 315 ALA A C 1
ATOM 2366 O O . ALA A 1 315 ? 0.818 0.100 -2.971 1.00 97.25 315 ALA A O 1
ATOM 2367 N N . LEU A 1 316 ? -0.860 1.387 -3.690 1.00 98.50 316 LEU A N 1
ATOM 2368 C CA . LEU A 1 316 ? -0.625 2.468 -2.731 1.00 98.50 316 LEU A CA 1
ATOM 2369 C C . LEU A 1 316 ? -1.946 2.890 -2.103 1.00 98.50 316 LEU A C 1
ATOM 2371 O O . LEU A 1 316 ? -2.863 3.278 -2.820 1.00 98.50 316 LEU A O 1
ATOM 2375 N N . THR A 1 317 ? -2.020 2.869 -0.774 1.00 98.62 317 THR A N 1
ATOM 2376 C CA . THR A 1 317 ? -3.157 3.397 -0.009 1.00 98.62 317 THR A CA 1
ATOM 2377 C C . THR A 1 317 ? -2.660 4.483 0.936 1.00 98.62 317 THR A C 1
ATOM 2379 O O . THR A 1 317 ? -1.742 4.256 1.723 1.00 98.62 317 THR A O 1
ATOM 2382 N N . GLY A 1 318 ? -3.245 5.671 0.831 1.00 98.38 318 GLY A N 1
ATOM 2383 C CA . GLY A 1 318 ? -2.972 6.831 1.665 1.00 98.38 318 GLY A CA 1
ATOM 2384 C C . GLY A 1 318 ? -4.189 7.228 2.498 1.00 98.38 318 GLY A C 1
ATOM 2385 O O . GLY A 1 318 ? -5.332 7.018 2.095 1.00 98.38 318 GLY A O 1
ATOM 2386 N N . LEU A 1 319 ? -3.929 7.822 3.658 1.00 98.75 319 LEU A N 1
ATOM 2387 C CA . LEU A 1 319 ? -4.927 8.383 4.560 1.00 98.75 319 LEU A CA 1
ATOM 2388 C C . LEU A 1 319 ? -4.430 9.743 5.061 1.00 98.75 319 LEU A C 1
ATOM 2390 O O . LEU A 1 319 ? -3.388 9.817 5.715 1.00 98.75 319 LEU A O 1
ATOM 2394 N N . LEU A 1 320 ? -5.174 10.810 4.772 1.00 98.44 320 LEU A N 1
ATOM 2395 C CA . LEU A 1 320 ? -5.003 12.110 5.423 1.00 98.44 320 LEU A CA 1
ATOM 2396 C C . LEU A 1 320 ? -5.955 12.181 6.611 1.00 98.44 320 LEU A C 1
ATOM 2398 O O . LEU A 1 320 ? -7.152 11.983 6.440 1.00 98.44 320 LEU A O 1
ATOM 2402 N N . THR A 1 321 ? -5.428 12.451 7.803 1.00 97.69 321 THR A N 1
ATOM 2403 C CA . THR A 1 321 ? -6.222 12.571 9.033 1.00 97.69 321 THR A CA 1
ATOM 2404 C C . THR A 1 321 ? -6.059 13.946 9.647 1.00 97.69 321 THR A C 1
ATOM 2406 O O . THR A 1 321 ? -4.934 14.364 9.936 1.00 97.69 321 THR A O 1
ATOM 2409 N N . ARG A 1 322 ? -7.183 14.615 9.907 1.00 95.31 322 ARG A N 1
ATOM 2410 C CA . ARG A 1 322 ? -7.199 15.876 10.642 1.00 95.31 322 ARG A CA 1
ATOM 2411 C C . ARG A 1 322 ? -6.862 15.646 12.115 1.00 95.31 322 ARG A C 1
ATOM 2413 O O . ARG A 1 322 ? -7.525 14.884 12.821 1.00 95.31 322 ARG A O 1
ATOM 2420 N N . LEU A 1 323 ? -5.836 16.335 12.591 1.00 94.19 323 LEU A N 1
ATOM 2421 C CA . LEU A 1 323 ? -5.418 16.332 13.987 1.00 94.19 323 LEU A CA 1
ATOM 2422 C C . LEU A 1 323 ? -6.097 17.469 14.762 1.00 94.19 323 LEU A C 1
ATOM 2424 O O . LEU A 1 323 ? -6.584 18.441 14.183 1.00 94.19 323 LEU A O 1
ATOM 2428 N N . GLY A 1 324 ? -6.104 17.343 16.088 1.00 87.00 324 GLY A N 1
ATOM 2429 C CA . GLY A 1 324 ? -6.755 18.276 17.010 1.00 87.00 324 GLY A CA 1
ATOM 2430 C C . GLY A 1 324 ? -7.903 17.630 17.785 1.00 87.00 324 GLY A C 1
ATOM 2431 O O . GLY A 1 324 ? -8.230 16.463 17.575 1.00 87.00 324 GLY A O 1
ATOM 2432 N N . ASP A 1 325 ? -8.508 18.386 18.695 1.00 83.00 325 ASP A N 1
ATOM 2433 C CA . ASP A 1 325 ? -9.621 17.902 19.514 1.00 83.00 325 ASP A CA 1
ATOM 2434 C C . ASP A 1 325 ? -10.917 17.829 18.694 1.00 83.00 325 ASP A C 1
ATOM 2436 O O . ASP A 1 325 ? -11.307 18.803 18.048 1.00 83.00 325 ASP A O 1
ATOM 2440 N N . GLY A 1 326 ? -11.601 16.685 18.737 1.00 84.75 326 GLY A N 1
ATOM 2441 C CA . GLY A 1 326 ? -12.870 16.494 18.039 1.00 84.75 326 GLY A CA 1
ATOM 2442 C C . GLY A 1 326 ? -13.502 15.143 18.357 1.00 84.75 326 GLY A C 1
ATOM 2443 O O . GLY A 1 326 ? -12.805 14.141 18.448 1.00 84.75 326 GLY A O 1
ATOM 2444 N N . ARG A 1 327 ? -14.828 15.114 18.536 1.00 88.19 327 ARG A N 1
ATOM 2445 C CA . ARG A 1 327 ? -15.597 13.866 18.732 1.00 88.19 327 ARG A CA 1
ATOM 2446 C C . ARG A 1 327 ? -15.974 13.176 17.426 1.00 88.19 327 ARG A C 1
ATOM 2448 O O . ARG A 1 327 ? -16.433 12.044 17.445 1.00 88.19 327 ARG A O 1
ATOM 2455 N N . GLU A 1 328 ? -15.851 13.887 16.322 1.00 93.81 328 GLU A N 1
ATOM 2456 C CA . GLU A 1 328 ? -15.982 13.330 14.992 1.00 93.81 328 GLU A CA 1
ATOM 2457 C C . GLU A 1 328 ? -14.786 13.840 14.204 1.00 93.81 328 GLU A C 1
ATOM 2459 O O . GLU A 1 328 ? -14.581 15.053 14.091 1.00 93.81 328 GLU A O 1
ATOM 2464 N N . ARG A 1 329 ? -13.938 12.917 13.762 1.00 94.00 329 ARG A N 1
ATOM 2465 C CA . ARG A 1 329 ? -12.677 13.252 13.109 1.00 94.00 329 ARG A CA 1
ATOM 2466 C C . ARG A 1 329 ? -12.755 12.937 11.639 1.00 94.00 329 ARG A C 1
ATOM 2468 O O . ARG A 1 329 ? -13.170 11.854 11.260 1.00 94.00 329 ARG A O 1
ATOM 2475 N N . GLU A 1 330 ? -12.342 13.894 10.824 1.00 94.62 330 GLU A N 1
ATOM 2476 C CA . GLU A 1 330 ? -12.390 13.793 9.372 1.00 94.62 330 GLU A CA 1
ATOM 2477 C C . GLU A 1 330 ? -11.124 13.128 8.826 1.00 94.62 330 GLU A C 1
ATOM 2479 O O . GLU A 1 330 ? -9.996 13.483 9.203 1.00 94.62 330 GLU A O 1
ATOM 2484 N N . HIS A 1 331 ? -11.317 12.209 7.881 1.00 97.12 331 HIS A N 1
ATOM 2485 C CA . HIS A 1 331 ? -10.237 11.611 7.111 1.00 97.12 331 HIS A CA 1
ATOM 2486 C C . HIS A 1 331 ? -10.570 11.571 5.620 1.00 97.12 331 HIS A C 1
ATOM 2488 O O . HIS A 1 331 ? -11.729 11.471 5.216 1.00 97.12 331 HIS A O 1
ATOM 2494 N N . LEU A 1 332 ? -9.520 11.580 4.803 1.00 97.94 332 LEU A N 1
ATOM 2495 C CA . LEU A 1 332 ? -9.585 11.248 3.386 1.00 97.94 332 LEU A CA 1
ATOM 2496 C C . LEU A 1 332 ? -8.734 10.009 3.131 1.00 97.94 332 LEU A C 1
ATOM 2498 O O . LEU A 1 332 ? -7.507 10.073 3.241 1.00 97.94 332 LEU A O 1
ATOM 2502 N N . ALA A 1 333 ? -9.377 8.916 2.735 1.00 98.38 333 ALA A N 1
ATOM 2503 C CA . ALA A 1 333 ? -8.706 7.753 2.179 1.00 98.38 333 ALA A CA 1
ATOM 2504 C C . ALA A 1 333 ? -8.576 7.905 0.663 1.00 98.38 333 ALA A C 1
ATOM 2506 O O . ALA A 1 333 ? -9.481 8.412 0.003 1.00 98.38 333 ALA A O 1
ATOM 2507 N N . PHE A 1 334 ? -7.450 7.487 0.098 1.00 98.19 334 PHE A N 1
ATOM 2508 C CA . PHE A 1 334 ? -7.228 7.523 -1.344 1.00 98.19 334 PHE A CA 1
ATOM 2509 C C . PHE A 1 334 ? -6.159 6.519 -1.756 1.00 98.19 334 PHE A C 1
ATOM 2511 O O . PHE A 1 334 ? -5.344 6.090 -0.941 1.00 98.19 334 PHE A O 1
ATOM 2518 N N . GLY A 1 335 ? -6.117 6.146 -3.030 1.00 97.75 335 GLY A N 1
ATOM 2519 C CA . GLY A 1 335 ? -5.070 5.253 -3.501 1.00 97.75 335 GLY A CA 1
ATOM 2520 C C . GLY A 1 335 ? -5.347 4.588 -4.834 1.00 97.75 335 GLY A C 1
ATOM 2521 O O . GLY A 1 335 ? -6.204 5.015 -5.607 1.00 97.75 335 GLY A O 1
ATOM 2522 N N . ILE A 1 336 ? -4.620 3.498 -5.062 1.00 97.56 336 ILE A N 1
ATOM 2523 C CA . ILE A 1 336 ? -4.754 2.615 -6.217 1.00 97.56 336 ILE A CA 1
ATOM 2524 C C . ILE A 1 336 ? -4.336 1.184 -5.862 1.00 97.56 336 ILE A C 1
ATOM 2526 O O . ILE A 1 336 ? -3.405 0.974 -5.080 1.00 97.56 336 ILE A O 1
ATOM 2530 N N . GLY A 1 337 ? -5.013 0.205 -6.460 1.00 95.81 337 GLY A N 1
ATOM 2531 C CA . GLY A 1 337 ? -4.746 -1.217 -6.274 1.00 95.81 337 GLY A CA 1
ATOM 2532 C C . GLY A 1 337 ? -5.627 -1.869 -5.211 1.00 95.81 337 GLY A C 1
ATOM 2533 O O . GLY A 1 337 ? -6.787 -1.505 -5.028 1.00 95.81 337 GLY A O 1
ATOM 2534 N N . ASP A 1 338 ? -5.082 -2.878 -4.546 1.00 93.25 338 ASP A N 1
ATOM 2535 C CA . ASP A 1 338 ? -5.801 -3.853 -3.719 1.00 93.25 338 ASP A CA 1
ATOM 2536 C C . ASP A 1 338 ? -5.558 -3.712 -2.210 1.00 93.25 338 ASP A C 1
ATOM 2538 O O . ASP A 1 338 ? -5.943 -4.590 -1.439 1.00 93.25 338 ASP A O 1
ATOM 2542 N N . GLY A 1 339 ? -4.955 -2.604 -1.772 1.00 95.31 339 GLY A N 1
ATOM 2543 C CA . GLY A 1 339 ? -4.919 -2.255 -0.353 1.00 95.31 339 GLY A CA 1
ATOM 2544 C C . GLY A 1 339 ? -6.321 -2.028 0.222 1.00 95.31 339 GLY A C 1
ATOM 2545 O O . GLY A 1 339 ? -7.314 -1.923 -0.504 1.00 95.31 339 GLY A O 1
ATOM 2546 N N . ALA A 1 340 ? -6.411 -1.930 1.544 1.00 97.06 340 ALA A N 1
ATOM 2547 C CA . ALA A 1 340 ? -7.682 -1.694 2.221 1.00 97.06 340 ALA A CA 1
ATOM 2548 C C . ALA A 1 340 ? -7.520 -0.737 3.399 1.00 97.06 340 ALA A C 1
ATOM 2550 O O . ALA A 1 340 ? -6.480 -0.706 4.051 1.00 97.06 340 ALA A O 1
ATOM 2551 N N . LEU A 1 341 ? -8.576 0.012 3.692 1.00 98.62 341 LEU A N 1
ATOM 2552 C CA . LEU A 1 341 ? -8.768 0.697 4.959 1.00 98.62 341 LEU A CA 1
ATOM 2553 C C . LEU A 1 341 ? -9.876 -0.027 5.721 1.00 98.62 341 LEU A C 1
ATOM 2555 O O .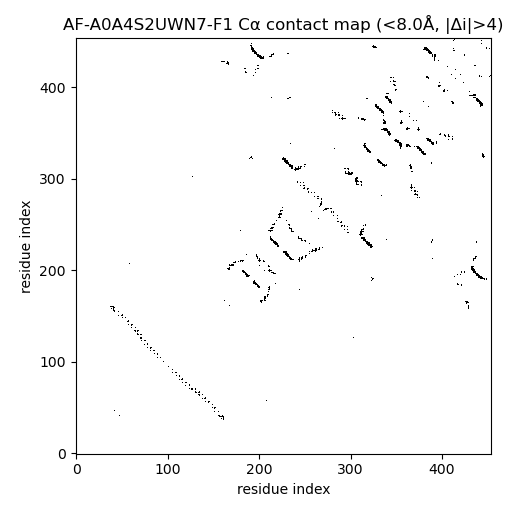 LEU A 1 341 ? -11.020 -0.098 5.261 1.00 98.62 341 LEU A O 1
ATOM 2559 N N . LEU A 1 342 ? -9.526 -0.553 6.888 1.00 98.62 342 LEU A N 1
ATOM 2560 C CA . LEU A 1 342 ? -10.460 -1.200 7.799 1.00 98.62 342 LEU A CA 1
ATOM 2561 C C . LEU A 1 342 ? -10.759 -0.289 8.989 1.00 98.62 342 LEU A C 1
ATOM 2563 O O . LEU A 1 342 ? -9.908 0.494 9.412 1.00 98.62 342 LEU A O 1
ATOM 2567 N N . ARG A 1 343 ? -11.953 -0.433 9.558 1.00 98.62 343 ARG A N 1
ATOM 2568 C CA . ARG A 1 343 ? -12.361 0.177 10.822 1.00 98.62 343 ARG A CA 1
ATOM 2569 C C . ARG A 1 343 ? -12.686 -0.911 11.834 1.00 98.62 343 ARG A C 1
ATOM 2571 O O . ARG A 1 343 ? -13.490 -1.792 11.537 1.00 98.62 343 ARG A O 1
ATOM 2578 N N . LEU A 1 344 ? -12.110 -0.793 13.024 1.00 98.50 344 LEU A N 1
ATOM 2579 C CA . LEU A 1 344 ? -12.525 -1.516 14.218 1.00 98.50 344 LEU A CA 1
ATOM 2580 C C . LEU A 1 344 ? -13.480 -0.639 15.022 1.00 98.50 344 LEU A C 1
ATOM 2582 O O . LEU A 1 344 ? -13.082 0.434 15.481 1.00 98.50 344 LEU A O 1
ATOM 2586 N N . ARG A 1 345 ? -14.709 -1.113 15.213 1.00 96.44 345 ARG A N 1
ATOM 2587 C CA . ARG A 1 345 ? -15.715 -0.493 16.082 1.00 96.44 345 ARG A CA 1
ATOM 2588 C C . ARG A 1 345 ? -16.485 -1.593 16.798 1.00 96.44 345 ARG A C 1
ATOM 2590 O O . ARG A 1 345 ? -16.786 -2.613 16.193 1.00 96.44 345 ARG A O 1
ATOM 2597 N N . ASP A 1 346 ? -16.742 -1.413 18.091 1.00 93.81 346 ASP A N 1
ATOM 2598 C CA . ASP A 1 346 ? -17.491 -2.373 18.918 1.00 93.81 346 ASP A CA 1
ATOM 2599 C C . ASP A 1 346 ? -16.941 -3.817 18.877 1.00 93.81 346 ASP A C 1
ATOM 2601 O O . ASP A 1 346 ? -17.664 -4.789 19.069 1.00 93.81 346 ASP A O 1
ATOM 2605 N N . GLY A 1 347 ? -15.628 -3.960 18.662 1.00 94.56 347 GLY A N 1
ATOM 2606 C CA . GLY A 1 347 ? -14.951 -5.258 18.580 1.00 94.56 347 GLY A CA 1
ATOM 2607 C C . GLY A 1 347 ? -15.001 -5.929 17.204 1.00 94.56 347 GLY A C 1
ATOM 2608 O O . GLY A 1 347 ? -14.433 -7.010 17.058 1.00 94.56 347 GLY A O 1
ATOM 2609 N N . GLU A 1 348 ? -15.606 -5.295 16.199 1.00 96.38 348 GLU A N 1
ATOM 2610 C CA . GLU A 1 348 ? -15.745 -5.839 14.847 1.00 96.38 348 GLU A CA 1
ATOM 2611 C C . GLU A 1 348 ? -14.932 -5.048 13.817 1.00 96.38 348 GLU A C 1
ATOM 2613 O O . GLU A 1 348 ? -14.926 -3.813 13.804 1.00 96.38 348 GLU A O 1
ATOM 2618 N N . TRP A 1 349 ? -14.249 -5.779 12.934 1.00 98.31 349 TRP A N 1
ATOM 2619 C CA . TRP A 1 349 ? -13.550 -5.217 11.783 1.00 98.31 349 TRP A CA 1
ATOM 2620 C C . TRP A 1 349 ? -14.495 -5.099 10.590 1.00 98.31 349 TRP A C 1
ATOM 2622 O O . TRP A 1 349 ? -15.185 -6.047 10.231 1.00 98.31 349 TRP A O 1
ATOM 2632 N N . SER A 1 350 ? -14.483 -3.944 9.933 1.00 97.75 350 SER A N 1
ATOM 2633 C CA . SER A 1 350 ? -15.236 -3.697 8.703 1.00 97.75 350 SER A CA 1
ATOM 2634 C C . SER A 1 350 ? -14.368 -2.973 7.684 1.00 97.75 350 SER A C 1
ATOM 2636 O O . SER A 1 350 ? -13.624 -2.057 8.031 1.00 97.75 350 SER A O 1
ATOM 2638 N N . THR A 1 351 ? -14.452 -3.366 6.416 1.00 97.75 351 THR A N 1
ATOM 2639 C CA . THR A 1 351 ? -13.814 -2.619 5.328 1.00 97.75 351 THR A CA 1
ATOM 2640 C C . THR A 1 351 ? -14.600 -1.345 5.070 1.00 97.75 351 THR A C 1
ATOM 2642 O O . THR A 1 351 ? -15.789 -1.412 4.770 1.00 97.75 351 THR A O 1
ATOM 2645 N N . VAL A 1 352 ? -13.937 -0.194 5.182 1.00 97.88 352 VAL A N 1
ATOM 2646 C CA . VAL A 1 352 ? -14.557 1.119 4.942 1.00 97.88 352 VAL A CA 1
ATOM 2647 C C . VAL A 1 352 ? -14.064 1.780 3.663 1.00 97.88 352 VAL A C 1
ATOM 2649 O O . VAL A 1 352 ? -14.732 2.676 3.180 1.00 97.88 352 VAL A O 1
ATOM 2652 N N . PHE A 1 353 ? -12.929 1.347 3.105 1.00 97.62 353 PHE A N 1
ATOM 2653 C CA . PHE A 1 353 ? -12.470 1.803 1.793 1.00 97.62 353 PHE A CA 1
ATOM 2654 C C . PHE A 1 353 ? -11.521 0.784 1.147 1.00 97.62 353 PHE A C 1
ATOM 2656 O O . PHE A 1 353 ? -10.668 0.193 1.813 1.00 97.62 353 PHE A O 1
ATOM 2663 N N . THR A 1 354 ? -11.637 0.610 -0.169 1.00 95.69 354 THR A N 1
ATOM 2664 C CA . THR A 1 354 ? -10.664 -0.100 -1.014 1.00 95.69 354 THR A CA 1
ATOM 2665 C C . THR A 1 354 ? -10.410 0.742 -2.259 1.00 95.69 354 THR A C 1
ATOM 2667 O O . THR A 1 354 ? -11.387 1.071 -2.934 1.00 95.69 354 THR A O 1
ATOM 2670 N N . PRO A 1 355 ? -9.154 1.061 -2.626 1.00 92.06 355 PRO A N 1
ATOM 2671 C CA . PRO A 1 355 ? -8.891 1.870 -3.812 1.00 92.06 355 PRO A CA 1
ATOM 2672 C C . PRO A 1 355 ? -9.444 1.261 -5.104 1.00 92.06 355 PRO A C 1
ATOM 2674 O O . PRO A 1 355 ? -9.964 1.980 -5.954 1.00 92.06 355 PRO A O 1
ATOM 2677 N N . GLY A 1 356 ? -9.344 -0.065 -5.237 1.00 82.00 356 GLY A N 1
ATOM 2678 C CA . GLY A 1 356 ? -10.044 -0.853 -6.240 1.00 82.00 356 GLY A CA 1
ATOM 2679 C C . GLY A 1 356 ? -11.372 -1.383 -5.702 1.00 82.00 356 GLY A C 1
ATOM 2680 O O . GLY A 1 356 ? -11.437 -2.479 -5.142 1.00 82.00 356 GLY A O 1
ATOM 2681 N N . ASP A 1 357 ? -12.440 -0.616 -5.883 1.00 76.19 357 ASP A N 1
ATOM 2682 C CA . ASP A 1 357 ? -13.811 -0.992 -5.508 1.00 76.19 357 ASP A CA 1
ATOM 2683 C C . ASP A 1 357 ? -14.363 -2.186 -6.313 1.00 76.19 357 ASP A C 1
ATOM 2685 O O . ASP A 1 357 ? -15.223 -2.928 -5.840 1.00 76.19 357 ASP A O 1
ATOM 2689 N N . SER A 1 358 ? -13.810 -2.428 -7.503 1.00 79.31 358 SER A N 1
ATOM 2690 C CA . SER A 1 358 ? -14.132 -3.554 -8.379 1.00 79.31 358 SER A CA 1
ATOM 2691 C C . SER A 1 358 ? -12.916 -4.450 -8.632 1.00 79.31 358 SER A C 1
ATOM 2693 O O . SER A 1 358 ? -11.770 -4.003 -8.563 1.00 79.31 358 SER A O 1
ATOM 2695 N N . ALA A 1 359 ? -13.149 -5.723 -8.974 1.00 79.50 359 ALA A N 1
ATOM 2696 C CA . ALA A 1 359 ? -12.067 -6.667 -9.273 1.00 79.50 359 ALA A CA 1
ATOM 2697 C C . ALA A 1 359 ? -11.075 -6.156 -10.349 1.00 79.50 359 ALA A C 1
ATOM 2699 O O . ALA A 1 359 ? -9.873 -6.267 -10.113 1.00 79.50 359 ALA A O 1
ATOM 2700 N N . PRO A 1 360 ? -11.509 -5.518 -11.460 1.00 79.88 360 PRO A N 1
ATOM 2701 C CA . PRO A 1 360 ? -10.585 -4.898 -12.415 1.00 79.88 360 PRO A CA 1
ATOM 2702 C C . PRO A 1 360 ? -9.798 -3.717 -11.834 1.00 79.88 360 PRO A C 1
ATOM 2704 O O . PRO A 1 360 ? -8.634 -3.523 -12.165 1.00 79.88 360 PRO A O 1
ATOM 2707 N N . HIS A 1 361 ? -10.402 -2.913 -10.955 1.00 83.94 361 HIS A N 1
ATOM 2708 C CA . HIS A 1 361 ? -9.691 -1.790 -10.338 1.00 83.94 361 HIS A CA 1
ATOM 2709 C C . HIS A 1 361 ? -8.655 -2.253 -9.305 1.00 83.94 361 HIS A C 1
ATOM 2711 O O . HIS A 1 361 ? -7.631 -1.596 -9.121 1.00 83.94 361 HIS A O 1
ATOM 2717 N N . ARG A 1 362 ? -8.866 -3.418 -8.680 1.00 86.38 362 ARG A N 1
ATOM 2718 C CA . ARG A 1 362 ? -7.897 -4.025 -7.754 1.00 86.38 362 ARG A CA 1
ATOM 2719 C C . ARG A 1 362 ? -6.621 -4.492 -8.430 1.00 86.38 362 ARG A C 1
ATOM 2721 O O . ARG A 1 362 ? -5.640 -4.679 -7.722 1.00 86.38 362 ARG A O 1
ATOM 2728 N N . THR A 1 363 ? -6.586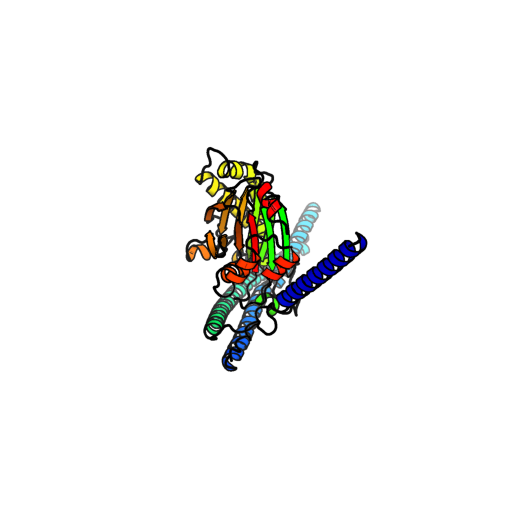 -4.659 -9.752 1.00 88.38 363 THR A N 1
ATOM 2729 C CA . THR A 1 363 ? -5.356 -5.022 -10.479 1.00 88.38 363 THR A CA 1
ATOM 2730 C C . THR A 1 363 ? -4.552 -3.811 -10.941 1.00 88.38 363 THR A C 1
ATOM 2732 O O . THR A 1 363 ? -3.426 -3.985 -11.389 1.00 88.38 363 THR A O 1
ATOM 2735 N N . LEU A 1 364 ? -5.095 -2.594 -10.825 1.00 93.75 364 LEU A N 1
ATOM 2736 C CA . LEU A 1 364 ? -4.399 -1.372 -11.228 1.00 93.75 364 LEU A CA 1
ATOM 2737 C C . LEU A 1 364 ? -3.195 -1.108 -10.323 1.00 93.75 364 LEU A C 1
ATOM 2739 O O . LEU A 1 364 ? -3.260 -1.324 -9.106 1.00 93.75 364 LEU A O 1
ATOM 2743 N N . ARG A 1 365 ? -2.092 -0.630 -10.897 1.00 95.56 365 ARG A N 1
ATOM 2744 C CA . ARG A 1 365 ? -0.844 -0.387 -10.161 1.00 95.56 365 ARG A CA 1
ATOM 2745 C C . ARG A 1 365 ? -0.175 0.904 -10.612 1.00 95.56 365 ARG A C 1
ATOM 2747 O O . ARG A 1 365 ? -0.217 1.301 -11.777 1.00 95.56 365 ARG A O 1
ATOM 2754 N N . LEU A 1 366 ? 0.506 1.566 -9.679 1.00 97.19 366 LEU A N 1
ATOM 2755 C CA . LEU A 1 366 ? 1.524 2.540 -10.059 1.00 97.19 366 LEU A CA 1
ATOM 2756 C C . LEU A 1 366 ? 2.712 1.796 -10.680 1.00 97.19 366 LEU A C 1
ATOM 2758 O O . LEU A 1 366 ? 3.011 0.696 -10.224 1.00 97.19 366 LEU A O 1
ATOM 2762 N N . PRO A 1 367 ? 3.429 2.396 -11.642 1.00 95.88 367 PRO A N 1
ATOM 2763 C CA . PRO A 1 367 ? 3.245 3.757 -12.158 1.00 95.88 367 PRO A CA 1
ATOM 2764 C C . PRO A 1 367 ? 2.305 3.868 -13.380 1.00 95.88 367 PRO A C 1
ATOM 2766 O O . PRO A 1 367 ? 1.992 4.991 -13.789 1.00 95.88 367 PRO A O 1
ATOM 2769 N N . ALA A 1 368 ? 1.870 2.752 -13.973 1.00 93.81 368 ALA A N 1
ATOM 2770 C CA . ALA A 1 368 ? 1.105 2.731 -15.225 1.00 93.81 368 ALA A CA 1
ATOM 2771 C C . ALA A 1 368 ? -0.283 3.3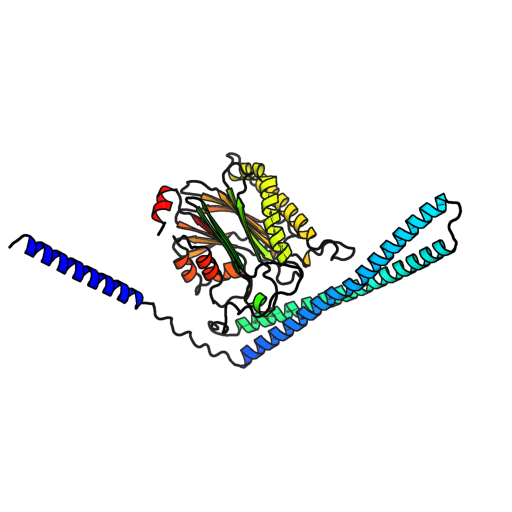82 -15.090 1.00 93.81 368 ALA A C 1
ATOM 2773 O O . ALA A 1 368 ? -0.677 4.204 -15.918 1.00 93.81 368 ALA A O 1
ATOM 2774 N N . ASP A 1 369 ? -0.985 3.101 -13.993 1.00 95.56 369 ASP A N 1
ATOM 2775 C CA . ASP A 1 369 ? -2.391 3.469 -13.819 1.00 95.56 369 ASP A CA 1
ATOM 2776 C C . ASP A 1 369 ? -2.600 4.724 -12.962 1.00 95.56 369 ASP A C 1
ATOM 2778 O O . ASP A 1 369 ? -3.690 4.966 -12.451 1.00 95.56 369 ASP A O 1
ATOM 2782 N N . ALA A 1 370 ? -1.580 5.573 -12.811 1.00 94.88 370 ALA A N 1
ATOM 2783 C CA . ALA A 1 370 ? -1.580 6.709 -11.877 1.00 94.88 370 ALA A CA 1
ATOM 2784 C C . ALA A 1 370 ? -2.742 7.715 -12.045 1.00 94.88 370 ALA A C 1
ATOM 2786 O O . ALA A 1 370 ? -3.014 8.512 -11.151 1.00 94.88 370 ALA A O 1
ATOM 2787 N N . ALA A 1 371 ? -3.437 7.692 -13.186 1.00 91.94 371 ALA A N 1
ATOM 2788 C CA . ALA A 1 371 ? -4.627 8.501 -13.438 1.00 91.94 371 ALA A CA 1
ATOM 2789 C C . ALA A 1 371 ? -5.927 7.925 -12.827 1.00 91.94 371 ALA A C 1
ATOM 2791 O O . ALA A 1 371 ? -6.951 8.609 -12.841 1.00 91.94 371 ALA A O 1
ATOM 2792 N N . ARG A 1 372 ? -5.921 6.679 -12.338 1.00 93.50 372 ARG A N 1
ATOM 2793 C CA . ARG A 1 372 ? -7.086 5.927 -11.838 1.00 93.50 372 ARG A CA 1
ATOM 2794 C C . ARG A 1 372 ? -7.072 5.847 -10.309 1.00 93.50 372 ARG A C 1
ATOM 2796 O O . ARG A 1 372 ? -6.895 4.784 -9.726 1.00 93.50 372 ARG A O 1
ATOM 2803 N N . VAL A 1 373 ? -7.220 7.003 -9.670 1.00 94.25 373 VAL A N 1
ATOM 2804 C CA . VAL A 1 373 ? -7.179 7.130 -8.207 1.00 94.25 373 VAL A CA 1
ATOM 2805 C C . VAL A 1 373 ? -8.586 7.025 -7.627 1.00 94.25 373 VAL A C 1
ATOM 2807 O O . VAL A 1 373 ? -9.445 7.834 -7.981 1.00 94.25 373 VAL A O 1
ATOM 2810 N N . GLY A 1 374 ? -8.796 6.065 -6.728 1.00 95.38 374 GLY A N 1
ATOM 2811 C CA . GLY A 1 374 ? -9.988 5.989 -5.881 1.00 95.38 374 GLY A CA 1
ATOM 2812 C C . GLY A 1 374 ? -9.798 6.820 -4.614 1.00 95.38 374 GLY A C 1
ATOM 2813 O O . GLY A 1 374 ? -8.672 6.932 -4.122 1.00 95.38 374 GLY A O 1
ATOM 2814 N N . TRP A 1 375 ? -10.868 7.418 -4.090 1.00 97.12 375 TRP A N 1
ATOM 2815 C CA . TRP A 1 375 ? -10.834 8.167 -2.833 1.00 97.12 375 TRP A CA 1
ATOM 2816 C C . TRP A 1 375 ? -12.207 8.232 -2.165 1.00 97.12 375 TRP A C 1
ATOM 2818 O O . TRP A 1 375 ? -13.231 8.144 -2.838 1.00 97.12 375 TRP A O 1
ATOM 2828 N N . GLU A 1 376 ? -12.208 8.397 -0.844 1.00 96.25 376 GLU A N 1
ATOM 2829 C CA . GLU A 1 376 ? -13.411 8.461 -0.017 1.00 96.25 376 GLU A CA 1
ATOM 2830 C C . GLU A 1 376 ? -13.166 9.314 1.235 1.00 96.25 376 GLU A C 1
ATOM 2832 O O . GLU A 1 376 ? -12.091 9.258 1.844 1.00 96.25 376 GLU A O 1
ATOM 2837 N N . ARG A 1 377 ? -14.163 10.121 1.619 1.00 95.44 377 ARG A N 1
ATOM 2838 C CA . ARG A 1 377 ? -14.169 10.823 2.908 1.00 95.44 377 ARG A CA 1
ATOM 2839 C C . ARG A 1 377 ? -14.869 9.962 3.945 1.00 95.44 377 ARG A C 1
ATOM 2841 O O . ARG A 1 377 ? -15.926 9.404 3.675 1.00 95.44 377 ARG A O 1
ATOM 2848 N N . LEU A 1 378 ? -14.306 9.911 5.141 1.00 95.62 378 LEU A N 1
ATOM 2849 C CA . LEU A 1 378 ? -14.854 9.145 6.254 1.00 95.62 378 LEU A CA 1
ATOM 2850 C C . LEU A 1 378 ? -14.666 9.894 7.569 1.00 95.62 378 LEU A C 1
ATOM 2852 O O . LEU A 1 378 ? -13.823 10.791 7.669 1.00 95.62 378 LEU A O 1
ATOM 2856 N N . THR A 1 379 ? -15.429 9.482 8.579 1.0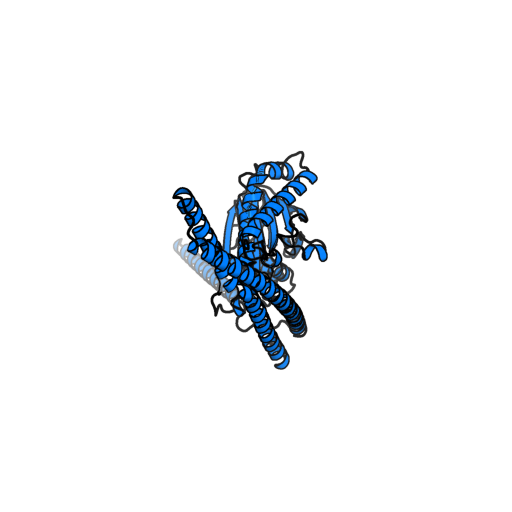0 96.62 379 THR A N 1
ATOM 2857 C CA . THR A 1 379 ? -15.286 9.989 9.940 1.00 96.62 379 THR A CA 1
ATOM 2858 C C . THR A 1 379 ? -15.097 8.878 10.967 1.00 96.62 379 THR A C 1
ATOM 2860 O O . THR A 1 379 ? -15.646 7.777 10.824 1.00 96.62 379 THR A O 1
ATOM 2863 N N . THR A 1 380 ? -14.309 9.161 12.007 1.00 96.50 380 THR A N 1
ATOM 2864 C CA . THR A 1 380 ? -14.206 8.320 13.208 1.00 96.50 380 THR A CA 1
ATOM 2865 C C . THR A 1 380 ? -14.854 8.970 14.415 1.00 96.50 380 THR A C 1
ATOM 2867 O O . THR A 1 380 ? -14.935 10.193 14.524 1.00 96.50 380 THR A O 1
ATOM 2870 N N . LEU A 1 381 ? -15.308 8.116 15.328 1.00 95.00 381 LEU A N 1
ATOM 2871 C CA . LEU A 1 381 ? -15.775 8.460 16.665 1.00 95.00 381 LEU A CA 1
ATOM 2872 C C . LEU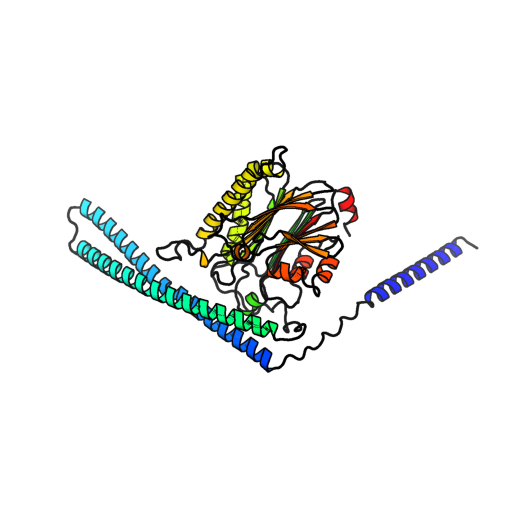 A 1 381 ? -14.743 8.005 17.715 1.00 95.00 381 LEU A C 1
ATOM 2874 O O . LEU A 1 381 ? -13.940 7.111 17.430 1.00 95.00 381 LEU A O 1
ATOM 2878 N N . PRO A 1 382 ? -14.780 8.556 18.945 1.00 94.19 382 PRO A N 1
ATOM 2879 C CA . PRO A 1 382 ? -13.940 8.093 20.039 1.00 94.19 382 PRO A CA 1
ATOM 2880 C C . PRO A 1 382 ? -14.076 6.580 20.247 1.00 94.19 382 PRO A C 1
ATOM 2882 O O . PRO A 1 382 ? -15.182 6.062 20.396 1.00 94.19 382 PRO A O 1
ATOM 2885 N N . GLY A 1 383 ? -12.943 5.884 20.284 1.00 93.12 383 GLY A N 1
ATOM 2886 C CA . GLY A 1 383 ? -12.844 4.431 20.415 1.00 93.12 383 GLY A CA 1
ATOM 2887 C C . GLY A 1 383 ? -12.618 3.691 19.096 1.00 93.12 383 GLY A C 1
ATOM 2888 O O . GLY A 1 383 ? -12.190 2.535 19.138 1.00 93.12 383 GLY A O 1
ATOM 2889 N N . ASP A 1 384 ? -12.843 4.337 17.949 1.00 97.25 384 ASP A N 1
ATOM 2890 C CA . ASP A 1 384 ? -12.560 3.735 16.648 1.00 97.25 384 ASP A CA 1
ATOM 2891 C C . ASP A 1 384 ? -11.056 3.541 16.426 1.00 97.25 384 ASP A C 1
ATOM 2893 O O . ASP A 1 384 ? -10.217 4.354 16.836 1.00 97.25 384 ASP A O 1
ATOM 2897 N N . VAL A 1 385 ? -10.725 2.480 15.687 1.00 98.25 385 VAL A N 1
ATOM 2898 C CA . VAL A 1 385 ? -9.386 2.281 15.124 1.00 98.25 385 VAL A CA 1
ATOM 2899 C C . VAL A 1 385 ? -9.492 2.165 13.614 1.00 98.25 385 VAL A C 1
ATOM 2901 O O . VAL A 1 385 ? -10.216 1.310 13.107 1.00 98.25 385 VAL A O 1
ATOM 2904 N N . LEU A 1 386 ? -8.749 2.994 12.889 1.00 98.69 386 LEU A N 1
ATOM 2905 C CA . LEU A 1 386 ? -8.553 2.845 11.450 1.00 98.69 386 LEU A CA 1
ATOM 2906 C C . LEU A 1 386 ? -7.263 2.083 11.178 1.00 98.69 386 LEU A C 1
ATOM 2908 O O . LEU A 1 386 ? -6.245 2.377 11.794 1.00 98.69 386 LEU A O 1
ATOM 2912 N N . ALA A 1 387 ? -7.285 1.148 10.234 1.00 98.69 387 ALA A N 1
ATOM 2913 C CA . ALA A 1 387 ? -6.123 0.376 9.812 1.00 98.69 387 ALA A CA 1
ATOM 2914 C C . ALA A 1 387 ? -5.971 0.447 8.287 1.00 98.69 387 ALA A C 1
ATOM 2916 O O . ALA A 1 387 ? -6.748 -0.161 7.553 1.00 98.69 387 ALA A O 1
ATOM 2917 N N . VAL A 1 388 ? -4.980 1.203 7.806 1.00 98.81 388 VAL A N 1
ATOM 2918 C CA . VAL A 1 388 ? -4.557 1.177 6.396 1.00 98.81 388 VAL A CA 1
ATOM 2919 C C . VAL A 1 388 ? -3.677 -0.051 6.218 1.00 98.81 388 VAL A C 1
ATOM 2921 O O . VAL A 1 388 ? -2.649 -0.137 6.880 1.00 98.81 388 VAL A O 1
ATOM 2924 N N . CYS A 1 389 ? -4.047 -0.988 5.353 1.00 98.06 389 CYS A N 1
ATOM 2925 C CA . CYS A 1 389 ? -3.443 -2.314 5.268 1.00 98.06 389 CYS A CA 1
ATOM 2926 C C . CYS A 1 389 ? -2.968 -2.662 3.853 1.00 98.06 389 CYS A C 1
ATOM 2928 O O . CYS A 1 389 ? -3.652 -2.403 2.860 1.00 98.06 389 CYS A O 1
ATOM 2930 N N . SER A 1 390 ? -1.829 -3.355 3.781 1.00 96.88 390 SER A N 1
ATOM 2931 C CA . SER A 1 390 ? -1.488 -4.221 2.646 1.00 96.88 390 SER A CA 1
ATOM 2932 C C . SER A 1 390 ? -2.499 -5.377 2.544 1.00 96.88 390 SER A C 1
ATOM 2934 O O . SER A 1 390 ? -3.019 -5.789 3.590 1.00 96.88 390 SER A O 1
ATOM 2936 N N . PRO A 1 391 ? -2.712 -5.985 1.362 1.00 93.12 391 PRO A N 1
ATOM 2937 C CA . PRO A 1 391 ? -3.683 -7.071 1.196 1.00 93.12 391 PRO A CA 1
ATOM 2938 C C . PRO A 1 391 ? -3.523 -8.239 2.192 1.00 93.12 391 PRO A C 1
ATOM 2940 O O . PRO A 1 391 ? -4.516 -8.578 2.837 1.00 93.12 391 PRO A O 1
ATOM 2943 N N . PRO A 1 392 ? -2.310 -8.790 2.445 1.00 92.50 392 PRO A N 1
ATOM 2944 C CA . PRO A 1 392 ? -2.150 -9.902 3.394 1.00 92.50 392 PRO A CA 1
ATOM 2945 C C . PRO A 1 392 ? -2.531 -9.538 4.835 1.00 92.50 392 PRO A C 1
ATOM 2947 O O . PRO A 1 392 ? -2.962 -10.387 5.612 1.00 92.50 392 PRO A O 1
ATOM 2950 N N . MET A 1 393 ? -2.376 -8.264 5.207 1.00 95.88 393 MET A N 1
ATOM 2951 C CA . MET A 1 393 ? -2.747 -7.780 6.534 1.00 95.88 393 MET A CA 1
ATOM 2952 C C . MET A 1 393 ? -4.253 -7.529 6.646 1.00 95.88 393 MET A C 1
ATOM 2954 O O . MET A 1 393 ? -4.846 -7.839 7.675 1.00 95.88 393 MET A O 1
ATOM 2958 N N . ALA A 1 394 ? -4.886 -7.017 5.587 1.00 95.56 394 ALA A N 1
ATOM 2959 C CA . ALA A 1 394 ? -6.335 -6.843 5.548 1.00 95.56 394 ALA A CA 1
ATOM 2960 C C . ALA A 1 394 ? -7.061 -8.194 5.638 1.00 95.56 394 ALA A C 1
ATOM 2962 O O . ALA A 1 394 ? -7.987 -8.342 6.431 1.00 95.56 394 ALA A O 1
ATOM 2963 N N . GLU A 1 395 ? -6.587 -9.189 4.881 1.00 92.31 395 GLU A N 1
ATOM 2964 C CA . GLU A 1 395 ? -7.063 -10.572 4.959 1.00 92.31 395 GLU A CA 1
ATOM 2965 C C . GLU A 1 395 ? -6.961 -11.098 6.396 1.00 92.31 395 GLU A C 1
ATOM 2967 O O . GLU A 1 395 ? -7.934 -11.609 6.941 1.00 92.31 395 GLU A O 1
ATOM 2972 N N . LEU A 1 396 ? -5.811 -10.899 7.050 1.00 91.25 396 LEU A N 1
ATOM 2973 C CA . LEU A 1 396 ? -5.596 -11.369 8.414 1.00 91.25 396 LEU A CA 1
ATOM 2974 C C . LEU A 1 396 ? -6.556 -10.739 9.438 1.00 91.25 396 LEU A C 1
ATOM 2976 O O . LEU A 1 396 ? -7.049 -11.439 10.322 1.00 91.25 396 LEU A O 1
ATOM 2980 N N . LEU A 1 397 ? -6.824 -9.436 9.330 1.00 95.31 397 LEU A N 1
ATOM 2981 C CA . LEU A 1 397 ? -7.726 -8.725 10.243 1.00 95.31 397 LEU A CA 1
ATOM 2982 C C . LEU A 1 397 ? -9.202 -9.105 10.053 1.00 95.31 397 LEU A C 1
ATOM 2984 O O . LEU A 1 397 ? -9.968 -9.032 11.011 1.00 95.31 397 LEU A O 1
ATOM 2988 N N . LEU A 1 398 ? -9.592 -9.518 8.845 1.00 95.06 398 LEU A N 1
ATOM 2989 C CA . LEU A 1 398 ? -10.972 -9.884 8.505 1.00 95.06 398 LEU A CA 1
ATOM 2990 C C . LEU A 1 398 ? -11.305 -11.361 8.748 1.00 95.06 398 LEU A C 1
ATOM 2992 O O . LEU A 1 398 ? -12.460 -11.751 8.616 1.00 95.06 398 LEU A O 1
ATOM 2996 N N . ARG A 1 399 ? -10.321 -12.196 9.088 1.00 90.31 399 ARG A N 1
ATOM 2997 C CA . ARG A 1 399 ? -10.552 -13.618 9.359 1.00 90.31 399 ARG A CA 1
ATOM 2998 C C . ARG A 1 399 ? -11.267 -13.853 10.683 1.00 90.31 399 ARG A C 1
ATOM 3000 O O . ARG A 1 399 ? -10.885 -13.286 11.705 1.00 90.31 399 ARG A O 1
ATOM 3007 N N . ASP A 1 400 ? -12.188 -14.809 10.698 1.00 86.81 400 ASP A N 1
ATOM 3008 C CA . ASP A 1 400 ? -12.954 -15.175 11.896 1.00 86.81 400 ASP A CA 1
ATOM 3009 C C . ASP A 1 400 ? -12.085 -15.746 13.033 1.00 86.81 400 ASP A C 1
ATOM 3011 O O . ASP A 1 400 ? -12.408 -15.588 14.211 1.00 86.81 400 ASP A O 1
ATOM 3015 N N . ASP A 1 401 ? -10.961 -16.394 12.706 1.00 81.00 401 ASP A N 1
ATOM 3016 C CA . ASP A 1 401 ? -10.065 -17.032 13.680 1.00 81.00 401 ASP A CA 1
ATOM 3017 C C . ASP A 1 401 ? -9.002 -16.086 14.271 1.00 81.00 401 ASP A C 1
ATOM 3019 O O . ASP A 1 401 ? -8.463 -16.362 15.345 1.00 81.00 401 ASP A O 1
ATOM 3023 N N . ALA A 1 402 ? -8.711 -14.964 13.603 1.00 88.00 402 ALA A N 1
ATOM 3024 C CA . ALA A 1 402 ? -7.649 -14.027 13.984 1.00 88.00 402 ALA A CA 1
ATOM 3025 C C . ALA A 1 402 ? -8.154 -12.600 14.261 1.00 88.00 402 ALA A C 1
ATOM 3027 O O . ALA A 1 402 ? -7.662 -11.941 15.179 1.00 88.00 402 ALA A O 1
ATOM 3028 N N . GLY A 1 403 ? -9.158 -12.123 13.527 1.00 92.00 403 GLY A N 1
ATOM 3029 C CA . GLY A 1 403 ? -9.738 -10.785 13.660 1.00 92.00 403 GLY A CA 1
ATOM 3030 C C . GLY A 1 403 ? -10.157 -10.436 15.093 1.00 92.00 403 GLY A C 1
ATOM 3031 O O . GLY A 1 403 ? -9.697 -9.409 15.608 1.00 92.00 403 GLY A O 1
ATOM 3032 N N . PRO A 1 404 ? -10.914 -11.300 15.805 1.00 93.56 404 PRO A N 1
ATOM 3033 C CA . PRO A 1 404 ? -11.273 -11.071 17.207 1.00 93.56 404 PRO A CA 1
ATOM 3034 C C . PRO A 1 404 ? -10.064 -10.937 18.146 1.00 93.56 404 PRO A C 1
ATOM 3036 O O . PRO A 1 404 ? -10.108 -10.182 19.119 1.00 93.56 404 PRO A O 1
ATOM 3039 N N . TRP A 1 405 ? -8.954 -11.627 17.854 1.00 93.38 405 TRP A N 1
ATOM 3040 C CA . TRP A 1 405 ? -7.718 -11.509 18.632 1.00 93.38 405 TRP A CA 1
ATOM 3041 C C . TRP A 1 405 ? -7.080 -10.124 18.471 1.00 93.38 405 TRP A C 1
ATOM 3043 O O . TRP A 1 405 ? -6.670 -9.520 19.465 1.00 93.38 405 TRP A O 1
ATOM 3053 N N . PHE A 1 406 ? -7.039 -9.590 17.247 1.00 95.38 406 PHE A N 1
ATOM 3054 C CA . PHE A 1 406 ? -6.573 -8.223 16.994 1.00 95.38 406 PHE A CA 1
ATOM 3055 C C . PHE A 1 406 ? -7.516 -7.188 17.604 1.00 95.38 406 PHE A C 1
ATOM 3057 O O . PHE A 1 406 ? -7.058 -6.282 18.300 1.00 95.38 406 PHE A O 1
ATOM 3064 N N . ALA A 1 407 ? -8.827 -7.363 17.420 1.00 96.25 407 ALA A N 1
ATOM 3065 C CA . ALA A 1 407 ? -9.851 -6.485 17.975 1.00 96.25 407 ALA A CA 1
ATOM 3066 C C . ALA A 1 407 ? -9.699 -6.335 19.495 1.00 96.25 407 ALA A C 1
ATOM 3068 O O . ALA A 1 407 ? -9.578 -5.221 20.001 1.00 96.25 407 ALA A O 1
ATOM 3069 N N . ALA A 1 408 ? -9.580 -7.452 20.221 1.00 92.44 408 ALA A N 1
ATOM 3070 C CA 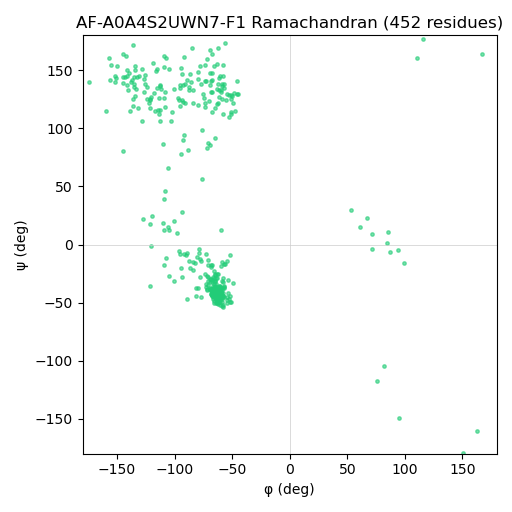. ALA A 1 408 ? -9.403 -7.451 21.672 1.00 92.44 408 ALA A CA 1
ATOM 3071 C C . ALA A 1 408 ? -8.098 -6.777 22.140 1.00 92.44 408 ALA A C 1
ATOM 3073 O O . ALA A 1 408 ? -8.005 -6.313 23.278 1.00 92.44 408 ALA A O 1
ATOM 3074 N N . ARG A 1 409 ? -7.061 -6.742 21.294 1.00 92.38 409 ARG A N 1
ATOM 3075 C CA . ARG A 1 409 ? -5.755 -6.162 21.637 1.00 92.38 409 ARG A CA 1
ATOM 3076 C C . ARG A 1 409 ? -5.610 -4.710 21.237 1.00 92.38 409 ARG A C 1
ATOM 3078 O O . ARG A 1 409 ? -4.805 -4.023 21.869 1.00 92.38 409 ARG A O 1
ATOM 3085 N N . TRP A 1 410 ? -6.309 -4.274 20.202 1.00 95.12 410 TRP A N 1
ATOM 3086 C CA . TRP A 1 410 ? -6.183 -2.927 19.666 1.00 95.12 410 TRP A CA 1
ATOM 3087 C C . TRP A 1 410 ? -7.318 -2.020 20.129 1.00 95.12 410 TRP A C 1
ATOM 3089 O O . TRP A 1 410 ? -7.054 -0.847 20.363 1.00 95.12 410 TRP A O 1
ATOM 3099 N N . ALA A 1 411 ? -8.532 -2.526 20.359 1.00 93.00 411 ALA A N 1
ATOM 3100 C CA . ALA A 1 411 ? -9.630 -1.702 20.864 1.00 93.00 411 ALA A CA 1
ATOM 3101 C C . ALA A 1 411 ? -9.245 -0.991 22.174 1.00 93.00 411 ALA A C 1
ATOM 3103 O O . ALA A 1 411 ? -8.832 -1.630 23.144 1.00 93.00 411 ALA A O 1
ATOM 3104 N N . GLY A 1 412 ? -9.361 0.341 22.188 1.00 85.44 412 GLY A N 1
ATOM 3105 C CA . GLY A 1 412 ? -9.119 1.175 23.370 1.00 85.44 412 GLY A CA 1
ATOM 3106 C C . GLY A 1 412 ? -7.699 1.120 23.949 1.00 85.44 412 GLY A C 1
ATOM 3107 O O . GLY A 1 412 ? -7.502 1.528 25.090 1.00 85.44 412 GLY A O 1
ATOM 3108 N N . ARG A 1 413 ? -6.707 0.599 23.213 1.00 85.19 413 ARG A N 1
ATOM 3109 C CA . ARG A 1 413 ? -5.325 0.448 23.698 1.00 85.19 413 ARG A CA 1
ATOM 3110 C C . ARG A 1 413 ? -4.352 1.305 22.900 1.00 85.19 413 ARG A C 1
ATOM 3112 O O . ARG A 1 413 ? -4.519 1.507 21.708 1.00 85.19 413 ARG A O 1
ATOM 3119 N N . GLN A 1 414 ? -3.289 1.750 23.565 1.00 90.12 414 GLN A N 1
ATOM 3120 C CA . GLN A 1 414 ? -2.165 2.464 22.954 1.00 90.12 414 GLN A CA 1
ATOM 3121 C C . GLN A 1 414 ? -0.930 1.550 22.979 1.00 90.12 414 GLN A C 1
ATOM 3123 O O . GLN A 1 414 ? -0.177 1.557 23.956 1.00 90.12 414 GLN A O 1
ATOM 3128 N N . PRO A 1 415 ? -0.734 0.672 21.978 1.00 91.31 415 PRO A N 1
ATOM 3129 C CA . PRO A 1 415 ? 0.362 -0.287 22.022 1.00 91.31 415 PRO A CA 1
ATOM 3130 C C . PRO A 1 415 ? 1.718 0.420 21.886 1.00 91.31 415 PRO A C 1
ATOM 3132 O O . PRO A 1 415 ? 1.885 1.339 21.086 1.00 91.31 415 PRO A O 1
ATOM 3135 N N . TYR A 1 416 ? 2.721 -0.028 22.644 1.00 94.12 416 TYR A N 1
ATOM 3136 C CA . TYR A 1 416 ? 4.116 0.360 22.405 1.00 94.12 416 TYR A CA 1
ATOM 3137 C C . TYR A 1 416 ? 4.607 -0.198 21.064 1.00 94.12 416 TYR A C 1
ATOM 3139 O O . TYR A 1 416 ? 4.140 -1.250 20.629 1.00 94.12 416 TYR A O 1
ATOM 3147 N N . LEU A 1 417 ? 5.596 0.457 20.447 1.00 96.56 417 LEU A N 1
ATOM 3148 C CA . LEU A 1 417 ? 6.112 0.084 19.120 1.00 96.56 417 LEU A CA 1
ATOM 3149 C C . LEU A 1 417 ? 6.547 -1.389 19.036 1.00 96.56 417 LEU A C 1
ATOM 3151 O O . LEU A 1 417 ? 6.177 -2.094 18.103 1.00 96.56 417 LEU A O 1
ATOM 3155 N N . THR A 1 418 ? 7.279 -1.894 20.030 1.00 94.81 418 THR A N 1
ATOM 3156 C CA . THR A 1 418 ? 7.750 -3.290 20.040 1.00 94.81 418 THR A CA 1
ATOM 3157 C C . THR A 1 418 ? 6.606 -4.297 20.164 1.00 94.81 418 THR A C 1
ATOM 3159 O O . THR A 1 418 ? 6.606 -5.317 19.476 1.00 94.81 418 THR A O 1
ATOM 3162 N N . SER A 1 419 ? 5.608 -4.002 21.001 1.00 94.12 419 SER A N 1
ATOM 3163 C CA . SER A 1 419 ? 4.399 -4.820 21.135 1.00 94.12 419 SER A CA 1
ATOM 3164 C C . SER A 1 419 ? 3.577 -4.808 19.851 1.00 94.12 419 SER A C 1
ATOM 3166 O O . SER A 1 419 ? 3.155 -5.867 19.402 1.00 94.12 419 SER A O 1
ATOM 3168 N N . PHE A 1 420 ? 3.404 -3.636 19.237 1.00 97.06 420 PHE A N 1
ATOM 3169 C CA . PHE A 1 420 ? 2.672 -3.486 17.984 1.00 97.06 420 PHE A CA 1
ATOM 3170 C C . PHE A 1 420 ? 3.335 -4.270 16.846 1.00 97.06 420 PHE A C 1
ATOM 3172 O O . PHE A 1 420 ? 2.671 -5.042 16.162 1.00 97.06 420 PHE A O 1
ATOM 3179 N N . LEU A 1 421 ? 4.660 -4.163 16.691 1.00 96.00 421 LEU A N 1
ATOM 3180 C CA . LEU A 1 421 ? 5.394 -4.936 15.686 1.00 96.00 421 LEU A CA 1
ATOM 3181 C C . LEU A 1 421 ? 5.272 -6.452 15.920 1.00 96.00 421 LEU A C 1
ATOM 3183 O O . LEU A 1 421 ? 5.111 -7.211 14.969 1.00 96.00 421 LEU A O 1
ATOM 3187 N N . SER A 1 422 ? 5.317 -6.892 17.181 1.00 91.56 422 SER A N 1
ATOM 3188 C CA . SER A 1 422 ? 5.116 -8.300 17.549 1.00 91.56 422 SER A CA 1
ATOM 3189 C C . SER A 1 422 ? 3.707 -8.798 17.201 1.00 91.56 422 SER A C 1
ATOM 3191 O O . SER A 1 422 ? 3.546 -9.919 16.730 1.00 91.56 422 SER A O 1
ATOM 3193 N N . GLU A 1 423 ? 2.690 -7.953 17.376 1.00 93.44 423 GLU A N 1
ATOM 3194 C CA . GLU A 1 423 ? 1.303 -8.256 17.006 1.00 93.44 423 GLU A CA 1
ATOM 3195 C C . GLU A 1 423 ? 1.112 -8.340 15.489 1.00 93.44 423 GLU A C 1
ATOM 3197 O O . GLU A 1 423 ? 0.468 -9.268 15.009 1.00 93.44 423 GLU A O 1
ATOM 3202 N N . VAL A 1 424 ? 1.711 -7.427 14.721 1.00 93.62 424 VAL A N 1
ATOM 3203 C CA . VAL A 1 424 ? 1.694 -7.477 13.246 1.00 93.62 424 VAL A CA 1
ATOM 3204 C C . VAL A 1 424 ? 2.401 -8.739 12.729 1.00 93.62 424 VAL A C 1
ATOM 3206 O O . VAL A 1 424 ? 1.954 -9.377 11.775 1.00 93.62 424 VAL A O 1
ATOM 3209 N N . ASN A 1 425 ? 3.477 -9.153 13.400 1.00 88.62 425 ASN A N 1
ATOM 3210 C CA . ASN A 1 425 ? 4.263 -10.342 13.068 1.00 88.62 425 ASN A CA 1
ATOM 3211 C C . ASN A 1 425 ? 3.810 -11.599 13.845 1.00 88.62 425 ASN A C 1
ATOM 3213 O O . ASN A 1 425 ? 4.624 -12.485 14.113 1.00 88.62 425 ASN A O 1
ATOM 3217 N N . VAL A 1 426 ? 2.530 -11.671 14.242 1.00 85.56 426 VAL A N 1
ATOM 3218 C CA . VAL A 1 426 ? 1.977 -12.803 15.003 1.00 85.56 426 VAL A CA 1
ATOM 3219 C C . VAL A 1 426 ? 2.175 -14.129 14.242 1.00 85.56 426 VAL A C 1
ATOM 3221 O O . VAL A 1 426 ? 1.980 -14.168 13.023 1.00 85.56 426 VAL A O 1
ATOM 3224 N N . PRO A 1 427 ? 2.554 -15.226 14.924 1.00 76.75 427 PRO A N 1
ATOM 3225 C CA . PRO A 1 427 ? 2.725 -16.543 14.313 1.00 76.75 427 PRO A CA 1
ATOM 3226 C C . PRO A 1 427 ? 1.363 -17.147 13.941 1.00 76.75 427 PRO A C 1
ATOM 3228 O O . PRO A 1 427 ? 0.770 -17.917 14.694 1.00 76.75 427 PRO A O 1
ATOM 3231 N N . VAL A 1 428 ? 0.846 -16.752 12.784 1.00 73.06 428 VAL A N 1
ATOM 3232 C CA . VAL A 1 428 ? -0.429 -17.201 12.221 1.00 73.06 428 VAL A CA 1
ATOM 3233 C C . VAL A 1 428 ? -0.215 -17.578 10.767 1.00 73.06 428 VAL A C 1
ATOM 3235 O O . VAL A 1 428 ? 0.564 -16.933 10.060 1.00 73.06 428 VAL A O 1
ATOM 3238 N N . ARG A 1 429 ? -0.926 -18.608 10.313 1.00 64.94 429 ARG A N 1
ATOM 3239 C CA . ARG A 1 429 ? -0.940 -18.984 8.904 1.00 64.94 429 ARG A CA 1
ATOM 3240 C C . ARG A 1 429 ? -1.511 -17.850 8.071 1.00 64.94 429 ARG A C 1
ATOM 3242 O O . ARG A 1 429 ? -2.661 -17.471 8.264 1.00 64.94 429 ARG A O 1
ATOM 3249 N N . SER A 1 430 ? -0.738 -17.367 7.117 1.00 67.88 430 SER A N 1
ATOM 3250 C CA . SER A 1 430 ? -1.186 -16.418 6.102 1.00 67.88 430 SER A CA 1
ATOM 3251 C C . SER A 1 430 ? -0.640 -16.843 4.745 1.00 67.88 430 SER A C 1
ATOM 3253 O O . SER A 1 430 ? 0.245 -17.693 4.677 1.00 67.88 430 SER A O 1
ATOM 3255 N N . THR A 1 431 ? -1.086 -16.180 3.684 1.00 62.94 431 THR A N 1
ATOM 3256 C CA . THR A 1 431 ? -0.616 -16.304 2.289 1.00 62.94 431 THR A CA 1
ATOM 3257 C C . THR A 1 431 ? 0.882 -15.982 2.078 1.00 62.94 431 THR A C 1
ATOM 3259 O O . THR A 1 431 ? 1.355 -15.802 0.958 1.00 62.94 431 THR A O 1
ATOM 3262 N N . GLY A 1 432 ? 1.665 -15.870 3.160 1.00 70.50 432 GLY A N 1
ATOM 3263 C CA . GLY A 1 432 ? 3.114 -15.660 3.154 1.00 70.50 432 GLY A CA 1
ATOM 3264 C C . GLY A 1 432 ? 3.585 -14.271 2.712 1.00 70.50 432 GLY A C 1
ATOM 3265 O O . GLY A 1 432 ? 4.789 -14.020 2.754 1.00 70.50 432 GLY A O 1
ATOM 3266 N N . GLY A 1 433 ? 2.677 -13.384 2.295 1.00 83.81 433 GLY A N 1
ATOM 3267 C CA . GLY A 1 433 ? 2.988 -12.008 1.912 1.00 83.81 433 GLY A CA 1
ATOM 3268 C C . GLY A 1 433 ? 3.453 -11.136 3.080 1.00 83.81 433 GLY A C 1
ATOM 3269 O O . GLY A 1 433 ? 3.276 -11.484 4.251 1.00 83.81 433 GLY A O 1
ATOM 3270 N N . ASP A 1 434 ? 4.059 -10.000 2.741 1.00 92.50 434 ASP A N 1
ATOM 3271 C CA . ASP A 1 434 ? 4.440 -8.985 3.718 1.00 92.50 434 ASP A CA 1
ATOM 3272 C C . ASP A 1 434 ? 3.208 -8.457 4.458 1.00 92.50 434 ASP A C 1
ATOM 3274 O O . ASP A 1 434 ? 2.109 -8.369 3.906 1.00 92.50 434 ASP A O 1
ATOM 3278 N N . ARG A 1 435 ? 3.388 -8.134 5.739 1.00 94.06 435 ARG A N 1
ATOM 3279 C CA . ARG A 1 435 ? 2.312 -7.621 6.589 1.00 94.06 435 ARG A CA 1
ATOM 3280 C C . ARG A 1 435 ? 2.613 -6.186 6.948 1.00 94.06 435 ARG A C 1
ATOM 3282 O O . ARG A 1 435 ? 3.483 -5.916 7.781 1.00 94.06 435 ARG A O 1
ATOM 3289 N N . SER A 1 436 ? 1.874 -5.280 6.325 1.00 97.69 436 SER A N 1
ATOM 3290 C CA . SER A 1 436 ? 2.053 -3.849 6.506 1.00 97.69 436 SER A CA 1
ATOM 3291 C C . SER A 1 436 ? 0.753 -3.182 6.898 1.00 97.69 436 SER A C 1
ATOM 3293 O O . SER A 1 436 ? -0.295 -3.399 6.287 1.00 97.69 436 SER A O 1
ATOM 3295 N N . VAL A 1 437 ? 0.823 -2.359 7.938 1.00 98.69 437 VAL A N 1
ATOM 3296 C CA . VAL A 1 437 ? -0.330 -1.627 8.443 1.00 98.69 437 VAL A CA 1
ATOM 3297 C C . VAL A 1 437 ? 0.072 -0.312 9.085 1.00 98.69 437 VAL A C 1
ATOM 3299 O O . VAL A 1 437 ? 1.091 -0.222 9.772 1.00 98.69 437 VAL A O 1
ATOM 3302 N N . VAL A 1 438 ? -0.769 0.698 8.890 1.00 98.81 438 VAL A N 1
ATOM 3303 C CA . VAL A 1 438 ? -0.809 1.896 9.723 1.00 98.81 438 VAL A CA 1
ATOM 3304 C C . VAL A 1 438 ? -2.126 1.914 10.486 1.00 98.81 438 VAL A C 1
ATOM 3306 O O . VAL A 1 438 ? -3.184 2.027 9.873 1.00 98.81 438 VAL A O 1
ATOM 3309 N N . CYS A 1 439 ? -2.050 1.816 11.810 1.00 98.56 439 CYS A N 1
ATOM 3310 C CA . CYS A 1 439 ? -3.190 1.915 12.710 1.00 98.56 439 CYS A CA 1
ATOM 3311 C C . CYS A 1 439 ? -3.271 3.307 13.336 1.00 98.56 439 CYS A C 1
ATOM 3313 O O . CYS A 1 439 ? -2.273 3.821 13.848 1.00 98.56 439 CYS A O 1
ATOM 3315 N N . LEU A 1 440 ? -4.469 3.881 13.337 1.00 98.06 440 LEU A N 1
ATOM 3316 C CA . LEU A 1 440 ? -4.809 5.145 13.968 1.00 98.06 440 LEU A CA 1
ATOM 3317 C C . LEU A 1 440 ? -5.927 4.913 14.981 1.00 98.06 440 LEU A C 1
ATOM 3319 O O . LEU A 1 440 ? -7.022 4.511 14.604 1.00 98.06 440 LEU A O 1
ATOM 3323 N N . TRP A 1 441 ? -5.644 5.177 16.252 1.00 97.38 441 TRP A N 1
ATOM 3324 C CA . TRP A 1 441 ? -6.610 5.150 17.346 1.00 97.38 441 TRP A CA 1
ATOM 3325 C C . TRP A 1 441 ? -7.112 6.561 17.606 1.00 97.38 441 TRP A C 1
ATOM 3327 O O . TRP A 1 441 ? -6.305 7.457 17.873 1.00 97.38 441 TRP A O 1
ATOM 3337 N N . ASP A 1 442 ? -8.428 6.744 17.557 1.00 95.62 442 ASP A N 1
ATOM 3338 C CA . ASP A 1 442 ? -9.070 8.011 17.890 1.00 95.62 442 ASP A CA 1
ATOM 3339 C C . ASP A 1 442 ? -9.676 7.945 19.293 1.00 95.62 442 ASP A C 1
ATOM 3341 O O . ASP A 1 442 ? -10.615 7.198 19.551 1.00 95.62 442 ASP A O 1
ATOM 3345 N N . PHE A 1 443 ? -9.140 8.732 20.219 1.00 92.38 443 PHE A N 1
ATOM 3346 C CA . PHE A 1 443 ? -9.657 8.886 21.579 1.00 92.38 443 PHE A CA 1
ATOM 3347 C C . PHE A 1 443 ? -10.533 10.136 21.734 1.00 92.38 443 PHE A C 1
ATOM 3349 O O . PHE A 1 443 ? -10.887 10.491 22.857 1.00 92.38 443 PHE A O 1
ATOM 3356 N N . GLY A 1 444 ? -10.887 10.808 20.632 1.00 88.12 444 GLY A N 1
ATOM 3357 C CA . GLY A 1 444 ? -11.796 11.947 20.636 1.00 88.12 444 GLY A CA 1
ATOM 3358 C C . GLY A 1 444 ? -11.125 13.265 21.007 1.00 88.12 444 GLY A C 1
ATOM 3359 O O . GLY A 1 444 ? -10.425 13.887 20.204 1.00 88.12 444 GLY A O 1
ATOM 3360 N N . ASP A 1 445 ? -11.369 13.725 22.232 1.00 81.81 445 ASP A N 1
ATOM 3361 C CA . ASP A 1 445 ? -10.784 14.957 22.759 1.00 81.81 445 ASP A CA 1
ATOM 3362 C C . ASP A 1 445 ? -9.733 14.686 23.847 1.00 81.81 445 ASP A C 1
ATOM 3364 O O . ASP A 1 445 ? -9.658 13.612 24.453 1.00 81.81 445 ASP A O 1
ATOM 3368 N N . ALA A 1 446 ? -8.895 15.685 24.127 1.00 70.38 446 ALA A N 1
ATOM 3369 C CA . ALA A 1 446 ? -7.848 15.583 25.139 1.00 70.38 446 ALA A CA 1
ATOM 3370 C C . ALA A 1 446 ? -8.351 15.255 26.566 1.00 70.38 446 ALA A C 1
ATOM 3372 O O . ALA A 1 446 ? -7.541 14.927 27.440 1.00 70.38 446 ALA A O 1
ATOM 3373 N N . ARG A 1 447 ? -9.655 15.376 26.870 1.00 62.12 447 ARG A N 1
ATOM 3374 C CA . ARG A 1 447 ? -10.212 14.998 28.183 1.00 62.12 447 ARG A CA 1
ATOM 3375 C C . ARG A 1 447 ? -10.464 13.498 28.254 1.00 62.12 447 ARG A C 1
ATOM 3377 O O . ARG A 1 447 ? -10.068 12.901 29.253 1.00 62.12 447 ARG A O 1
ATOM 3384 N N . GLU A 1 448 ? -11.033 12.905 27.211 1.00 59.94 448 GLU A N 1
ATOM 3385 C CA . GLU A 1 448 ? -11.241 11.455 27.111 1.00 59.94 448 GLU A CA 1
ATOM 3386 C C . GLU A 1 448 ? -9.910 10.702 26.938 1.00 59.94 448 GLU A C 1
ATOM 3388 O O . GLU A 1 448 ? -9.679 9.701 27.620 1.00 59.94 448 GLU A O 1
ATOM 3393 N N . ALA A 1 449 ? -8.964 11.246 26.164 1.00 58.66 449 ALA A N 1
ATOM 3394 C CA . ALA A 1 449 ? -7.648 10.636 25.941 1.00 58.66 449 ALA A CA 1
ATOM 3395 C C . ALA A 1 449 ? -6.849 10.374 27.236 1.00 58.66 449 ALA A C 1
ATOM 3397 O O . ALA A 1 449 ? -6.186 9.345 27.364 1.00 58.66 449 ALA A O 1
ATOM 3398 N N . ARG A 1 450 ? -6.954 11.264 28.238 1.00 57.69 450 ARG A N 1
ATOM 3399 C CA . ARG A 1 450 ? -6.294 11.109 29.552 1.00 57.69 450 ARG A CA 1
ATOM 3400 C C . ARG A 1 450 ? -6.855 9.965 30.399 1.00 57.69 450 ARG A C 1
ATOM 3402 O O . ARG A 1 450 ? -6.188 9.533 31.332 1.00 57.69 450 ARG A O 1
ATOM 3409 N N . SER A 1 451 ? -8.069 9.498 30.107 1.00 54.28 451 SER A N 1
ATOM 3410 C CA . SER A 1 451 ? -8.695 8.373 30.815 1.00 54.28 451 SER A CA 1
ATOM 3411 C C . SER A 1 451 ? -8.337 7.004 30.222 1.00 54.28 451 SER A C 1
ATOM 3413 O O . SER A 1 451 ? -8.548 5.988 30.878 1.00 54.28 451 SER A O 1
ATOM 3415 N N . ALA A 1 452 ? -7.772 6.984 29.008 1.00 52.25 452 ALA A N 1
ATOM 3416 C CA . ALA A 1 452 ? -7.383 5.776 28.278 1.00 52.25 452 ALA A CA 1
ATOM 3417 C C . ALA A 1 452 ? -5.895 5.399 28.446 1.00 52.25 452 ALA A C 1
ATOM 3419 O O . ALA A 1 452 ? -5.462 4.351 27.964 1.00 52.25 452 ALA A O 1
ATOM 3420 N N . THR A 1 453 ? -5.095 6.240 29.113 1.00 45.84 453 THR A N 1
ATOM 3421 C CA . THR A 1 453 ? -3.698 5.928 29.445 1.00 45.84 453 THR A CA 1
ATOM 3422 C C . THR A 1 453 ? -3.662 4.908 30.599 1.00 45.84 453 THR A C 1
ATOM 3424 O O . THR A 1 453 ? -4.312 5.160 31.614 1.00 45.84 453 THR A O 1
ATOM 3427 N N . PRO A 1 454 ? -2.972 3.759 30.454 1.00 49.62 454 PRO A N 1
ATOM 3428 C CA . PRO A 1 454 ? -2.983 2.673 31.441 1.00 49.62 454 PRO A CA 1
ATOM 3429 C C . PRO A 1 454 ? -2.337 3.013 32.788 1.00 49.62 454 PRO A C 1
ATOM 3431 O O . PRO A 1 454 ? -1.402 3.848 32.817 1.00 49.62 454 PRO A O 1
#

Radius of gyration: 29.32 Å; Cα contacts (8 Å, |Δi|>4): 821; chains: 1; bounding box: 64×62×117 Å

Nearest PDB structures (foldseek):
  3u0c-assembly1_A  TM=6.316E-01  e=3.857E+00  Shigella flexneri
  9baa-assembly1_A  TM=5.251E-01  e=2.390E+00  Acetivibrio thermocellus ATCC 27405
  8vpb-assembly1_B  TM=5.219E-01  e=4.290E+00  Acetivibrio thermocellus ATCC 27405

Solvent-accessible surface area (backbone atoms only — not comparable to full-atom values): 23552 Å² total; per-residue (Å²): 134,58,74,69,57,55,54,50,51,52,51,51,51,51,52,51,51,51,51,51,50,52,5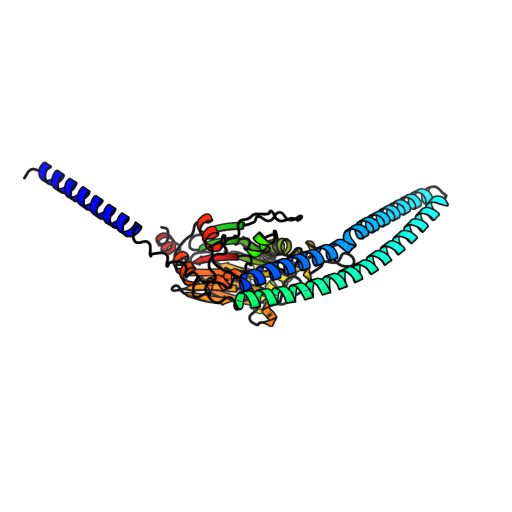0,51,54,51,50,53,66,66,60,56,77,74,75,70,75,76,67,80,58,81,72,55,76,60,60,56,49,52,50,54,49,44,50,54,53,38,55,51,31,50,52,50,32,53,50,28,66,54,67,46,59,71,54,53,55,51,48,52,50,51,54,51,52,52,53,51,52,50,52,53,44,56,57,30,52,75,68,77,59,69,50,70,65,61,54,50,54,50,51,52,50,52,52,50,47,53,54,48,53,52,51,49,53,52,41,49,51,55,25,53,55,47,34,52,52,24,51,55,50,36,54,54,38,52,50,51,45,50,55,53,58,69,67,52,79,63,74,65,60,68,58,100,47,45,58,41,68,77,82,52,77,57,81,73,94,76,82,78,65,61,56,51,70,51,70,52,79,60,75,19,36,36,38,42,35,30,28,34,52,13,39,45,31,32,72,72,27,44,68,45,26,53,28,68,44,80,44,73,33,79,48,17,86,58,58,29,38,39,38,36,35,18,37,22,38,95,80,18,85,43,2,33,62,22,7,46,41,34,44,56,35,42,55,55,33,48,39,75,43,9,56,62,47,31,40,32,70,74,35,97,80,46,37,70,68,59,40,54,51,52,51,25,53,32,37,41,53,18,23,58,60,31,42,63,78,33,57,55,73,23,84,96,43,36,54,42,54,74,34,32,21,21,23,35,37,37,36,42,35,58,59,70,75,35,64,66,33,54,32,39,41,33,25,28,4,53,29,36,32,34,34,36,51,99,63,41,70,42,81,76,46,44,35,22,84,44,79,76,42,30,70,36,30,34,43,82,40,26,78,62,61,27,71,48,79,49,72,45,43,59,53,26,32,41,34,39,20,26,50,57,32,43,54,47,47,67,32,88,89,43,18,56,59,51,29,73,64,48,59,71,49,82,73,52,66,71,59,46,42,49,60,69,52,48,62,62,85,65,94,28,52,42,32,28,37,39,37,38,38,33,36,16,30,67,72,56,31,66,73,56,60,132